Protein AF-A0A8H6TCS5-F1 (afdb_monomer_lite)

Secondary structure (DSSP, 8-state):
-----PEEPTTTSS-EESSHHHHHHHIIIIIHHHTTTHHHHHT-HHHHTS-HHHHHHHHHHHHHHHHHSSGGGHHHHHHHHTSPPPS-SS------SS---STT--S-HHHHHHHHTTTEEEEEETTEEEEEEE-HHHHHH-EE-SS-SEEEEEE--TTS--EEEEEESS---TTPPPEE-SS-TT--STHHHHIIIIIS----SHHHHHHHHH---PPPPGGGHHHHHHHHHHHHHTSSSTT--GGG-SSPPPTTTGGGGSHHHHHHHHHHHHHHHHTT-HHHHHHHHHHHHHHHHHHSPTT-HHHHHHHHHHHHHHHHHHHTS---HHHHHHHHHHHHHHHHHHHHHHHHH---S-SSSHHHHHHHHHHHHHHHHHTTTT-

pLDDT: mean 89.32, std 11.42, range [34.0, 98.56]

Radius of gyration: 24.15 Å; chains: 1; bounding box: 60×47×74 Å

Structure (mmCIF, N/CA/C/O backbone):
data_AF-A0A8H6TCS5-F1
#
_entry.id   AF-A0A8H6TCS5-F1
#
loop_
_atom_site.group_PDB
_atom_site.id
_atom_site.type_symbol
_atom_site.label_atom_id
_atom_site.label_alt_id
_atom_site.label_comp_id
_atom_site.label_asym_id
_atom_site.label_entity_id
_atom_site.label_seq_id
_atom_site.pdbx_PDB_ins_code
_atom_site.Cartn_x
_atom_site.Cartn_y
_atom_site.Cartn_z
_atom_site.occupancy
_atom_site.B_iso_or_equiv
_atom_site.auth_seq_id
_atom_site.auth_comp_id
_atom_site.auth_asym_id
_atom_site.auth_atom_id
_atom_site.pdbx_PDB_model_num
ATOM 1 N N . MET A 1 1 ? 12.048 -15.361 6.904 1.00 47.72 1 MET A N 1
ATOM 2 C CA . MET A 1 1 ? 12.979 -16.180 6.064 1.00 47.72 1 MET A CA 1
ATOM 3 C C . MET A 1 1 ? 13.954 -16.900 6.997 1.00 47.72 1 MET A C 1
ATOM 5 O O . MET A 1 1 ? 14.219 -16.369 8.059 1.00 47.72 1 MET A O 1
ATOM 9 N N . SER A 1 2 ? 14.509 -18.084 6.666 1.00 40.47 2 SER A N 1
ATOM 10 C CA . SER A 1 2 ? 15.775 -18.454 7.345 1.00 40.47 2 SER A CA 1
ATOM 11 C C . SER A 1 2 ? 16.735 -17.321 7.000 1.00 40.47 2 SER A C 1
ATOM 13 O O . SER A 1 2 ? 16.724 -16.918 5.839 1.00 40.47 2 SER A O 1
ATOM 15 N N . SER A 1 3 ? 17.445 -16.759 7.979 1.00 52.88 3 SER A N 1
ATOM 16 C CA . SER A 1 3 ? 18.415 -15.674 7.795 1.00 52.88 3 SER A CA 1
ATOM 17 C C . SER A 1 3 ? 19.544 -16.122 6.855 1.00 52.88 3 SER A C 1
ATOM 19 O O . SER A 1 3 ? 20.658 -16.451 7.253 1.00 52.88 3 SER A O 1
ATOM 21 N N . SER A 1 4 ? 19.232 -16.239 5.568 1.00 66.25 4 SER A N 1
ATOM 22 C CA . SER A 1 4 ? 20.171 -16.596 4.529 1.00 66.25 4 SER A CA 1
ATOM 23 C C . SER A 1 4 ? 20.897 -15.317 4.176 1.00 66.25 4 SER A C 1
ATOM 25 O O . SER A 1 4 ? 20.331 -14.430 3.533 1.00 66.25 4 SER A O 1
ATOM 27 N N . ARG A 1 5 ? 22.146 -15.213 4.626 1.00 85.31 5 ARG A N 1
ATOM 28 C CA . ARG A 1 5 ? 23.034 -14.104 4.286 1.00 85.31 5 ARG A CA 1
ATOM 29 C C . ARG A 1 5 ? 23.050 -13.912 2.767 1.00 85.31 5 ARG A C 1
ATOM 31 O O . ARG A 1 5 ? 23.495 -14.799 2.034 1.00 85.31 5 ARG A O 1
ATOM 38 N N . LEU A 1 6 ? 22.560 -12.760 2.307 1.00 92.00 6 LEU A N 1
ATOM 39 C CA . LEU A 1 6 ? 22.577 -12.409 0.890 1.00 92.00 6 LEU A CA 1
ATOM 40 C C . LEU A 1 6 ? 24.023 -12.354 0.381 1.00 92.00 6 LEU A C 1
ATOM 42 O O . LEU A 1 6 ? 24.944 -11.936 1.087 1.00 92.00 6 LEU A O 1
ATOM 46 N N . ARG A 1 7 ? 24.224 -12.782 -0.864 1.00 93.75 7 ARG A N 1
ATOM 47 C CA . ARG A 1 7 ? 25.523 -12.806 -1.538 1.00 93.75 7 ARG A CA 1
ATOM 48 C C . ARG A 1 7 ? 25.622 -11.640 -2.509 1.00 93.75 7 ARG A C 1
ATOM 50 O O . ARG A 1 7 ? 24.815 -11.529 -3.429 1.00 93.75 7 ARG A O 1
ATOM 57 N N . LYS A 1 8 ? 26.628 -10.796 -2.302 1.00 96.19 8 LYS A N 1
ATOM 58 C CA . LYS A 1 8 ? 26.952 -9.657 -3.164 1.00 96.19 8 LYS A CA 1
ATOM 59 C C . LYS A 1 8 ? 27.533 -10.141 -4.496 1.00 96.19 8 LYS A C 1
ATOM 61 O O . LYS A 1 8 ? 28.354 -11.058 -4.514 1.00 96.19 8 LYS A O 1
ATOM 66 N N . CYS A 1 9 ? 27.148 -9.515 -5.604 1.00 96.94 9 CYS A N 1
ATOM 67 C CA . CYS A 1 9 ? 27.778 -9.743 -6.902 1.00 96.94 9 CYS A CA 1
ATOM 68 C C . CYS A 1 9 ? 29.248 -9.314 -6.840 1.00 96.94 9 CYS A C 1
ATOM 70 O O . CYS A 1 9 ? 29.533 -8.129 -6.682 1.00 96.94 9 CYS A O 1
ATOM 72 N N . THR A 1 10 ? 30.184 -10.247 -7.008 1.00 94.81 10 THR A N 1
ATOM 73 C CA . THR A 1 10 ? 31.626 -9.948 -6.963 1.00 94.81 10 THR A CA 1
ATOM 74 C C . THR A 1 10 ? 32.104 -9.102 -8.142 1.00 94.81 10 THR A C 1
ATOM 76 O O . THR A 1 10 ? 33.119 -8.429 -8.026 1.00 94.81 10 THR A O 1
ATOM 79 N N . GLY A 1 11 ? 31.375 -9.113 -9.263 1.00 94.94 11 GLY A N 1
ATOM 80 C CA . GLY A 1 11 ? 31.735 -8.345 -10.455 1.00 94.94 11 GLY A CA 1
ATOM 81 C C . GLY A 1 11 ? 31.436 -6.849 -10.342 1.00 94.94 11 GLY A C 1
ATOM 82 O O . GLY A 1 11 ? 32.268 -6.038 -10.727 1.00 94.94 11 GLY A O 1
ATOM 83 N N . CYS A 1 12 ? 30.253 -6.477 -9.841 1.00 95.88 12 CYS A N 1
ATOM 84 C CA . CYS A 1 12 ? 29.835 -5.070 -9.766 1.00 95.88 12 CYS A CA 1
ATOM 85 C C . CYS A 1 12 ? 29.791 -4.496 -8.357 1.00 95.88 12 CYS A C 1
ATOM 87 O O . CYS A 1 12 ? 29.880 -3.290 -8.196 1.00 95.88 12 CYS A O 1
ATOM 89 N N . GLY A 1 13 ? 29.589 -5.337 -7.347 1.00 95.31 13 GLY A N 1
ATOM 90 C CA . GLY A 1 13 ? 29.360 -4.881 -5.989 1.00 95.31 13 GLY A CA 1
ATOM 91 C C . GLY A 1 13 ? 28.028 -4.150 -5.741 1.00 95.31 13 GLY A C 1
ATOM 92 O O . GLY A 1 13 ? 27.848 -3.627 -4.650 1.00 95.31 13 GLY A O 1
ATOM 93 N N . GLU A 1 14 ? 27.084 -4.141 -6.680 1.00 94.62 14 GLU A N 1
ATOM 94 C CA . GLU A 1 14 ? 25.811 -3.410 -6.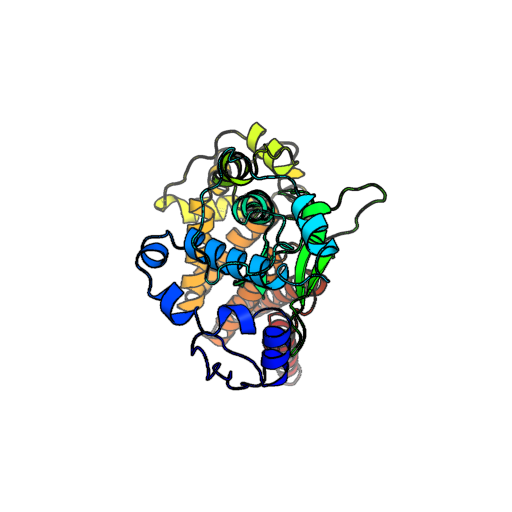513 1.00 94.62 14 GLU A CA 1
ATOM 95 C C . GLU A 1 14 ? 24.610 -4.335 -6.237 1.00 94.62 14 GLU A C 1
ATOM 97 O O . GLU A 1 14 ? 23.687 -3.963 -5.523 1.00 94.62 14 GLU A O 1
ATOM 102 N N . TYR A 1 15 ? 24.616 -5.568 -6.760 1.00 95.06 15 TYR A N 1
ATOM 103 C CA . TYR A 1 15 ? 23.481 -6.498 -6.646 1.00 95.06 15 TYR A CA 1
ATOM 104 C C . TYR A 1 15 ? 23.694 -7.531 -5.545 1.00 95.06 15 TYR A C 1
ATOM 106 O O . TYR A 1 15 ? 24.820 -7.981 -5.308 1.00 95.06 15 TYR A O 1
ATOM 114 N N . TRP A 1 16 ? 22.590 -7.962 -4.940 1.00 94.94 16 TRP A N 1
ATOM 115 C CA . TRP A 1 16 ? 22.550 -8.959 -3.876 1.00 94.94 16 TRP A CA 1
ATOM 116 C C . TRP A 1 16 ? 21.585 -10.087 -4.232 1.00 94.94 16 TRP A C 1
ATOM 118 O O . TRP A 1 16 ? 20.520 -9.854 -4.796 1.00 94.94 16 TRP A O 1
ATOM 128 N N . TYR A 1 17 ? 21.956 -11.319 -3.887 1.00 93.12 17 TYR A N 1
ATOM 129 C CA . TYR A 1 17 ? 21.200 -12.517 -4.250 1.00 93.12 17 TYR A CA 1
ATOM 130 C C . TYR A 1 17 ? 21.046 -13.468 -3.071 1.00 93.12 17 TYR A C 1
ATOM 132 O O . TYR A 1 17 ? 21.970 -13.629 -2.275 1.00 93.12 17 TYR A O 1
ATOM 140 N N . CYS A 1 18 ? 19.937 -14.208 -3.022 1.00 90.12 18 CYS A N 1
ATOM 141 C CA . CYS A 1 18 ? 19.780 -15.322 -2.080 1.00 90.12 18 CYS A CA 1
ATOM 142 C C . CYS A 1 18 ? 20.852 -16.412 -2.294 1.00 90.12 18 CYS A C 1
ATOM 144 O O . CYS A 1 18 ? 21.267 -17.082 -1.354 1.00 90.12 18 CYS A O 1
ATOM 146 N N . GLY A 1 19 ? 21.319 -16.593 -3.535 1.00 91.00 19 GLY A N 1
ATOM 147 C CA . GLY A 1 19 ? 22.337 -17.577 -3.894 1.00 91.00 19 GLY A CA 1
ATOM 148 C C . GLY A 1 19 ? 22.667 -17.584 -5.389 1.00 91.00 19 GLY A C 1
ATOM 149 O O . GLY A 1 19 ? 22.112 -16.804 -6.166 1.00 91.00 19 GLY A O 1
ATOM 150 N N . ALA A 1 20 ? 23.552 -18.500 -5.795 1.00 91.81 20 ALA A N 1
ATOM 151 C CA . ALA A 1 20 ? 24.058 -18.596 -7.169 1.00 91.81 20 ALA A CA 1
ATOM 152 C C . ALA A 1 20 ? 22.952 -18.846 -8.212 1.00 91.81 20 ALA A C 1
ATOM 154 O O . ALA A 1 20 ? 23.048 -18.355 -9.332 1.00 91.81 20 ALA A O 1
ATOM 155 N N . ALA A 1 21 ? 21.879 -19.553 -7.841 1.00 91.50 21 ALA A N 1
ATOM 156 C CA . ALA A 1 21 ? 20.740 -19.786 -8.727 1.00 91.50 21 ALA A CA 1
ATOM 157 C C . ALA A 1 21 ? 20.031 -18.476 -9.120 1.00 91.50 21 ALA A C 1
ATOM 159 O O . ALA A 1 21 ? 19.811 -18.236 -10.306 1.00 91.50 21 ALA A O 1
ATOM 160 N N . CYS A 1 22 ? 19.731 -17.596 -8.153 1.00 92.38 22 CYS A N 1
ATOM 161 C CA . CYS A 1 22 ? 19.134 -16.284 -8.435 1.00 92.38 22 CYS A CA 1
ATOM 162 C C . CYS A 1 22 ? 20.079 -15.401 -9.259 1.00 92.38 22 CYS A C 1
ATOM 164 O O . CYS A 1 22 ? 19.638 -14.750 -10.204 1.00 92.38 22 CYS A O 1
ATOM 166 N N . GLN A 1 23 ? 21.381 -15.424 -8.943 1.00 94.12 23 GLN A N 1
ATOM 167 C CA . GLN A 1 23 ? 22.388 -14.682 -9.702 1.00 94.12 23 GLN A CA 1
ATOM 168 C C . GLN A 1 23 ? 22.452 -15.143 -11.161 1.00 94.12 23 GLN A C 1
ATOM 170 O O . GLN A 1 23 ? 22.417 -14.308 -12.060 1.00 94.12 23 GLN A O 1
ATOM 175 N N . LYS A 1 24 ? 22.502 -16.459 -11.408 1.00 93.62 24 LYS A N 1
ATOM 176 C CA . LYS A 1 24 ? 22.520 -17.029 -12.762 1.00 93.62 24 LYS A CA 1
ATOM 177 C C . LYS A 1 24 ? 21.268 -16.633 -13.549 1.00 93.62 24 LYS A C 1
ATOM 179 O O . LYS A 1 24 ? 21.396 -16.152 -14.670 1.00 93.62 24 LYS A O 1
ATOM 184 N N . LYS A 1 25 ? 20.081 -16.723 -12.934 1.00 91.81 25 LYS A N 1
ATOM 185 C CA . LYS A 1 25 ? 18.816 -16.302 -13.563 1.00 91.81 25 LYS A CA 1
ATOM 186 C C . LYS A 1 25 ? 18.828 -14.827 -13.977 1.00 91.81 25 LYS A C 1
ATOM 188 O O . LYS A 1 25 ? 18.443 -14.513 -15.100 1.00 91.81 25 LYS A O 1
ATOM 193 N N . GLN A 1 26 ? 19.280 -13.910 -13.113 1.00 92.88 26 GLN A N 1
ATOM 194 C CA . GLN A 1 26 ? 19.359 -12.493 -13.494 1.00 92.88 26 GLN A CA 1
ATOM 195 C C . GLN A 1 26 ? 20.467 -12.237 -14.530 1.00 92.88 26 GLN A C 1
ATOM 197 O O . GLN A 1 26 ? 20.287 -11.415 -15.428 1.00 92.88 26 GLN A O 1
ATOM 202 N N . TRP A 1 27 ? 21.601 -12.944 -14.437 1.00 94.44 27 TRP A N 1
ATOM 203 C CA . TRP A 1 27 ? 22.708 -12.868 -15.400 1.00 94.44 27 TRP A CA 1
ATOM 204 C C . TRP A 1 27 ? 22.264 -13.204 -16.825 1.00 94.44 27 TRP A C 1
ATOM 206 O O . TRP A 1 27 ? 22.568 -12.462 -17.765 1.00 94.44 27 TRP A O 1
ATOM 216 N N . GLU A 1 28 ? 21.506 -14.291 -16.963 1.00 91.38 28 GLU A N 1
ATOM 217 C CA . GLU A 1 28 ? 20.899 -14.741 -18.217 1.00 91.38 28 GLU A CA 1
ATOM 218 C C . GLU A 1 28 ? 19.781 -13.804 -18.691 1.00 91.38 28 GLU A C 1
ATOM 220 O O . GLU A 1 28 ? 19.657 -13.579 -19.891 1.00 91.38 28 GLU A O 1
ATOM 225 N N . ALA A 1 29 ? 19.027 -13.184 -17.781 1.00 88.62 29 ALA A N 1
ATOM 226 C CA . ALA A 1 29 ? 17.986 -12.231 -18.157 1.00 88.62 29 ALA A CA 1
ATOM 227 C C . ALA A 1 29 ? 18.556 -10.913 -18.714 1.00 88.62 29 ALA A C 1
ATOM 229 O O . ALA A 1 29 ? 18.225 -10.507 -19.823 1.00 88.62 29 ALA A O 1
ATOM 230 N N . HIS A 1 30 ? 19.408 -10.227 -17.949 1.00 90.56 30 HIS A N 1
ATOM 231 C CA . HIS A 1 30 ? 19.910 -8.902 -18.336 1.00 90.56 30 HIS A CA 1
ATOM 232 C C . HIS A 1 30 ? 21.169 -8.444 -17.582 1.00 90.56 30 HIS A C 1
ATOM 234 O O . HIS A 1 30 ? 21.887 -7.567 -18.068 1.00 90.56 30 HIS A O 1
ATOM 240 N N . HIS A 1 31 ? 21.489 -9.017 -16.412 1.00 94.38 31 HIS A N 1
ATOM 241 C CA . HIS A 1 31 ? 22.536 -8.473 -15.540 1.00 94.38 31 HIS A CA 1
ATOM 242 C C . HIS A 1 31 ? 23.925 -8.457 -16.203 1.00 94.38 31 HIS A C 1
ATOM 244 O O . HIS A 1 31 ? 24.685 -7.513 -15.988 1.00 94.38 31 HIS A O 1
ATOM 250 N N . ARG A 1 32 ? 24.238 -9.413 -17.095 1.00 93.44 32 ARG A N 1
ATOM 251 C CA . ARG A 1 32 ? 25.508 -9.431 -17.851 1.00 93.44 32 ARG A CA 1
ATOM 252 C C . ARG A 1 32 ? 25.773 -8.144 -18.646 1.00 93.44 32 ARG A C 1
ATOM 254 O O . ARG A 1 32 ? 26.928 -7.752 -18.796 1.00 93.44 32 ARG A O 1
ATOM 261 N N . ARG A 1 33 ? 24.710 -7.477 -19.121 1.00 91.56 33 ARG A N 1
ATOM 262 C CA . ARG A 1 33 ? 24.777 -6.244 -19.925 1.00 91.56 33 ARG A CA 1
ATOM 263 C C . ARG A 1 33 ? 25.034 -5.000 -19.062 1.00 91.56 33 ARG A C 1
ATOM 265 O O . ARG A 1 33 ? 25.670 -4.056 -19.522 1.00 91.56 33 ARG A O 1
ATOM 272 N N . VAL A 1 34 ? 24.605 -5.021 -17.796 1.00 94.38 34 VAL A N 1
ATOM 273 C CA . VAL A 1 34 ? 24.702 -3.873 -16.869 1.00 94.38 34 VAL A CA 1
ATOM 274 C C . VAL A 1 34 ? 25.821 -4.004 -15.827 1.00 94.38 34 VAL A C 1
ATOM 276 O O . VAL A 1 34 ? 26.324 -2.994 -15.339 1.00 94.38 34 VAL A O 1
ATOM 279 N N . CYS A 1 35 ? 26.265 -5.225 -15.506 1.00 96.19 35 CYS A N 1
ATOM 280 C CA . CYS A 1 35 ? 27.164 -5.515 -14.383 1.00 96.19 35 CYS A CA 1
ATOM 281 C C . CYS A 1 35 ? 28.447 -4.671 -14.396 1.00 96.19 35 CYS A C 1
ATOM 283 O O . CYS A 1 35 ? 28.804 -4.076 -13.388 1.00 96.19 35 CYS A O 1
ATOM 285 N N . LYS A 1 36 ? 29.150 -4.565 -15.526 1.00 94.69 36 LYS A N 1
ATOM 286 C CA . LYS A 1 36 ? 30.426 -3.823 -15.574 1.00 94.69 36 LYS A CA 1
ATOM 287 C C . LYS A 1 36 ? 30.263 -2.298 -15.484 1.00 94.69 36 LYS A C 1
ATOM 289 O O . LYS A 1 36 ? 31.255 -1.601 -15.305 1.00 94.69 36 LYS A O 1
ATOM 294 N N . ARG A 1 37 ? 29.044 -1.777 -15.660 1.00 95.12 37 ARG A N 1
ATOM 295 C CA . ARG A 1 37 ? 28.768 -0.337 -15.810 1.00 95.12 37 ARG A CA 1
ATOM 296 C C . ARG A 1 37 ? 28.000 0.257 -14.630 1.00 95.12 37 ARG A C 1
ATOM 298 O O . ARG A 1 37 ? 28.140 1.449 -14.383 1.00 95.12 37 ARG A O 1
ATOM 305 N N . ILE A 1 38 ? 27.246 -0.555 -13.884 1.00 96.25 38 ILE A N 1
ATOM 306 C CA . ILE A 1 38 ? 26.321 -0.079 -12.843 1.00 96.25 38 ILE A CA 1
ATOM 307 C C . ILE A 1 38 ? 26.992 0.767 -11.750 1.00 96.25 38 ILE A C 1
ATOM 309 O O . ILE A 1 38 ? 26.475 1.827 -11.425 1.00 96.25 38 ILE A O 1
ATOM 313 N N . ALA A 1 39 ? 28.166 0.377 -11.243 1.00 95.00 39 ALA A N 1
ATOM 314 C CA . ALA A 1 39 ? 28.848 1.143 -10.194 1.00 95.00 39 ALA A CA 1
ATOM 315 C C . ALA A 1 39 ? 29.244 2.549 -10.685 1.00 95.00 39 ALA A C 1
ATOM 317 O O . ALA A 1 39 ? 29.015 3.550 -10.009 1.00 95.00 39 ALA A O 1
ATOM 318 N N . ARG A 1 40 ? 29.769 2.644 -11.916 1.00 95.12 40 ARG A N 1
ATOM 319 C CA . ARG A 1 40 ? 30.096 3.930 -12.552 1.00 95.12 40 ARG A CA 1
ATOM 320 C C . ARG A 1 40 ? 28.844 4.748 -12.870 1.00 95.12 40 ARG A C 1
ATOM 322 O O . ARG A 1 40 ? 28.883 5.966 -12.748 1.00 95.12 40 ARG A O 1
ATOM 329 N N . TYR A 1 41 ? 27.766 4.093 -13.294 1.00 95.88 41 TYR A N 1
ATOM 330 C CA . TYR A 1 41 ? 26.475 4.733 -13.539 1.00 95.88 41 TYR A CA 1
ATOM 331 C C . TYR A 1 41 ? 25.931 5.373 -12.256 1.00 95.88 41 TYR A C 1
ATOM 333 O O . TYR A 1 41 ? 25.649 6.570 -12.257 1.00 95.88 41 TYR A O 1
ATOM 341 N N . ASN A 1 42 ? 25.892 4.618 -11.152 1.00 95.00 42 ASN A N 1
ATOM 342 C CA . ASN A 1 42 ? 25.433 5.106 -9.852 1.00 95.00 42 ASN A CA 1
ATOM 343 C C . ASN A 1 42 ? 26.273 6.298 -9.370 1.00 95.00 42 ASN A C 1
ATOM 345 O O . ASN A 1 42 ? 25.718 7.258 -8.853 1.00 95.00 42 ASN A O 1
ATOM 349 N N . ALA A 1 43 ? 27.590 6.284 -9.592 1.00 95.38 43 ALA A N 1
ATOM 350 C CA . ALA A 1 43 ? 28.488 7.381 -9.218 1.00 95.38 43 ALA A CA 1
ATOM 351 C C . ALA A 1 43 ? 28.494 8.576 -10.198 1.00 95.38 43 ALA A C 1
ATOM 353 O O . ALA A 1 43 ? 29.230 9.539 -9.987 1.00 95.38 43 ALA A O 1
ATOM 354 N N . SER A 1 44 ? 27.742 8.522 -11.301 1.00 95.81 44 SER A N 1
ATOM 355 C CA . SER A 1 44 ? 27.794 9.566 -12.328 1.00 95.81 44 SER A CA 1
ATOM 356 C C . SER A 1 44 ? 27.061 10.841 -11.903 1.00 95.81 44 SER A C 1
ATOM 358 O O . SER A 1 44 ? 25.998 10.783 -11.288 1.00 95.81 44 SER A O 1
ATOM 360 N N . VAL A 1 45 ? 27.590 12.004 -12.301 1.00 96.00 45 VAL A N 1
ATOM 361 C CA . VAL A 1 45 ? 26.978 13.317 -12.010 1.00 96.00 45 VAL A CA 1
ATOM 362 C C . VAL A 1 45 ? 25.549 13.398 -12.545 1.00 96.00 45 VAL A C 1
ATOM 364 O O . VAL A 1 45 ? 24.666 13.888 -11.851 1.00 96.00 45 VAL A O 1
ATOM 367 N N . ALA A 1 46 ? 25.309 12.867 -13.748 1.00 93.81 46 ALA A N 1
ATOM 368 C CA . ALA A 1 46 ? 23.987 12.868 -14.365 1.00 93.81 46 ALA A CA 1
ATOM 369 C C . ALA A 1 46 ? 22.948 12.124 -13.513 1.00 93.81 46 ALA A C 1
ATOM 371 O O . ALA A 1 46 ? 21.853 12.634 -13.327 1.00 93.81 46 ALA A O 1
ATOM 372 N N . VAL A 1 47 ? 23.294 10.954 -12.962 1.00 95.06 47 VAL A N 1
ATOM 373 C CA . VAL A 1 47 ? 22.383 10.168 -12.111 1.00 95.06 47 VAL A CA 1
ATOM 374 C C . VAL A 1 47 ? 22.243 10.788 -10.724 1.00 95.06 47 VAL A C 1
ATOM 376 O O . VAL A 1 47 ? 21.144 10.834 -10.188 1.00 95.06 47 VAL A O 1
ATOM 379 N N . GLN A 1 48 ? 23.329 11.299 -10.142 1.00 95.38 48 GLN A N 1
ATOM 380 C CA . GLN A 1 48 ? 23.291 11.941 -8.823 1.00 95.38 48 GLN A CA 1
ATOM 381 C C . GLN A 1 48 ? 22.475 13.245 -8.819 1.00 95.38 48 GLN A C 1
ATOM 383 O O . GLN A 1 48 ? 21.904 13.596 -7.791 1.00 95.38 48 GLN A O 1
ATOM 388 N N . ALA A 1 49 ? 22.379 13.929 -9.963 1.00 95.69 49 ALA A N 1
ATOM 389 C CA . ALA A 1 49 ? 21.572 15.137 -10.127 1.00 95.69 49 ALA A CA 1
ATOM 390 C C . ALA A 1 49 ? 20.060 14.872 -10.267 1.00 95.69 49 ALA A C 1
ATOM 392 O O . ALA A 1 49 ? 19.273 15.806 -10.129 1.00 95.69 49 ALA A O 1
ATOM 393 N N . LEU A 1 50 ? 19.644 13.632 -10.549 1.00 94.88 50 LEU A N 1
ATOM 394 C CA . LEU A 1 50 ? 18.230 13.273 -10.663 1.00 94.88 50 LEU A CA 1
ATOM 395 C C . LEU A 1 50 ? 17.544 13.269 -9.293 1.00 94.88 50 LEU A C 1
ATOM 397 O O . LEU A 1 50 ? 18.146 12.888 -8.280 1.00 94.88 50 LEU A O 1
ATOM 401 N N . ALA A 1 51 ? 16.253 13.608 -9.287 1.00 94.12 51 ALA A N 1
ATOM 402 C CA . ALA A 1 51 ? 15.390 13.365 -8.141 1.00 94.12 51 ALA A CA 1
ATOM 403 C C . ALA A 1 51 ? 15.329 11.861 -7.823 1.00 94.12 51 ALA A C 1
ATOM 405 O O . ALA A 1 51 ? 15.608 11.011 -8.667 1.00 94.12 51 ALA A O 1
ATOM 406 N N . GLU A 1 52 ? 14.975 11.508 -6.588 1.00 91.19 52 GLU A N 1
ATOM 407 C CA . GLU A 1 52 ? 14.990 10.107 -6.154 1.00 91.19 52 GLU A CA 1
ATOM 408 C C . GLU A 1 52 ? 14.106 9.195 -7.017 1.00 91.19 52 GLU A C 1
ATOM 410 O O . GLU A 1 52 ? 14.559 8.123 -7.417 1.00 91.19 52 GLU A O 1
ATOM 415 N N . HIS A 1 53 ? 12.900 9.648 -7.365 1.00 87.31 53 HIS A N 1
ATOM 416 C CA . HIS A 1 53 ? 11.987 8.907 -8.237 1.00 87.31 53 HIS A CA 1
ATOM 417 C C . HIS A 1 53 ? 12.553 8.749 -9.657 1.00 87.31 53 HIS A C 1
ATOM 419 O O . HIS A 1 53 ? 12.593 7.635 -10.169 1.00 87.31 53 HIS A O 1
ATOM 425 N N . ASP A 1 54 ? 13.125 9.809 -10.237 1.00 91.38 54 ASP A N 1
ATOM 426 C CA . ASP A 1 54 ? 13.772 9.743 -11.553 1.00 91.38 54 ASP A CA 1
ATOM 427 C C . ASP A 1 54 ? 14.967 8.774 -11.568 1.00 91.38 54 ASP A C 1
ATOM 429 O O . ASP A 1 54 ? 15.210 8.090 -12.564 1.00 91.38 54 ASP A O 1
ATOM 433 N N . ARG A 1 55 ? 15.728 8.673 -10.465 1.00 93.00 55 ARG A N 1
ATOM 434 C CA . ARG A 1 55 ? 16.817 7.684 -10.340 1.00 93.00 55 ARG A CA 1
ATOM 435 C C . ARG A 1 55 ? 16.287 6.254 -10.362 1.00 93.00 55 ARG A C 1
ATOM 437 O O . ARG A 1 55 ? 16.903 5.394 -10.999 1.00 93.00 55 ARG A O 1
ATOM 444 N N . LEU A 1 56 ? 15.179 5.999 -9.663 1.00 91.06 56 LEU A N 1
ATOM 445 C CA . LEU A 1 56 ? 14.515 4.695 -9.649 1.00 91.06 56 LEU A CA 1
ATOM 446 C C . LEU A 1 56 ? 13.992 4.341 -11.044 1.00 91.06 56 LEU A C 1
ATOM 448 O O . LEU A 1 56 ? 14.277 3.248 -11.537 1.00 91.06 56 LEU A O 1
ATOM 452 N N . ASP A 1 57 ? 13.327 5.281 -11.715 1.00 91.94 57 ASP A N 1
ATOM 453 C CA . ASP A 1 57 ? 12.810 5.093 -13.070 1.00 91.94 57 ASP A CA 1
ATOM 454 C C . ASP A 1 57 ? 13.927 4.874 -14.093 1.00 91.94 57 ASP A C 1
ATOM 456 O O . ASP A 1 57 ? 13.827 3.984 -14.937 1.00 91.94 57 ASP A O 1
ATOM 460 N N . ALA A 1 58 ? 15.040 5.604 -13.987 1.00 93.62 58 ALA A N 1
ATOM 461 C CA . ALA A 1 58 ? 16.195 5.432 -14.865 1.00 93.62 58 ALA A CA 1
ATOM 462 C C . ALA A 1 58 ? 16.851 4.047 -14.692 1.00 93.62 58 ALA A C 1
ATOM 464 O O . ALA A 1 58 ? 17.266 3.403 -15.668 1.00 93.62 58 ALA A O 1
ATOM 465 N N . LEU A 1 59 ? 16.911 3.544 -13.453 1.00 93.00 59 LEU A N 1
ATOM 466 C CA . LEU A 1 59 ? 17.408 2.200 -13.163 1.00 93.00 59 LEU A CA 1
ATOM 467 C C . LEU A 1 59 ? 16.451 1.117 -13.683 1.00 93.00 59 LEU A C 1
ATOM 469 O O . LEU A 1 59 ? 16.904 0.166 -14.327 1.00 93.00 59 LEU A O 1
ATOM 473 N N . LEU A 1 60 ? 15.144 1.276 -13.461 1.00 92.31 60 LEU A N 1
ATOM 474 C CA . LEU A 1 60 ? 14.119 0.357 -13.956 1.00 92.31 60 LEU A CA 1
ATOM 475 C C . LEU A 1 60 ? 14.104 0.321 -15.492 1.00 92.31 60 LEU A C 1
ATOM 477 O O . LEU A 1 60 ? 14.142 -0.762 -16.080 1.00 92.31 60 LEU A O 1
ATOM 481 N N . LEU A 1 61 ? 14.159 1.489 -16.145 1.00 92.31 61 LEU A N 1
ATOM 482 C CA . LEU A 1 61 ? 14.298 1.627 -17.597 1.00 92.31 61 LEU A CA 1
ATOM 483 C C . LEU A 1 61 ? 15.522 0.865 -18.100 1.00 92.31 61 LEU A C 1
ATOM 485 O O . LEU A 1 61 ? 15.434 0.107 -19.063 1.00 92.31 61 LEU A O 1
ATOM 489 N N . SER A 1 62 ? 16.661 1.032 -17.426 1.00 92.62 62 SER A N 1
ATOM 490 C CA . SER A 1 62 ? 17.903 0.352 -17.791 1.00 92.62 62 SER A CA 1
ATOM 491 C C . SER A 1 62 ? 17.766 -1.172 -17.751 1.00 92.62 62 SER A C 1
ATOM 493 O O . SER A 1 62 ? 18.336 -1.851 -18.605 1.00 92.62 62 SER A O 1
ATOM 495 N N . HIS A 1 63 ? 17.011 -1.728 -16.796 1.00 91.50 63 HIS A N 1
ATOM 496 C CA . HIS A 1 63 ? 16.739 -3.172 -16.732 1.00 91.50 63 HIS A CA 1
ATOM 497 C C . HIS A 1 63 ? 15.787 -3.637 -17.824 1.00 91.50 63 HIS A C 1
ATOM 499 O O . HIS A 1 63 ? 16.063 -4.660 -18.449 1.00 91.50 63 HIS A O 1
ATOM 505 N N . VAL A 1 64 ? 14.712 -2.886 -18.080 1.00 90.19 64 VAL A N 1
ATOM 506 C CA . VAL A 1 64 ? 13.753 -3.188 -19.155 1.00 90.19 64 VAL A CA 1
ATOM 507 C C . VAL A 1 64 ? 14.475 -3.205 -20.497 1.00 90.19 64 VAL A C 1
ATOM 509 O O . VAL A 1 64 ? 14.429 -4.204 -21.208 1.00 90.19 64 VAL A O 1
ATOM 512 N N . VAL A 1 65 ? 15.228 -2.150 -20.808 1.00 90.38 65 VAL A N 1
ATOM 513 C CA . VAL A 1 65 ? 16.011 -2.054 -22.045 1.00 90.38 65 VAL A CA 1
ATOM 514 C C . VAL A 1 65 ? 17.003 -3.225 -22.144 1.00 90.38 65 VAL A C 1
ATOM 516 O O . VAL A 1 65 ? 17.045 -3.899 -23.168 1.00 90.38 65 VAL A O 1
ATOM 519 N N . ALA A 1 66 ? 17.702 -3.568 -21.052 1.00 89.88 66 ALA A N 1
ATOM 520 C CA . ALA A 1 66 ? 18.657 -4.685 -21.010 1.00 89.88 66 ALA A CA 1
ATOM 521 C C . ALA A 1 66 ? 18.028 -6.073 -21.188 1.00 89.88 66 ALA A C 1
ATOM 523 O O . ALA A 1 66 ? 18.710 -6.998 -21.642 1.00 89.88 66 ALA A O 1
ATOM 524 N N . GLN A 1 67 ? 16.764 -6.237 -20.804 1.00 87.50 67 GLN A N 1
ATOM 525 C CA . GLN A 1 67 ? 16.000 -7.467 -21.006 1.00 87.50 67 GLN A CA 1
ATOM 526 C C . GLN A 1 67 ? 15.432 -7.560 -22.432 1.00 87.50 67 GLN A C 1
ATOM 528 O O . GLN A 1 67 ? 15.340 -8.659 -22.980 1.00 87.50 67 GLN A O 1
ATOM 533 N N . LEU A 1 68 ? 15.081 -6.423 -23.037 1.00 86.94 68 LEU A N 1
ATOM 534 C CA . LEU A 1 68 ? 14.543 -6.352 -24.398 1.00 86.94 68 LEU A CA 1
ATOM 535 C C . LEU A 1 68 ? 15.623 -6.355 -25.494 1.00 86.94 68 LEU A C 1
ATOM 537 O O . LEU A 1 68 ? 15.306 -6.651 -26.639 1.00 86.94 68 LEU A O 1
ATOM 541 N N . ASP A 1 69 ? 16.889 -6.070 -25.167 1.00 82.56 69 ASP A N 1
ATOM 542 C CA . ASP A 1 69 ? 18.049 -6.156 -26.080 1.00 82.56 69 ASP A CA 1
ATOM 543 C C . ASP A 1 69 ? 18.514 -7.617 -26.280 1.00 82.56 69 ASP A C 1
ATOM 545 O O . ASP A 1 69 ? 19.684 -7.981 -26.095 1.00 82.56 69 ASP A O 1
ATOM 549 N N . ASP A 1 70 ? 17.533 -8.468 -26.578 1.00 77.44 70 ASP A N 1
ATOM 550 C CA . ASP A 1 70 ? 17.616 -9.881 -26.931 1.00 77.44 70 ASP A CA 1
ATOM 551 C C . ASP A 1 70 ? 16.524 -10.181 -27.974 1.00 77.44 70 ASP A C 1
ATOM 553 O O . ASP A 1 70 ? 15.366 -9.803 -27.783 1.00 77.44 70 ASP A O 1
ATOM 557 N N . GLU A 1 71 ? 16.858 -10.845 -29.084 1.00 62.94 71 GLU A N 1
ATOM 558 C CA . GLU A 1 71 ? 15.935 -11.011 -30.226 1.00 62.94 71 GLU A CA 1
ATOM 559 C C . GLU A 1 71 ? 14.677 -11.824 -29.873 1.00 62.94 71 GLU A C 1
ATOM 561 O O . GLU A 1 71 ? 13.623 -11.666 -30.491 1.00 62.94 71 GLU A O 1
ATOM 566 N N . THR A 1 72 ? 14.742 -12.646 -28.823 1.00 69.88 72 THR A N 1
ATOM 567 C CA . THR A 1 72 ? 13.614 -13.451 -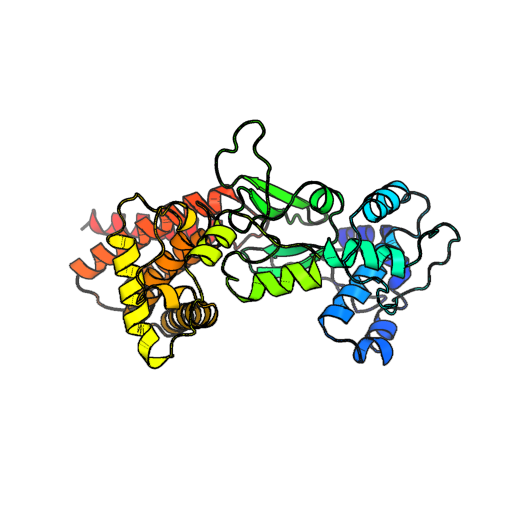28.330 1.00 69.88 72 THR A CA 1
ATOM 568 C C . THR A 1 72 ? 12.558 -12.642 -27.566 1.00 69.88 72 THR A C 1
ATOM 570 O O . THR A 1 72 ? 11.492 -13.171 -27.249 1.00 69.88 72 THR A O 1
ATOM 573 N N . SER A 1 73 ? 12.826 -11.369 -27.258 1.00 75.88 73 SER A N 1
ATOM 574 C CA . SER A 1 73 ? 11.986 -10.529 -26.390 1.00 75.88 73 SER A CA 1
ATOM 575 C C . SER A 1 73 ? 10.956 -9.670 -27.143 1.00 75.88 73 SER A C 1
ATOM 577 O O . SER A 1 73 ? 10.267 -8.857 -26.524 1.00 75.88 73 SER A O 1
ATOM 579 N N . ALA A 1 74 ? 10.791 -9.856 -28.460 1.00 77.56 74 ALA A N 1
ATOM 580 C CA . ALA A 1 74 ? 9.901 -9.040 -29.300 1.00 77.56 74 ALA A CA 1
ATOM 581 C C . ALA A 1 74 ? 8.453 -8.963 -28.771 1.00 77.56 74 ALA A C 1
ATOM 583 O O . ALA A 1 74 ? 7.890 -7.876 -28.662 1.00 77.56 74 ALA A O 1
ATOM 584 N N . SER A 1 75 ? 7.879 -10.092 -28.337 1.00 82.50 75 SER A N 1
ATOM 585 C CA . SER A 1 75 ? 6.506 -10.116 -27.802 1.00 82.50 75 SER A CA 1
ATOM 586 C C . SER A 1 75 ? 6.340 -9.343 -26.486 1.00 82.50 75 SER A C 1
ATOM 588 O O . SER A 1 75 ? 5.258 -8.843 -26.185 1.00 82.50 75 SER A O 1
ATOM 590 N N . GLU A 1 76 ? 7.392 -9.254 -25.664 1.00 83.75 76 GLU A N 1
ATOM 591 C CA . GLU A 1 76 ? 7.370 -8.478 -24.419 1.00 83.75 76 GLU A CA 1
ATOM 592 C C . GLU A 1 76 ? 7.438 -6.980 -24.722 1.00 83.75 76 GLU A C 1
ATOM 594 O O . GLU A 1 76 ? 6.681 -6.198 -24.144 1.00 83.75 76 GLU A O 1
ATOM 599 N N . ALA A 1 77 ? 8.264 -6.603 -25.698 1.00 84.81 77 ALA A N 1
ATOM 600 C CA . ALA A 1 77 ? 8.351 -5.241 -26.198 1.00 84.81 77 ALA A CA 1
ATOM 601 C C . ALA A 1 77 ? 7.011 -4.760 -26.788 1.00 84.81 77 ALA A C 1
ATOM 603 O O . ALA A 1 77 ? 6.540 -3.679 -26.441 1.00 84.81 77 ALA A O 1
ATOM 604 N N . GLU A 1 78 ? 6.349 -5.584 -27.606 1.00 87.12 78 GLU A N 1
ATOM 605 C CA . GLU A 1 78 ? 5.014 -5.294 -28.150 1.00 87.12 78 GLU A CA 1
ATOM 606 C C . GLU A 1 78 ? 3.967 -5.100 -27.048 1.00 87.12 78 GLU A C 1
ATOM 608 O O . GLU A 1 78 ? 3.177 -4.157 -27.104 1.00 87.12 78 GLU A O 1
ATOM 613 N N . ARG A 1 79 ? 3.983 -5.947 -26.006 1.00 88.50 79 ARG A N 1
ATOM 614 C CA . ARG A 1 79 ? 3.073 -5.807 -24.858 1.00 88.50 79 ARG A CA 1
ATOM 615 C C . ARG A 1 79 ? 3.258 -4.476 -24.134 1.00 88.50 79 ARG A C 1
ATOM 617 O O . ARG A 1 79 ? 2.258 -3.851 -23.797 1.00 88.50 79 ARG A O 1
ATOM 624 N N . ILE A 1 80 ? 4.501 -4.043 -23.913 1.00 89.56 80 ILE A N 1
ATOM 625 C CA . ILE A 1 80 ? 4.799 -2.747 -23.283 1.00 89.56 80 ILE A CA 1
ATOM 626 C C . ILE A 1 80 ? 4.359 -1.596 -24.192 1.00 89.56 80 ILE A C 1
ATOM 628 O O . ILE A 1 80 ? 3.741 -0.643 -23.729 1.00 89.56 80 ILE A O 1
ATOM 632 N N . MET A 1 81 ? 4.628 -1.688 -25.494 1.00 90.00 81 MET A N 1
ATOM 633 C CA . MET A 1 81 ? 4.263 -0.634 -26.444 1.00 90.00 81 MET A CA 1
ATOM 634 C C . MET A 1 81 ? 2.757 -0.502 -26.671 1.00 90.00 81 MET A C 1
ATOM 636 O O . MET A 1 81 ? 2.300 0.575 -27.046 1.00 90.00 81 MET A O 1
ATOM 640 N N . ALA A 1 82 ? 1.990 -1.560 -26.407 1.00 90.62 82 ALA A N 1
ATOM 641 C CA . ALA A 1 82 ? 0.533 -1.532 -26.439 1.00 90.62 82 ALA A CA 1
ATOM 642 C C . ALA A 1 82 ? -0.104 -0.845 -25.216 1.00 90.62 82 ALA A C 1
ATOM 644 O O . ALA A 1 82 ? -1.319 -0.650 -25.210 1.00 90.62 82 ALA A O 1
ATOM 645 N N . LEU A 1 83 ? 0.674 -0.503 -24.182 1.00 90.94 83 LEU A N 1
ATOM 646 C CA . LEU A 1 83 ? 0.173 0.249 -23.031 1.00 90.94 83 LEU A CA 1
ATOM 647 C C . LEU A 1 83 ? -0.136 1.698 -23.420 1.00 90.94 83 LEU A C 1
ATOM 649 O O . LEU A 1 83 ? 0.482 2.270 -24.327 1.00 90.94 83 LEU A O 1
ATOM 653 N N . LEU A 1 84 ? -1.079 2.316 -22.710 1.00 88.56 84 LEU A N 1
ATOM 654 C CA . LEU A 1 84 ? -1.355 3.737 -22.887 1.00 88.56 84 LEU A CA 1
ATOM 655 C C . LEU A 1 84 ? -0.111 4.552 -22.508 1.00 88.56 84 LEU A C 1
ATOM 657 O O . LEU A 1 84 ? 0.549 4.227 -21.516 1.00 88.56 84 LEU A O 1
ATOM 661 N N . PRO A 1 85 ? 0.255 5.565 -23.312 1.00 89.19 85 PRO A N 1
ATOM 662 C CA . PRO A 1 85 ? 1.354 6.434 -22.950 1.00 89.19 85 PRO A CA 1
ATOM 663 C C . PRO A 1 85 ? 0.925 7.329 -21.785 1.00 89.19 85 PRO A C 1
ATOM 665 O O . PRO A 1 85 ? -0.261 7.609 -21.605 1.00 89.19 85 PRO A O 1
ATOM 668 N N . GLY A 1 86 ? 1.899 7.804 -21.018 1.00 86.44 86 GLY A N 1
ATOM 669 C CA . GLY A 1 86 ? 1.662 8.848 -20.033 1.00 86.44 86 GLY A CA 1
ATOM 670 C C . GLY A 1 86 ? 1.144 10.153 -20.651 1.00 86.44 86 GLY A C 1
ATOM 671 O O . GLY A 1 86 ? 1.265 10.355 -21.860 1.00 86.44 86 GLY A O 1
ATOM 672 N N . PRO A 1 87 ? 0.613 11.083 -19.834 1.00 88.00 87 PRO A N 1
ATOM 673 C CA . PRO A 1 87 ? 0.075 12.353 -20.319 1.00 88.00 87 PRO A CA 1
ATOM 674 C C . PRO A 1 87 ? 1.164 13.364 -20.726 1.00 88.00 87 PRO A C 1
ATOM 676 O O . PRO A 1 87 ? 0.845 14.455 -21.189 1.00 88.00 87 PRO A O 1
ATOM 679 N N . ILE A 1 88 ? 2.447 13.033 -20.543 1.00 86.44 88 ILE A N 1
ATOM 680 C CA . ILE A 1 88 ? 3.576 13.895 -20.902 1.00 86.44 88 ILE A CA 1
ATOM 681 C C . ILE A 1 88 ? 3.885 13.715 -22.394 1.00 86.44 88 ILE A C 1
ATOM 683 O O . ILE A 1 88 ? 4.381 12.666 -22.799 1.00 86.44 88 ILE A O 1
ATOM 687 N N . GLU A 1 89 ? 3.643 14.753 -23.202 1.00 83.88 89 GLU A N 1
ATOM 688 C CA . GLU A 1 89 ? 3.877 14.723 -24.658 1.00 83.88 89 GLU A CA 1
ATOM 689 C C . GLU A 1 89 ? 5.347 14.474 -25.030 1.00 83.88 89 GLU A C 1
ATOM 691 O O . GLU A 1 89 ? 5.632 13.777 -26.003 1.00 83.88 89 GLU A O 1
ATOM 696 N N . ASN A 1 90 ? 6.282 15.012 -24.237 1.00 87.12 90 ASN A N 1
ATOM 697 C CA . ASN A 1 90 ? 7.725 14.888 -24.449 1.00 87.12 90 ASN A CA 1
ATOM 698 C C . ASN A 1 90 ? 8.409 14.318 -23.195 1.00 87.12 90 ASN A C 1
ATOM 700 O O . ASN A 1 90 ? 8.924 15.085 -22.377 1.00 87.12 90 ASN A O 1
ATOM 704 N N . PRO A 1 91 ? 8.394 12.986 -23.001 1.00 86.88 91 PRO A N 1
ATOM 705 C CA . PRO A 1 91 ? 9.012 12.359 -21.840 1.00 86.88 91 PRO A CA 1
ATOM 706 C C . PRO A 1 91 ? 10.518 12.655 -21.777 1.00 86.88 91 PRO A C 1
ATOM 708 O O . PRO A 1 91 ? 11.185 12.659 -22.819 1.00 86.88 91 PRO A O 1
ATOM 711 N N . PRO A 1 92 ? 11.081 12.880 -20.577 1.00 87.88 92 PRO A N 1
ATOM 712 C CA . PRO A 1 92 ? 12.502 13.151 -20.432 1.00 87.88 92 PRO A CA 1
ATOM 713 C C . PRO A 1 92 ? 13.352 11.952 -20.868 1.00 87.88 92 PRO A C 1
ATOM 715 O O . PRO A 1 92 ? 12.977 10.788 -20.714 1.00 87.88 92 PRO A O 1
ATOM 718 N N . SER A 1 93 ? 14.547 12.245 -21.382 1.00 90.69 93 SER A N 1
ATOM 719 C CA . SER A 1 93 ? 15.555 11.222 -21.656 1.00 90.69 93 SER A CA 1
ATOM 720 C C . SER A 1 93 ? 16.306 10.882 -20.373 1.00 90.69 93 SER A C 1
ATOM 722 O O . SER A 1 93 ? 17.188 11.629 -19.951 1.00 90.69 93 SER A O 1
ATOM 724 N N . LEU A 1 94 ? 15.991 9.734 -19.780 1.00 92.19 94 LEU A N 1
ATOM 725 C CA . LEU A 1 94 ? 16.685 9.241 -18.593 1.00 92.19 94 LEU A CA 1
ATOM 726 C C . LEU A 1 94 ? 18.042 8.600 -18.951 1.00 92.19 94 LEU A C 1
ATOM 728 O O . LEU A 1 94 ? 18.152 7.920 -19.978 1.00 92.19 94 LEU A O 1
ATOM 732 N N . PRO A 1 95 ? 19.090 8.792 -18.126 1.00 93.56 95 PRO A N 1
ATOM 733 C CA . PRO A 1 95 ? 20.381 8.148 -18.337 1.00 93.56 95 PRO A CA 1
ATOM 734 C C . PRO A 1 95 ? 20.252 6.626 -18.197 1.00 93.56 95 PRO A C 1
ATOM 736 O O . PRO A 1 95 ? 19.550 6.126 -17.324 1.00 93.56 95 PRO A O 1
ATOM 739 N N . LEU A 1 96 ? 20.974 5.879 -19.035 1.00 93.00 96 LEU A N 1
ATOM 740 C CA . LEU A 1 96 ? 20.969 4.415 -19.013 1.00 93.00 96 LEU A CA 1
ATOM 741 C C . LEU A 1 96 ? 22.285 3.846 -18.489 1.00 93.00 96 LEU A C 1
ATOM 743 O O . LEU A 1 96 ? 23.366 4.345 -18.804 1.00 93.00 96 LEU A O 1
ATOM 747 N N . VAL A 1 97 ? 22.204 2.721 -17.772 1.00 93.69 97 VAL A N 1
ATOM 748 C CA . VAL A 1 97 ? 23.389 1.965 -17.322 1.00 93.69 97 VAL A CA 1
ATOM 749 C C . VAL A 1 97 ? 24.204 1.444 -18.507 1.00 93.69 97 VAL A C 1
ATOM 751 O O . VAL A 1 97 ? 25.421 1.256 -18.421 1.00 93.69 97 VAL A O 1
ATOM 754 N N . TYR A 1 98 ? 23.537 1.155 -19.621 1.00 85.81 98 TYR A N 1
ATOM 755 C CA . TYR A 1 98 ? 24.164 0.567 -20.787 1.00 85.81 98 TYR A CA 1
ATOM 756 C C . TYR A 1 98 ? 23.486 1.072 -22.069 1.00 85.81 98 TYR A C 1
ATOM 758 O O . TYR A 1 98 ? 22.282 1.313 -22.098 1.00 85.81 98 TYR A O 1
ATOM 766 N N . THR A 1 99 ? 24.276 1.239 -23.126 1.00 81.31 99 THR A N 1
ATOM 767 C CA . THR A 1 99 ? 23.765 1.549 -24.464 1.00 81.31 99 THR A CA 1
ATOM 768 C C . THR A 1 99 ? 23.391 0.242 -25.169 1.00 81.31 99 THR A C 1
ATOM 770 O O . THR A 1 99 ? 24.248 -0.654 -25.203 1.00 81.31 99 THR A O 1
ATOM 773 N N . PRO A 1 100 ? 22.167 0.116 -25.716 1.00 75.94 100 PRO A N 1
ATOM 774 C CA . PRO A 1 100 ? 21.759 -1.040 -26.511 1.00 75.94 100 PRO A CA 1
ATOM 775 C C . PRO A 1 100 ? 22.720 -1.266 -27.674 1.00 75.94 100 PRO A C 1
ATOM 777 O O . PRO A 1 100 ? 23.156 -0.311 -28.316 1.00 75.94 100 PRO A O 1
ATOM 780 N N . SER A 1 101 ? 23.085 -2.525 -27.907 1.00 67.56 101 SER A N 1
ATOM 781 C CA . SER A 1 101 ? 24.068 -2.887 -28.943 1.00 67.56 101 SER A CA 1
ATOM 782 C C . SER A 1 101 ? 23.428 -3.416 -30.222 1.00 67.56 101 SER A C 1
ATOM 784 O O . SER A 1 101 ? 24.054 -3.361 -31.280 1.00 67.56 101 SER A O 1
ATOM 786 N N . SER A 1 102 ? 22.193 -3.919 -30.136 1.00 60.12 102 SER A N 1
ATOM 787 C CA . SER A 1 102 ? 21.477 -4.444 -31.289 1.00 60.12 102 SER A CA 1
ATOM 788 C C . SER A 1 102 ? 20.666 -3.355 -31.993 1.00 60.12 102 SER A C 1
ATOM 790 O O . SER A 1 102 ? 20.063 -2.480 -31.374 1.00 60.12 102 SER A O 1
ATOM 792 N N . THR A 1 103 ? 20.554 -3.486 -33.313 1.00 49.72 103 THR A N 1
ATOM 793 C CA . THR A 1 103 ? 19.509 -2.842 -34.125 1.00 49.72 103 THR A CA 1
ATOM 794 C C . THR A 1 103 ? 18.101 -3.369 -33.774 1.00 49.72 103 THR A C 1
ATOM 796 O O . THR A 1 103 ? 17.105 -2.844 -34.270 1.00 49.72 103 THR A O 1
ATOM 799 N N . ALA A 1 104 ? 18.006 -4.418 -32.941 1.00 45.16 104 ALA A N 1
ATOM 800 C CA . ALA A 1 104 ? 16.777 -5.109 -32.556 1.00 45.16 104 ALA A CA 1
ATOM 801 C C . ALA A 1 104 ? 16.011 -4.414 -31.417 1.00 45.16 104 ALA A C 1
ATOM 803 O O . ALA A 1 104 ? 14.792 -4.575 -31.338 1.00 45.16 104 ALA A O 1
ATOM 804 N N . ALA A 1 105 ? 16.651 -3.541 -30.628 1.00 54.78 105 ALA A N 1
ATOM 805 C CA . ALA A 1 105 ? 15.940 -2.535 -29.840 1.00 54.78 105 ALA A CA 1
ATOM 806 C C . ALA A 1 105 ? 15.387 -1.443 -30.782 1.00 54.78 105 ALA A C 1
ATOM 808 O O . ALA A 1 105 ? 15.803 -0.290 -30.747 1.00 54.78 105 ALA A O 1
ATOM 809 N N . ARG A 1 106 ? 14.437 -1.803 -31.661 1.00 64.31 106 ARG A N 1
ATOM 810 C CA . ARG A 1 106 ? 13.763 -0.874 -32.594 1.00 64.31 106 ARG A CA 1
ATOM 811 C C . ARG A 1 106 ? 13.017 0.256 -31.872 1.00 64.31 106 ARG A C 1
ATOM 813 O O . ARG A 1 106 ? 12.541 1.189 -32.509 1.00 64.31 106 ARG A O 1
ATOM 820 N N . ILE A 1 107 ? 12.878 0.146 -30.552 1.00 75.88 107 ILE A N 1
ATOM 821 C CA . ILE A 1 107 ? 12.117 1.051 -29.706 1.00 75.88 107 ILE A CA 1
ATOM 822 C C . ILE A 1 107 ? 13.095 1.922 -28.924 1.00 75.88 107 ILE A C 1
ATOM 824 O O . ILE A 1 107 ? 13.913 1.427 -28.149 1.00 75.88 107 ILE A O 1
ATOM 828 N N . SER A 1 108 ? 12.976 3.234 -29.110 1.00 87.31 108 SER A N 1
ATOM 829 C CA . SER A 1 108 ? 13.725 4.217 -28.330 1.00 87.31 108 SER A CA 1
ATOM 830 C C . SER A 1 108 ? 13.455 4.045 -26.824 1.00 87.31 108 SER A C 1
ATOM 832 O O . SER A 1 108 ? 12.292 3.891 -26.439 1.00 87.31 108 SER A O 1
ATOM 834 N N . PRO A 1 109 ? 14.473 4.144 -25.948 1.00 89.19 109 PRO A N 1
ATOM 835 C CA . PRO A 1 109 ? 14.281 4.145 -24.496 1.00 89.19 109 PRO A CA 1
ATOM 836 C C . PRO A 1 109 ? 13.263 5.184 -24.012 1.00 89.19 109 PRO A C 1
ATOM 838 O O . PRO A 1 109 ? 12.489 4.898 -23.105 1.00 89.19 109 PRO A O 1
ATOM 841 N N . VAL A 1 110 ? 13.201 6.350 -24.664 1.00 90.75 110 VAL A N 1
ATOM 842 C CA . VAL A 1 110 ? 12.199 7.391 -24.372 1.00 90.75 110 VAL A CA 1
ATOM 843 C C . VAL A 1 110 ? 10.787 6.886 -24.671 1.00 90.75 110 VAL A C 1
ATOM 845 O O . VAL A 1 110 ? 9.872 7.101 -23.882 1.00 90.75 110 VAL A O 1
ATOM 848 N N . ALA A 1 111 ? 10.606 6.157 -25.775 1.00 89.75 111 ALA A N 1
ATOM 849 C CA . ALA A 1 111 ? 9.314 5.585 -26.141 1.00 89.75 111 ALA A CA 1
ATOM 850 C C . ALA A 1 111 ? 8.889 4.455 -25.191 1.00 89.75 111 ALA A C 1
ATOM 852 O O . ALA A 1 111 ? 7.703 4.332 -24.906 1.00 89.75 111 ALA A O 1
ATOM 853 N N . LEU A 1 112 ? 9.833 3.660 -24.670 1.00 89.69 112 LEU A N 1
ATOM 854 C CA . LEU A 1 112 ? 9.547 2.677 -23.616 1.00 89.69 112 LEU A CA 1
ATOM 855 C C . LEU A 1 112 ? 9.159 3.364 -22.307 1.00 89.69 112 LEU A C 1
ATOM 857 O O . LEU A 1 112 ? 8.163 2.981 -21.693 1.00 89.69 112 LEU A O 1
ATOM 861 N N . TYR A 1 113 ? 9.916 4.385 -21.900 1.00 90.75 113 TYR A N 1
ATOM 862 C CA . TYR A 1 113 ? 9.644 5.146 -20.684 1.00 90.75 113 TYR A CA 1
ATOM 863 C C . TYR A 1 113 ? 8.262 5.805 -20.724 1.00 90.75 113 TYR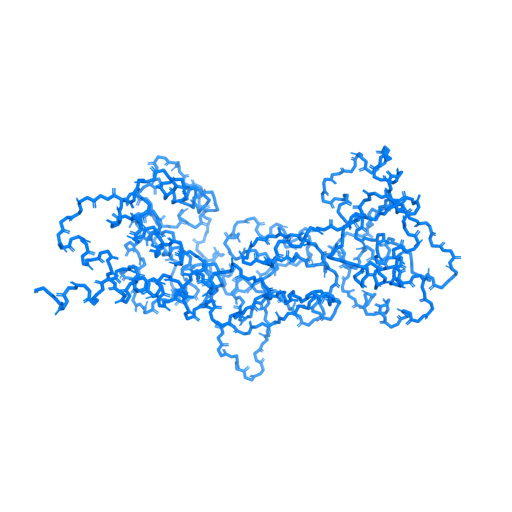 A C 1
ATOM 865 O O . TYR A 1 113 ? 7.501 5.685 -19.767 1.00 90.75 113 TYR A O 1
ATOM 873 N N . ALA A 1 114 ? 7.882 6.363 -21.879 1.00 91.06 114 ALA A N 1
ATOM 874 C CA . ALA A 1 114 ? 6.550 6.915 -22.124 1.00 91.06 114 ALA A CA 1
ATOM 875 C C . ALA A 1 114 ? 5.411 5.928 -21.822 1.00 91.06 114 ALA A C 1
ATOM 877 O O . ALA A 1 114 ? 4.296 6.355 -21.544 1.00 91.06 114 ALA A O 1
ATOM 878 N N . ARG A 1 115 ? 5.673 4.616 -21.917 1.00 89.44 115 ARG A N 1
ATOM 879 C CA . ARG A 1 115 ? 4.700 3.551 -21.659 1.00 89.44 115 ARG A CA 1
ATOM 880 C C . ARG A 1 115 ? 4.761 3.109 -20.211 1.00 89.44 115 ARG A C 1
ATOM 882 O O . ARG A 1 115 ? 3.793 3.285 -19.486 1.00 89.44 115 ARG A O 1
ATOM 889 N N . PHE A 1 116 ? 5.870 2.520 -19.762 1.00 82.25 116 PHE A N 1
ATOM 890 C CA . PHE A 1 116 ? 5.862 1.882 -18.444 1.00 82.25 116 PHE A CA 1
ATOM 891 C C . PHE A 1 116 ? 5.960 2.872 -17.278 1.00 82.25 116 PHE A C 1
ATOM 893 O O . PHE A 1 116 ? 5.596 2.471 -16.179 1.00 82.25 116 PHE A O 1
ATOM 900 N N . GLY A 1 117 ? 6.409 4.120 -17.478 1.00 82.25 117 GLY A N 1
ATOM 901 C CA . GLY A 1 117 ? 6.563 5.095 -16.386 1.00 82.25 117 GLY A CA 1
ATOM 902 C C . GLY A 1 117 ? 5.288 5.264 -15.553 1.00 82.25 117 GLY A C 1
ATOM 903 O O . GLY A 1 117 ? 5.347 5.287 -14.332 1.00 82.25 117 GLY A O 1
ATOM 904 N N . ASN A 1 118 ? 4.124 5.219 -16.211 1.00 84.31 118 ASN A N 1
ATOM 905 C CA . ASN A 1 118 ? 2.814 5.363 -15.558 1.00 84.31 118 ASN A CA 1
ATOM 906 C C . ASN A 1 118 ? 2.038 4.042 -15.462 1.00 84.31 118 ASN A C 1
ATOM 908 O O . ASN A 1 118 ? 0.854 4.025 -15.142 1.00 84.31 118 ASN A O 1
ATOM 912 N N . ASN A 1 119 ? 2.698 2.933 -15.794 1.00 86.00 119 ASN A N 1
ATOM 913 C CA . ASN A 1 119 ? 2.124 1.590 -15.813 1.00 86.00 119 ASN A CA 1
ATOM 914 C C . ASN A 1 119 ? 2.960 0.599 -14.980 1.00 86.00 119 ASN A C 1
ATOM 916 O O . ASN A 1 119 ? 2.695 -0.607 -15.008 1.00 86.00 119 ASN A O 1
ATOM 920 N N . ASN A 1 120 ? 3.997 1.073 -14.286 1.00 89.00 120 ASN A N 1
ATOM 921 C CA . ASN A 1 120 ? 4.759 0.276 -13.339 1.00 89.00 120 ASN A CA 1
ATOM 922 C C . ASN A 1 120 ? 3.970 0.129 -12.029 1.00 89.00 120 ASN A C 1
ATOM 924 O O . ASN A 1 120 ? 3.012 0.849 -11.761 1.00 89.00 120 ASN A O 1
ATOM 928 N N . PHE A 1 121 ? 4.355 -0.860 -11.234 1.00 92.12 121 PHE A N 1
ATOM 929 C CA . PHE A 1 121 ? 3.729 -1.149 -9.959 1.00 92.12 121 PHE A CA 1
ATOM 930 C C . PHE A 1 121 ? 4.755 -1.075 -8.846 1.00 92.12 121 PHE A C 1
ATOM 932 O O . PHE A 1 121 ? 5.886 -1.552 -8.982 1.00 92.12 121 PHE A O 1
ATOM 939 N N . VAL A 1 122 ? 4.313 -0.543 -7.715 1.00 92.12 122 VAL A N 1
ATOM 940 C CA . VAL A 1 122 ? 5.018 -0.669 -6.448 1.00 92.12 122 VAL A CA 1
ATOM 941 C C . VAL A 1 122 ? 4.800 -2.085 -5.917 1.00 92.12 122 VAL A C 1
ATOM 943 O O . VAL A 1 122 ? 3.664 -2.529 -5.736 1.00 92.12 122 VAL A O 1
ATOM 946 N N . LEU A 1 123 ? 5.894 -2.805 -5.676 1.00 93.62 123 LEU A N 1
ATOM 947 C CA . LEU A 1 123 ? 5.873 -4.086 -4.984 1.00 93.62 123 LEU A CA 1
ATOM 948 C C . LEU A 1 123 ? 5.926 -3.835 -3.485 1.00 93.62 123 LEU A C 1
ATOM 950 O O . LEU A 1 123 ? 6.822 -3.147 -2.984 1.00 93.62 123 LEU A O 1
ATOM 954 N N . HIS A 1 124 ? 4.995 -4.462 -2.782 1.00 92.31 124 HIS A N 1
ATOM 955 C CA . HIS A 1 124 ? 4.918 -4.432 -1.334 1.00 92.31 124 HIS A CA 1
ATOM 956 C C . HIS A 1 124 ? 4.835 -5.841 -0.761 1.00 92.31 124 HIS A C 1
ATOM 958 O O . HIS A 1 124 ? 4.410 -6.780 -1.437 1.00 92.31 124 HIS A O 1
ATOM 964 N N . SER A 1 125 ? 5.219 -5.965 0.504 1.00 91.12 125 SER A N 1
ATOM 965 C CA . SER A 1 125 ? 4.839 -7.091 1.344 1.00 91.12 125 SER A CA 1
ATOM 966 C C . SER A 1 125 ? 4.289 -6.556 2.659 1.00 91.12 125 SER A C 1
ATOM 968 O O . SER A 1 125 ? 4.887 -5.651 3.240 1.00 91.12 125 SER A O 1
ATOM 970 N N . HIS A 1 126 ? 3.108 -7.022 3.066 1.00 88.88 126 HIS A N 1
ATOM 971 C CA . HIS A 1 126 ? 2.356 -6.502 4.225 1.00 88.88 126 HIS A CA 1
ATOM 972 C C . HIS A 1 126 ? 2.222 -4.981 4.205 1.00 88.88 126 HIS A C 1
ATOM 974 O O . HIS A 1 126 ? 2.472 -4.299 5.196 1.00 88.88 126 HIS A O 1
ATOM 980 N N . LEU A 1 127 ? 1.892 -4.447 3.024 1.00 89.81 127 LEU A N 1
ATOM 981 C CA . LEU A 1 127 ? 1.759 -3.009 2.748 1.00 89.81 127 LEU A CA 1
ATOM 982 C C . LEU A 1 127 ? 3.051 -2.195 2.943 1.00 89.81 127 LEU A C 1
ATOM 984 O O . LEU A 1 127 ? 3.031 -0.970 2.863 1.00 89.81 127 LEU A O 1
ATOM 988 N N . THR A 1 128 ? 4.191 -2.864 3.123 1.00 90.19 128 THR A N 1
ATOM 989 C CA . THR A 1 128 ? 5.511 -2.237 3.130 1.00 90.19 128 THR A CA 1
ATOM 990 C C . THR A 1 128 ? 6.128 -2.336 1.745 1.00 90.19 128 THR A C 1
ATOM 992 O O . THR A 1 128 ? 6.435 -3.426 1.258 1.00 90.19 128 THR A O 1
ATOM 995 N N . THR A 1 129 ? 6.318 -1.187 1.103 1.00 91.62 129 THR A N 1
ATOM 996 C CA . THR A 1 129 ? 6.990 -1.076 -0.194 1.00 91.62 129 THR A CA 1
ATOM 997 C C . THR A 1 129 ? 8.448 -1.516 -0.105 1.00 91.62 129 THR A C 1
ATOM 999 O O . THR A 1 129 ? 9.176 -1.082 0.785 1.00 91.62 129 THR A O 1
ATOM 1002 N N . PHE A 1 130 ? 8.899 -2.327 -1.064 1.00 90.69 130 PHE A N 1
ATOM 1003 C CA . PHE A 1 130 ? 10.305 -2.738 -1.149 1.00 90.69 130 PHE A CA 1
ATOM 1004 C C . PHE A 1 130 ? 10.905 -2.679 -2.562 1.00 90.69 130 PHE A C 1
ATOM 1006 O O . PHE A 1 130 ? 12.124 -2.795 -2.696 1.00 90.69 130 PHE A O 1
ATOM 1013 N N . ALA A 1 131 ? 10.097 -2.537 -3.621 1.00 91.56 131 ALA A N 1
ATOM 1014 C CA . ALA A 1 131 ? 10.592 -2.459 -4.999 1.00 91.56 131 ALA A CA 1
ATOM 1015 C C . ALA A 1 131 ? 9.569 -1.835 -5.965 1.00 91.56 131 ALA A C 1
ATOM 1017 O O . ALA A 1 131 ? 8.414 -1.625 -5.613 1.00 91.56 131 ALA A O 1
ATOM 1018 N N . HIS A 1 132 ? 9.996 -1.605 -7.209 1.00 91.62 132 HIS A N 1
ATOM 1019 C CA . HIS A 1 132 ? 9.133 -1.301 -8.352 1.00 91.62 132 HIS A CA 1
ATOM 1020 C C . HIS A 1 132 ? 9.298 -2.379 -9.426 1.00 91.62 132 HIS A C 1
ATOM 1022 O O . HIS A 1 132 ? 10.370 -2.974 -9.563 1.00 91.62 132 HIS A O 1
ATOM 1028 N N . GLY A 1 133 ? 8.245 -2.637 -10.197 1.00 91.19 133 GLY A N 1
ATOM 1029 C CA . GLY A 1 133 ? 8.263 -3.636 -11.259 1.00 91.19 133 GLY A CA 1
ATOM 1030 C C . GLY A 1 133 ? 7.309 -3.305 -12.393 1.00 91.19 133 GLY A C 1
ATOM 1031 O O . GLY A 1 133 ? 6.309 -2.616 -12.217 1.00 91.19 133 GLY A O 1
ATOM 1032 N N . VAL A 1 134 ? 7.624 -3.812 -13.580 1.00 90.50 134 VAL A N 1
ATOM 1033 C CA . VAL A 1 134 ? 6.807 -3.625 -14.781 1.00 90.50 134 VAL A CA 1
ATOM 1034 C C . VAL A 1 134 ? 6.005 -4.902 -15.022 1.00 90.50 134 VAL A C 1
ATOM 1036 O O . VAL A 1 134 ? 6.587 -5.960 -15.260 1.00 90.50 134 VAL A O 1
ATOM 1039 N N . PHE A 1 135 ? 4.672 -4.806 -14.974 1.00 92.44 135 PHE A N 1
ATOM 1040 C CA . PHE A 1 135 ? 3.750 -5.933 -15.176 1.00 92.44 135 PHE A CA 1
ATOM 1041 C C . PHE A 1 135 ? 2.759 -5.625 -16.312 1.00 92.44 135 PHE A C 1
ATOM 1043 O O . PHE A 1 135 ? 1.587 -5.369 -16.043 1.00 92.44 135 PHE A O 1
ATOM 1050 N N . PRO A 1 136 ? 3.177 -5.688 -17.595 1.00 90.00 136 PRO A N 1
ATOM 1051 C CA . PRO A 1 136 ? 2.382 -5.167 -18.714 1.00 90.00 136 PRO A CA 1
ATOM 1052 C C . PRO A 1 136 ? 0.995 -5.800 -18.855 1.00 90.00 136 PRO A C 1
ATOM 1054 O O . PRO A 1 136 ? 0.057 -5.155 -19.309 1.00 90.00 136 PRO A O 1
ATOM 1057 N N . GLN A 1 137 ? 0.849 -7.073 -18.474 1.00 89.94 137 GLN A N 1
ATOM 1058 C CA . GLN A 1 137 ? -0.458 -7.731 -18.469 1.00 89.94 137 GLN A CA 1
ATOM 1059 C C . GLN A 1 137 ? -1.389 -7.098 -17.433 1.00 89.94 137 GLN A C 1
ATOM 1061 O O . GLN A 1 137 ? -2.509 -6.740 -17.773 1.00 89.94 137 GLN A O 1
ATOM 1066 N N . ALA A 1 138 ? -0.922 -6.908 -16.197 1.00 92.69 138 ALA A N 1
ATOM 1067 C CA . ALA A 1 138 ? -1.730 -6.290 -15.155 1.00 92.69 138 ALA A CA 1
ATOM 1068 C C . ALA A 1 138 ? -2.083 -4.835 -15.502 1.00 92.69 138 ALA A C 1
ATOM 1070 O O . ALA A 1 138 ? -3.250 -4.467 -15.399 1.00 92.69 138 ALA A O 1
ATOM 1071 N N . SER A 1 139 ? -1.122 -4.051 -16.008 1.00 92.62 139 SER A N 1
ATOM 1072 C CA . SER A 1 139 ? -1.359 -2.662 -16.435 1.00 92.62 139 SER A CA 1
ATOM 1073 C C . SER A 1 139 ? -2.421 -2.552 -17.533 1.00 92.62 139 SER A C 1
ATOM 1075 O O . SER A 1 139 ? -3.117 -1.550 -17.625 1.00 92.62 139 SER A O 1
ATOM 1077 N N . ARG A 1 140 ? -2.550 -3.578 -18.383 1.00 90.56 140 ARG A N 1
ATOM 1078 C CA . ARG A 1 140 ? -3.531 -3.607 -19.475 1.00 90.56 140 ARG A CA 1
ATOM 1079 C C . ARG A 1 140 ? -4.934 -4.016 -19.026 1.00 90.56 140 ARG A C 1
ATOM 1081 O O . ARG A 1 140 ? -5.897 -3.634 -19.684 1.00 90.56 140 ARG A O 1
ATOM 1088 N N . TYR A 1 141 ? -5.052 -4.846 -17.991 1.00 92.00 141 TYR A N 1
ATOM 1089 C CA . TYR A 1 141 ? -6.326 -5.476 -17.629 1.00 92.00 141 TYR A CA 1
ATOM 1090 C C . TYR A 1 141 ? -7.081 -4.776 -16.507 1.00 92.00 141 TYR A C 1
ATOM 1092 O O . TYR A 1 141 ? -8.299 -4.910 -16.454 1.00 92.00 141 TYR A O 1
ATOM 1100 N N . PHE A 1 142 ? -6.393 -4.071 -15.610 1.00 95.56 142 PHE A N 1
ATOM 1101 C CA . PHE A 1 142 ? -7.022 -3.571 -14.392 1.00 95.56 142 PHE A CA 1
ATOM 1102 C C . PHE A 1 142 ? -7.040 -2.052 -14.362 1.00 95.56 142 PHE A C 1
ATOM 1104 O O . PHE A 1 142 ? -5.997 -1.416 -14.199 1.00 95.56 142 PHE A O 1
ATOM 1111 N N . ASN A 1 143 ? -8.238 -1.482 -14.463 1.00 95.62 143 ASN A N 1
ATOM 1112 C CA . ASN A 1 143 ? -8.467 -0.061 -14.255 1.00 95.62 143 ASN A CA 1
ATOM 1113 C C . ASN A 1 143 ? -8.469 0.304 -12.767 1.00 95.62 143 ASN A C 1
ATOM 1115 O O . ASN A 1 143 ? -8.487 -0.548 -11.870 1.00 95.62 143 ASN A O 1
ATOM 1119 N N . HIS A 1 144 ? -8.455 1.610 -12.513 1.00 96.19 144 HIS A N 1
ATOM 1120 C CA . HIS A 1 144 ? -8.510 2.150 -11.168 1.00 96.19 144 HIS A CA 1
ATOM 1121 C C . HIS A 1 144 ? -9.937 2.260 -10.613 1.00 96.19 144 HIS A C 1
ATOM 1123 O O . HIS A 1 144 ? -10.853 2.717 -11.291 1.00 96.19 144 HIS A O 1
ATOM 1129 N N . SER A 1 145 ? -10.093 1.988 -9.317 1.00 96.38 145 SER A N 1
ATOM 1130 C CA . SER A 1 145 ? -11.184 2.526 -8.496 1.00 96.38 145 SER A CA 1
ATOM 1131 C C . SER A 1 145 ? -10.662 2.860 -7.097 1.00 96.38 145 SER A C 1
ATOM 1133 O O . SER A 1 145 ? -9.861 2.103 -6.550 1.00 96.38 145 SER A O 1
ATOM 1135 N N . CYS A 1 146 ? -11.130 3.956 -6.479 1.00 95.19 146 CYS A N 1
ATOM 1136 C CA . CYS A 1 146 ? -10.872 4.213 -5.052 1.00 95.19 146 CYS A CA 1
ATOM 1137 C C . CYS A 1 146 ? -11.723 3.310 -4.140 1.00 95.19 146 CYS A C 1
ATOM 1139 O O . CYS A 1 146 ? -11.461 3.230 -2.948 1.00 95.19 146 CYS A O 1
ATOM 1141 N N . MET A 1 147 ? -12.727 2.624 -4.698 1.00 93.50 147 MET A N 1
ATOM 1142 C CA . MET A 1 147 ? -13.452 1.518 -4.064 1.00 93.50 147 MET A CA 1
ATOM 1143 C C . MET A 1 147 ? -13.173 0.237 -4.857 1.00 93.50 147 MET A C 1
ATOM 1145 O O . MET A 1 147 ? -14.055 -0.230 -5.586 1.00 93.50 147 MET A O 1
ATOM 1149 N N . PRO A 1 148 ? -11.934 -0.280 -4.831 1.00 96.31 148 PRO A N 1
ATOM 1150 C CA . PRO A 1 148 ? -11.589 -1.454 -5.616 1.00 96.31 148 PRO A CA 1
ATOM 1151 C C . PRO A 1 148 ? -12.320 -2.696 -5.091 1.00 96.31 148 PRO A C 1
ATOM 1153 O O . PRO A 1 148 ? -12.623 -2.806 -3.901 1.00 96.31 148 PRO A O 1
ATOM 1156 N N . ASN A 1 149 ? -12.599 -3.642 -5.985 1.00 96.81 149 ASN A N 1
ATOM 1157 C CA . ASN A 1 149 ? -13.130 -4.965 -5.641 1.00 96.81 149 ASN A CA 1
ATOM 1158 C C . ASN A 1 149 ? -12.038 -6.045 -5.629 1.00 96.81 149 ASN A C 1
ATOM 1160 O O . ASN A 1 149 ? -12.313 -7.176 -5.235 1.00 96.81 149 ASN A O 1
ATOM 1164 N N . ALA A 1 150 ? -10.802 -5.691 -5.989 1.00 97.56 150 ALA A N 1
ATOM 1165 C CA . ALA A 1 150 ? -9.635 -6.548 -5.892 1.00 97.56 150 ALA A CA 1
ATOM 1166 C C . ALA A 1 150 ? -8.415 -5.790 -5.347 1.00 97.56 150 ALA A C 1
ATOM 1168 O O . ALA A 1 150 ? -8.330 -4.564 -5.412 1.00 97.56 150 ALA A O 1
ATOM 1169 N N . ALA A 1 151 ? -7.445 -6.532 -4.823 1.00 96.25 151 ALA A N 1
ATOM 1170 C CA . ALA A 1 151 ? -6.140 -6.018 -4.433 1.00 96.25 151 ALA A CA 1
ATOM 1171 C C . ALA A 1 151 ? -5.028 -6.821 -5.109 1.00 96.25 151 ALA A C 1
ATOM 1173 O O . ALA A 1 151 ? -5.175 -8.013 -5.387 1.00 96.25 151 ALA A O 1
ATOM 1174 N N . ALA A 1 152 ? -3.903 -6.157 -5.360 1.00 95.25 152 ALA A N 1
ATOM 1175 C CA . ALA A 1 152 ? -2.684 -6.823 -5.779 1.00 95.25 152 ALA A CA 1
ATOM 1176 C C . ALA A 1 152 ? -1.918 -7.319 -4.549 1.00 95.25 152 ALA A C 1
ATOM 1178 O O . ALA A 1 152 ? -1.803 -6.609 -3.553 1.00 95.25 152 ALA A O 1
ATOM 1179 N N . LYS A 1 153 ? -1.351 -8.518 -4.642 1.00 93.69 153 LYS A N 1
ATOM 1180 C CA . LYS A 1 153 ? -0.287 -8.983 -3.751 1.00 93.69 153 LYS A CA 1
ATOM 1181 C C . LYS A 1 153 ? 0.842 -9.588 -4.568 1.00 93.69 153 LYS A C 1
ATOM 1183 O O . LYS A 1 153 ? 0.653 -9.963 -5.728 1.00 93.69 153 LYS A O 1
ATOM 1188 N N . TYR A 1 154 ? 2.010 -9.730 -3.957 1.00 93.69 154 TYR A N 1
ATOM 1189 C CA . TYR A 1 154 ? 3.190 -10.252 -4.635 1.00 93.69 154 TYR A CA 1
ATOM 1190 C C . TYR A 1 154 ? 3.660 -11.524 -3.949 1.00 93.69 154 TYR A C 1
ATOM 1192 O O . TYR A 1 154 ? 4.172 -11.491 -2.837 1.00 93.69 154 TYR A O 1
ATOM 1200 N N . ALA A 1 155 ? 3.503 -12.660 -4.624 1.00 90.44 155 ALA A N 1
ATOM 1201 C CA . ALA A 1 155 ? 4.022 -13.923 -4.130 1.00 90.44 155 ALA A CA 1
ATOM 1202 C C . ALA A 1 155 ? 5.536 -13.985 -4.344 1.00 90.44 155 ALA A C 1
ATOM 1204 O O . ALA A 1 155 ? 6.029 -13.993 -5.481 1.00 90.44 155 ALA A O 1
ATOM 1205 N N . LEU A 1 156 ? 6.266 -14.060 -3.233 1.00 88.69 156 LEU A N 1
ATOM 1206 C CA . LEU A 1 156 ? 7.718 -14.127 -3.189 1.00 88.69 156 LEU A CA 1
ATOM 1207 C C . LEU A 1 156 ? 8.155 -15.557 -2.887 1.00 88.69 156 LEU A C 1
ATOM 1209 O O . LEU A 1 156 ? 7.959 -16.082 -1.795 1.00 88.69 156 LEU A O 1
ATOM 1213 N N . ARG A 1 157 ? 8.776 -16.212 -3.868 1.00 86.44 157 ARG A N 1
ATOM 1214 C CA . ARG A 1 157 ? 9.325 -17.562 -3.709 1.00 86.44 157 ARG A CA 1
ATOM 1215 C C . ARG A 1 157 ? 10.809 -17.546 -4.019 1.00 86.44 157 ARG A C 1
ATOM 1217 O O . ARG A 1 157 ? 11.246 -16.976 -5.017 1.00 86.44 157 ARG A O 1
ATOM 1224 N N . THR A 1 158 ? 11.607 -18.162 -3.148 1.00 82.62 158 THR A N 1
ATOM 1225 C CA . THR A 1 158 ? 13.058 -18.215 -3.339 1.00 82.62 158 THR A CA 1
ATOM 1226 C C . THR A 1 158 ? 13.390 -18.862 -4.680 1.00 82.62 158 THR A C 1
ATOM 1228 O O . THR A 1 158 ? 12.996 -19.990 -4.953 1.00 82.62 158 THR A O 1
ATOM 1231 N N . GLY A 1 159 ? 14.150 -18.147 -5.510 1.00 83.06 159 GLY A N 1
ATOM 1232 C CA . GLY A 1 159 ? 14.544 -18.622 -6.833 1.00 83.06 159 GLY A CA 1
ATOM 1233 C C . GLY A 1 159 ? 13.548 -18.309 -7.948 1.00 83.06 159 GLY A C 1
ATOM 1234 O O . GLY A 1 159 ? 13.880 -18.558 -9.104 1.00 83.06 159 GLY A O 1
ATOM 1235 N N . GLU A 1 160 ? 12.380 -17.743 -7.661 1.00 85.69 160 GLU A N 1
ATOM 1236 C CA . GLU A 1 160 ? 11.397 -17.326 -8.665 1.00 85.69 160 GLU A CA 1
ATOM 1237 C C . GLU A 1 160 ? 11.364 -15.797 -8.794 1.00 85.69 160 GLU A C 1
ATOM 1239 O O . GLU A 1 160 ? 11.809 -15.071 -7.904 1.00 85.69 160 GLU A O 1
ATOM 1244 N N . ARG A 1 161 ? 10.871 -15.295 -9.934 1.00 85.12 161 ARG A N 1
ATOM 1245 C CA . ARG A 1 161 ? 10.560 -13.865 -10.060 1.00 85.12 161 ARG A CA 1
ATOM 1246 C C . ARG A 1 161 ? 9.314 -13.563 -9.213 1.00 85.12 161 ARG A C 1
ATOM 1248 O O . ARG A 1 161 ? 8.444 -14.432 -9.143 1.00 85.12 161 ARG A O 1
ATOM 1255 N N . PRO A 1 162 ? 9.196 -12.362 -8.618 1.00 90.00 162 PRO A N 1
ATOM 1256 C CA . PRO A 1 162 ? 7.963 -11.948 -7.957 1.00 90.00 162 PRO A CA 1
ATOM 1257 C C . PRO A 1 162 ? 6.768 -12.121 -8.894 1.00 90.00 162 PRO A C 1
ATOM 1259 O O . PRO A 1 162 ? 6.801 -11.654 -10.036 1.00 90.00 162 PRO A O 1
ATOM 1262 N N . ARG A 1 163 ? 5.725 -12.807 -8.423 1.00 91.81 163 ARG A N 1
ATOM 1263 C CA . ARG A 1 163 ? 4.481 -12.978 -9.176 1.00 91.81 163 ARG A CA 1
ATOM 1264 C C . ARG A 1 163 ? 3.414 -12.077 -8.578 1.00 91.81 163 ARG A C 1
ATOM 1266 O O . ARG A 1 163 ? 3.092 -12.225 -7.405 1.00 91.81 163 ARG A O 1
ATOM 1273 N N . MET A 1 164 ? 2.865 -11.179 -9.388 1.00 95.00 164 MET A N 1
ATOM 1274 C CA . MET A 1 164 ? 1.672 -10.428 -9.014 1.00 95.00 164 MET A CA 1
ATOM 1275 C C . MET A 1 164 ? 0.463 -11.368 -9.041 1.00 95.00 164 MET A C 1
ATOM 1277 O O . MET A 1 164 ? 0.235 -12.071 -10.027 1.00 95.00 164 MET A O 1
ATOM 1281 N N . GLU A 1 165 ? -0.293 -11.390 -7.953 1.00 95.25 165 GLU A N 1
ATOM 1282 C CA . GLU A 1 165 ? -1.580 -12.064 -7.835 1.00 95.25 165 GLU A CA 1
ATOM 1283 C C . GLU A 1 165 ? -2.649 -10.997 -7.591 1.00 95.25 165 GLU A C 1
ATOM 1285 O O . GLU A 1 165 ? -2.482 -10.138 -6.726 1.00 95.25 165 GLU A O 1
ATOM 1290 N N . VAL A 1 166 ? -3.737 -11.046 -8.359 1.00 96.38 166 VAL A N 1
ATOM 1291 C CA . VAL A 1 166 ? -4.899 -10.176 -8.163 1.00 96.38 166 VAL A CA 1
ATOM 1292 C C . VAL A 1 166 ? -5.961 -10.976 -7.429 1.00 96.38 166 VAL A C 1
ATOM 1294 O O . VAL A 1 166 ? -6.408 -12.013 -7.915 1.00 96.38 166 VAL A O 1
ATOM 1297 N N . VAL A 1 167 ? -6.319 -10.508 -6.239 1.00 96.94 167 VAL A N 1
ATOM 1298 C CA . VAL A 1 167 ? -7.197 -11.208 -5.305 1.00 96.94 167 VAL A CA 1
ATOM 1299 C C . VAL A 1 167 ? -8.475 -10.402 -5.137 1.00 96.94 167 VAL A C 1
ATOM 1301 O O . VAL A 1 167 ? -8.418 -9.229 -4.768 1.00 96.94 167 VAL A O 1
ATOM 1304 N N . ALA A 1 168 ? -9.627 -11.020 -5.397 1.00 97.62 168 ALA A N 1
ATOM 1305 C CA . ALA A 1 168 ? -10.921 -10.402 -5.139 1.00 97.62 168 ALA A CA 1
ATOM 1306 C C . ALA A 1 168 ? -11.126 -10.200 -3.626 1.00 97.62 168 ALA A C 1
ATOM 1308 O O . ALA A 1 168 ? -10.885 -11.106 -2.832 1.00 97.62 168 ALA A O 1
ATOM 1309 N N . LEU A 1 169 ? -11.573 -9.009 -3.228 1.00 96.12 169 LEU A N 1
ATOM 1310 C CA . LEU A 1 169 ? -11.821 -8.641 -1.827 1.00 96.12 169 LEU A CA 1
ATOM 1311 C C . LEU A 1 169 ? -13.242 -8.990 -1.369 1.00 96.12 169 LEU A C 1
ATOM 1313 O O . LEU A 1 169 ? -13.551 -8.962 -0.179 1.00 96.12 169 LEU A O 1
ATOM 1317 N N . ARG A 1 170 ? -14.119 -9.291 -2.321 1.00 94.31 170 ARG A N 1
ATOM 1318 C CA . ARG A 1 170 ? -15.511 -9.695 -2.135 1.00 94.31 170 ARG A CA 1
ATOM 1319 C C . ARG A 1 170 ? -15.962 -10.483 -3.358 1.00 94.31 170 ARG A C 1
ATOM 1321 O O . ARG A 1 170 ? -15.245 -10.524 -4.356 1.00 94.31 170 ARG A O 1
ATOM 1328 N N . ASP A 1 171 ? -17.172 -11.015 -3.302 1.00 95.50 171 ASP A N 1
ATOM 1329 C CA . ASP A 1 171 ? -17.827 -11.557 -4.486 1.00 95.50 171 ASP A CA 1
ATOM 1330 C C . ASP A 1 171 ? -17.931 -10.479 -5.580 1.00 95.50 171 ASP A C 1
ATOM 1332 O O . ASP A 1 171 ? -18.243 -9.310 -5.306 1.00 95.50 171 ASP A O 1
ATOM 1336 N N . VAL A 1 172 ? -17.633 -10.882 -6.815 1.00 96.12 172 VAL A N 1
ATOM 1337 C CA . VAL A 1 172 ? -17.657 -10.049 -8.024 1.00 96.12 172 VAL A CA 1
ATOM 1338 C C . VAL A 1 172 ? -18.704 -10.639 -8.958 1.00 96.12 172 VAL A C 1
ATOM 1340 O O . VAL A 1 172 ? -18.646 -11.829 -9.275 1.00 96.12 172 VAL A O 1
ATOM 1343 N N . ALA A 1 173 ? -19.686 -9.833 -9.356 1.00 97.12 173 ALA A N 1
ATOM 1344 C CA . ALA A 1 173 ? -20.770 -10.307 -10.212 1.00 97.12 173 ALA A CA 1
ATOM 1345 C C . ALA A 1 173 ? -20.293 -10.534 -11.658 1.00 97.12 173 ALA A C 1
ATOM 1347 O O . ALA A 1 173 ? -19.327 -9.922 -12.115 1.00 97.12 173 ALA A O 1
ATOM 1348 N N . GLU A 1 174 ? -20.992 -11.389 -12.409 1.00 97.62 174 GLU A N 1
ATOM 1349 C CA . GLU A 1 174 ? -20.730 -11.545 -13.843 1.00 97.62 174 GLU A CA 1
ATOM 1350 C C . GLU A 1 174 ? -20.895 -10.196 -14.566 1.00 97.62 174 GLU A C 1
ATOM 1352 O O . GLU A 1 174 ? -21.879 -9.484 -14.368 1.00 97.62 174 GLU A O 1
ATOM 1357 N N . GLY A 1 175 ? -19.904 -9.831 -15.385 1.00 97.00 175 GLY A N 1
ATOM 1358 C CA . GLY A 1 175 ? -19.863 -8.547 -16.089 1.00 97.00 175 GLY A CA 1
ATOM 1359 C C . GLY A 1 175 ? -19.408 -7.352 -15.241 1.00 97.00 175 GLY A C 1
ATOM 1360 O O . GLY A 1 175 ? -19.236 -6.266 -15.792 1.00 97.00 175 GLY A O 1
ATOM 1361 N N . GLU A 1 176 ? -19.175 -7.521 -13.935 1.00 96.94 176 GLU A N 1
ATOM 1362 C CA . GLU A 1 176 ? -18.586 -6.478 -13.095 1.00 96.94 176 GLU A CA 1
ATOM 1363 C C . GLU A 1 176 ? -17.089 -6.314 -13.411 1.00 96.94 176 GLU A C 1
ATOM 1365 O O . GLU A 1 176 ? -16.323 -7.279 -13.420 1.00 96.94 176 GLU A O 1
ATOM 1370 N N . GLU A 1 177 ? -16.656 -5.078 -13.664 1.00 97.25 177 GLU A N 1
ATOM 1371 C CA . GLU A 1 177 ? -15.249 -4.768 -13.918 1.00 97.25 177 GLU A CA 1
ATOM 1372 C C . GLU A 1 177 ? -14.394 -4.992 -12.662 1.00 97.25 177 GLU A C 1
ATOM 1374 O O . GLU A 1 177 ? -14.750 -4.562 -11.563 1.00 97.25 177 GLU A O 1
ATOM 1379 N N . ILE A 1 178 ? -13.236 -5.637 -12.822 1.00 97.75 178 ILE A N 1
ATOM 1380 C CA . ILE A 1 178 ? -12.265 -5.807 -11.739 1.00 97.75 178 ILE A CA 1
ATOM 1381 C C . ILE A 1 178 ? -11.345 -4.587 -11.703 1.00 97.75 178 ILE A C 1
ATOM 1383 O O . ILE A 1 178 ? -10.595 -4.340 -12.648 1.00 97.75 178 ILE A O 1
ATOM 1387 N N . CYS A 1 179 ? -11.353 -3.868 -10.583 1.00 97.75 179 CYS A N 1
ATOM 1388 C CA . CYS A 1 179 ? -10.558 -2.656 -10.402 1.00 97.75 179 CYS A CA 1
ATOM 1389 C C . CYS A 1 179 ? -9.557 -2.796 -9.254 1.00 97.75 179 CYS A C 1
ATOM 1391 O O . CYS A 1 179 ? -9.880 -3.343 -8.196 1.00 97.75 179 CYS A O 1
ATOM 1393 N N . LEU A 1 180 ? -8.371 -2.213 -9.445 1.00 97.06 180 LEU A N 1
ATOM 1394 C CA . LEU A 1 180 ? -7.307 -2.104 -8.445 1.00 97.06 180 LEU A CA 1
ATOM 1395 C C . LEU A 1 180 ? -7.157 -0.654 -7.943 1.00 97.06 180 LEU A C 1
ATOM 1397 O O . LEU A 1 180 ? -7.455 0.303 -8.664 1.00 97.06 180 LEU A O 1
ATOM 1401 N N . PRO A 1 181 ? -6.656 -0.434 -6.719 1.00 95.56 181 PRO A N 1
ATOM 1402 C CA . PRO A 1 181 ? -6.219 0.890 -6.300 1.00 95.56 181 PRO A CA 1
ATOM 1403 C C . PRO A 1 181 ? -4.858 1.207 -6.945 1.00 95.56 181 PRO A C 1
ATOM 1405 O O . PRO A 1 181 ? -3.894 0.474 -6.755 1.00 95.56 181 PRO A O 1
ATOM 1408 N N . TYR A 1 182 ? -4.764 2.295 -7.714 1.00 94.75 182 TYR A N 1
ATOM 1409 C CA . TYR A 1 182 ? -3.480 2.806 -8.225 1.00 94.75 182 TYR A CA 1
ATOM 1410 C C . TYR A 1 182 ? -2.785 3.679 -7.178 1.00 94.75 182 TYR A C 1
ATOM 1412 O O . TYR A 1 182 ? -1.567 3.810 -7.162 1.00 94.75 182 TYR A O 1
ATOM 1420 N N . LEU A 1 183 ? -3.591 4.277 -6.305 1.00 94.31 183 LEU A N 1
ATOM 1421 C CA . LEU A 1 183 ? -3.199 5.079 -5.162 1.00 94.31 183 LEU A CA 1
ATOM 1422 C C . LEU A 1 183 ? -3.942 4.545 -3.943 1.00 94.31 183 LEU A C 1
ATOM 1424 O O . LEU A 1 183 ? -5.010 3.941 -4.090 1.00 94.31 183 LEU A O 1
ATOM 1428 N N . ASP A 1 184 ? -3.406 4.809 -2.758 1.00 95.00 184 ASP A N 1
ATOM 1429 C CA . ASP A 1 184 ? -4.093 4.515 -1.506 1.00 95.00 184 ASP A CA 1
ATOM 1430 C C . ASP A 1 184 ? -5.481 5.207 -1.487 1.00 95.00 184 ASP A C 1
ATOM 1432 O O . ASP A 1 184 ? -5.554 6.428 -1.662 1.00 95.00 184 ASP A O 1
ATOM 1436 N N . PRO A 1 185 ? -6.593 4.464 -1.293 1.00 95.12 185 PRO A N 1
ATOM 1437 C CA . PRO A 1 185 ? -7.931 5.041 -1.165 1.00 95.12 185 PRO A CA 1
ATOM 1438 C C . PRO A 1 185 ? -8.088 6.141 -0.103 1.00 95.12 185 PRO A C 1
ATOM 1440 O O . PRO A 1 185 ? -8.988 6.973 -0.252 1.00 95.12 185 PRO A O 1
ATOM 1443 N N . ALA A 1 186 ? -7.239 6.167 0.932 1.00 94.50 186 ALA A N 1
ATOM 1444 C CA . ALA A 1 186 ? -7.222 7.209 1.959 1.00 94.50 186 ALA A CA 1
ATOM 1445 C C . ALA A 1 186 ? -6.545 8.517 1.519 1.00 94.50 186 ALA A C 1
ATOM 1447 O O . ALA A 1 186 ? -6.643 9.513 2.236 1.00 94.50 186 ALA A O 1
ATOM 1448 N N . LEU A 1 187 ? -5.943 8.563 0.324 1.00 94.62 187 LEU A N 1
ATOM 1449 C CA . LEU A 1 187 ? -5.653 9.823 -0.358 1.00 94.62 187 LEU A CA 1
ATOM 1450 C C . LEU A 1 187 ? -6.967 10.368 -0.921 1.00 94.62 187 LEU A C 1
ATOM 1452 O O . LEU A 1 187 ? -7.499 9.888 -1.924 1.00 94.62 187 LEU A O 1
ATOM 1456 N N . LEU A 1 188 ? -7.548 11.343 -0.234 1.00 92.38 188 LEU A N 1
ATOM 1457 C CA . LEU A 1 188 ? -8.872 11.879 -0.532 1.00 92.38 188 LEU A CA 1
ATOM 1458 C C . LEU A 1 188 ? -8.809 13.209 -1.287 1.00 92.38 188 LEU A C 1
ATOM 1460 O O . LEU A 1 188 ? -9.600 13.417 -2.209 1.00 92.38 188 LEU A O 1
ATOM 1464 N N . GLN A 1 189 ? -7.860 14.075 -0.940 1.00 92.62 189 GLN A N 1
ATOM 1465 C CA . GLN A 1 189 ? -7.659 15.388 -1.541 1.00 92.62 189 GLN A CA 1
ATOM 1466 C C . GLN A 1 189 ? -6.605 15.337 -2.656 1.00 92.62 189 GLN A C 1
ATOM 1468 O O . GLN A 1 189 ? -6.880 15.764 -3.779 1.00 92.62 189 GLN A O 1
ATOM 1473 N N . SER A 1 190 ? -5.429 14.767 -2.380 1.00 94.25 190 SER A N 1
ATOM 1474 C CA . SER A 1 190 ? -4.272 14.790 -3.287 1.00 94.25 190 SER A CA 1
ATOM 1475 C C . SER A 1 190 ? -4.454 13.903 -4.524 1.00 94.25 190 SER A C 1
ATOM 1477 O O . SER A 1 190 ? -3.968 14.234 -5.609 1.00 94.25 190 SER A O 1
ATOM 1479 N N . LYS A 1 191 ? -5.232 12.813 -4.419 1.00 94.31 191 LYS A N 1
ATOM 1480 C CA . LYS A 1 191 ? -5.432 11.849 -5.519 1.00 94.31 191 LYS A CA 1
ATOM 1481 C C . LYS A 1 191 ? -5.924 12.470 -6.826 1.00 94.31 191 LYS A C 1
ATOM 1483 O O . LYS A 1 191 ? -5.576 11.976 -7.892 1.00 94.31 191 LYS A O 1
ATOM 1488 N N . LYS A 1 192 ? -6.738 13.534 -6.776 1.00 91.56 192 LYS A N 1
ATOM 1489 C CA . LYS A 1 192 ? -7.303 14.158 -7.986 1.00 91.56 192 LYS A CA 1
ATOM 1490 C C . LYS A 1 192 ? -6.213 14.786 -8.843 1.00 91.56 192 LYS A C 1
ATOM 1492 O O . LYS A 1 192 ? -6.211 14.615 -10.060 1.00 91.56 192 LYS A O 1
ATOM 1497 N N . GLU A 1 193 ? -5.286 15.488 -8.200 1.00 93.19 193 GLU A N 1
ATOM 1498 C CA . GLU A 1 193 ? -4.136 16.080 -8.873 1.00 93.19 193 GLU A CA 1
ATOM 1499 C C . GLU A 1 193 ? -3.202 14.983 -9.381 1.00 93.19 193 GLU A C 1
ATOM 1501 O O . GLU A 1 193 ? -2.824 15.013 -10.549 1.00 93.19 193 GLU A O 1
ATOM 1506 N N . ILE A 1 194 ? -2.927 13.958 -8.567 1.00 93.38 194 ILE A N 1
ATOM 1507 C CA . ILE A 1 194 ? -2.083 12.827 -8.980 1.00 93.38 194 ILE A CA 1
ATOM 1508 C C . ILE A 1 194 ? -2.673 12.115 -10.208 1.00 93.38 194 ILE A C 1
ATOM 1510 O O . ILE A 1 194 ? -1.961 11.885 -11.180 1.00 93.38 194 ILE A O 1
ATOM 1514 N N . PHE A 1 195 ? -3.975 11.811 -10.238 1.00 94.12 195 PHE A N 1
ATOM 1515 C CA . PHE A 1 195 ? -4.597 11.190 -11.415 1.00 94.12 195 PHE A CA 1
ATOM 1516 C C . PHE A 1 195 ? -4.534 12.078 -12.653 1.00 94.12 195 PHE A C 1
ATOM 1518 O O . PHE A 1 195 ? -4.204 11.593 -13.736 1.00 94.12 195 PHE A O 1
ATOM 1525 N N . LYS A 1 196 ? -4.763 13.382 -12.497 1.00 92.50 196 LYS A N 1
ATOM 1526 C CA . LYS A 1 196 ? -4.686 14.324 -13.612 1.00 92.50 196 LYS A CA 1
ATOM 1527 C C . LYS A 1 196 ? -3.267 14.432 -14.177 1.00 92.50 196 LYS A C 1
ATOM 1529 O O . LYS A 1 196 ? -3.105 14.361 -15.392 1.00 92.50 196 LYS A O 1
ATOM 1534 N N . TYR A 1 197 ? -2.257 14.595 -13.323 1.00 89.69 197 TYR A N 1
ATOM 1535 C CA . TYR A 1 197 ? -0.879 14.857 -13.752 1.00 89.69 197 TYR A CA 1
ATOM 1536 C C . TYR A 1 197 ? -0.084 13.587 -14.074 1.00 89.69 197 TYR A C 1
ATOM 1538 O O . TYR A 1 197 ? 0.670 13.581 -15.043 1.00 89.69 197 TYR A O 1
ATOM 1546 N N . SER A 1 198 ? -0.254 12.512 -13.302 1.00 87.06 198 SER A N 1
ATOM 1547 C CA . SER A 1 198 ? 0.502 11.265 -13.475 1.00 87.06 198 SER A CA 1
ATOM 1548 C C . SER A 1 198 ? -0.205 10.261 -14.381 1.00 87.06 198 SER A C 1
ATOM 1550 O O . SER A 1 198 ? 0.465 9.501 -15.067 1.00 87.06 198 SER A O 1
ATOM 1552 N N . TYR A 1 199 ? -1.539 10.255 -14.442 1.00 90.00 199 TYR A N 1
ATOM 1553 C CA . TYR A 1 199 ? -2.284 9.258 -15.228 1.00 90.00 199 TYR A CA 1
ATOM 1554 C C . TYR A 1 199 ? -3.103 9.847 -16.384 1.00 90.00 199 TYR A C 1
ATOM 1556 O O . TYR A 1 199 ? -3.504 9.108 -17.278 1.00 90.00 199 TYR A O 1
ATOM 1564 N N . GLY A 1 200 ? -3.340 11.160 -16.403 1.00 91.19 200 GLY A N 1
ATOM 1565 C CA . GLY A 1 200 ? -4.073 11.830 -17.477 1.00 91.19 200 GLY A CA 1
ATOM 1566 C C . GLY A 1 200 ? -5.587 11.599 -17.465 1.00 91.19 200 GLY A C 1
ATOM 1567 O O . GLY A 1 200 ? -6.227 11.806 -18.493 1.00 91.19 200 GLY A O 1
ATOM 1568 N N . PHE A 1 201 ? -6.179 11.178 -16.339 1.00 93.50 201 PHE A N 1
ATOM 1569 C CA . PHE A 1 201 ? -7.629 10.968 -16.234 1.00 93.50 201 PHE A CA 1
ATOM 1570 C C . PHE A 1 201 ? -8.221 11.519 -14.930 1.00 93.50 201 PHE A C 1
ATOM 1572 O O . PHE A 1 201 ? -7.513 11.818 -13.972 1.00 93.50 201 PHE A O 1
ATOM 1579 N N . GLU A 1 202 ? -9.548 11.648 -14.895 1.00 94.94 202 GLU A N 1
ATOM 1580 C CA . GLU A 1 202 ? -10.319 12.014 -13.705 1.00 94.94 202 GLU A CA 1
ATOM 1581 C C . GLU A 1 202 ? -11.096 10.791 -13.197 1.00 94.94 202 GLU A C 1
ATOM 1583 O O . GLU A 1 202 ? -11.919 10.219 -13.915 1.00 94.94 202 GLU A O 1
ATOM 1588 N N . CYS A 1 203 ? -10.848 10.371 -11.953 1.00 95.31 203 CYS A N 1
ATOM 1589 C CA . CYS A 1 203 ? -11.547 9.232 -11.359 1.00 95.31 203 CYS A CA 1
ATOM 1590 C C . CYS A 1 203 ? -12.984 9.606 -10.962 1.00 95.31 203 CYS A C 1
ATOM 1592 O O . CYS A 1 203 ? -13.188 10.464 -10.104 1.00 95.31 203 CYS A O 1
ATOM 1594 N N . ARG A 1 204 ? -13.976 8.902 -11.524 1.00 94.75 204 ARG A N 1
ATOM 1595 C CA . ARG A 1 204 ? -15.418 9.074 -11.240 1.00 94.75 204 ARG A CA 1
ATOM 1596 C C . ARG A 1 204 ? -16.037 7.885 -10.498 1.00 94.75 204 ARG A C 1
ATOM 1598 O O . ARG A 1 204 ? -17.227 7.615 -10.631 1.00 94.75 204 ARG A O 1
ATOM 1605 N N . CYS A 1 205 ? -15.234 7.146 -9.730 1.00 93.75 205 CYS A N 1
ATOM 1606 C CA . CYS A 1 205 ? -15.743 6.039 -8.918 1.00 93.75 205 CYS A CA 1
ATOM 1607 C C . CYS A 1 205 ? -16.706 6.541 -7.813 1.00 93.75 205 CYS A C 1
ATOM 1609 O O . CYS A 1 205 ? -16.681 7.732 -7.477 1.00 93.75 205 CYS A O 1
ATOM 1611 N N . PRO A 1 206 ? -17.509 5.657 -7.185 1.00 91.44 206 PRO A N 1
ATOM 1612 C CA . PRO A 1 206 ? -18.469 6.051 -6.148 1.00 91.44 206 PRO A CA 1
ATOM 1613 C C . PRO A 1 206 ? -17.872 6.877 -4.998 1.00 91.44 206 PRO A C 1
ATOM 1615 O O . PRO A 1 206 ? -18.524 7.796 -4.514 1.00 91.44 206 PRO A O 1
ATOM 1618 N N . SER A 1 207 ? -16.624 6.603 -4.595 1.00 92.00 207 SER A N 1
ATOM 1619 C CA . SER A 1 207 ? -15.927 7.382 -3.556 1.00 92.00 207 SER A CA 1
ATOM 1620 C C . SER A 1 207 ? -15.637 8.814 -4.007 1.00 92.00 207 SER A C 1
ATOM 1622 O O . SER A 1 207 ? -15.971 9.755 -3.291 1.00 92.00 207 SER A O 1
ATOM 1624 N N . CYS A 1 208 ? -15.103 9.014 -5.216 1.00 92.56 208 CYS A N 1
ATOM 1625 C CA . CYS A 1 208 ? -14.866 10.362 -5.742 1.00 92.56 208 CYS A CA 1
ATOM 1626 C C . CYS A 1 208 ? -16.173 11.152 -5.878 1.00 92.56 208 CYS A C 1
ATOM 1628 O O . CYS A 1 208 ? -16.260 12.270 -5.378 1.00 92.56 208 CYS A O 1
ATOM 1630 N N . LEU A 1 209 ? -17.212 10.538 -6.456 1.00 92.00 209 LEU A N 1
ATOM 1631 C CA . LEU A 1 209 ? -18.521 11.180 -6.622 1.00 92.00 209 LEU A CA 1
ATOM 1632 C C . LEU A 1 209 ? -19.184 11.528 -5.283 1.00 92.00 209 LEU A C 1
ATOM 1634 O O . LEU A 1 209 ? -19.902 12.524 -5.190 1.00 92.00 209 LEU A O 1
ATOM 1638 N N . PHE A 1 210 ? -18.968 10.714 -4.249 1.00 90.19 210 PHE A N 1
ATOM 1639 C CA . PHE A 1 210 ? -19.445 11.004 -2.901 1.00 90.19 210 PHE A CA 1
ATOM 1640 C C . PHE A 1 210 ? -18.782 12.265 -2.338 1.00 90.19 210 PHE A C 1
ATOM 1642 O O . PHE A 1 210 ? -19.482 13.187 -1.921 1.00 90.19 210 PHE A O 1
ATOM 1649 N N . PHE A 1 211 ? -17.449 12.344 -2.372 1.00 89.44 211 PHE A N 1
ATOM 1650 C CA . PHE A 1 211 ? -16.726 13.503 -1.844 1.00 89.44 211 PHE A CA 1
ATOM 1651 C C . PHE A 1 211 ? -16.940 14.775 -2.678 1.00 89.44 211 PHE A C 1
ATOM 1653 O O . PHE A 1 211 ? -16.961 15.865 -2.113 1.00 89.44 211 PHE A O 1
ATOM 1660 N N . ASP A 1 212 ? -17.199 14.654 -3.984 1.00 89.81 212 ASP A N 1
ATOM 1661 C CA . ASP A 1 212 ? -17.619 15.787 -4.822 1.00 89.81 212 ASP A CA 1
ATOM 1662 C C . ASP A 1 212 ? -18.931 16.409 -4.332 1.00 89.81 212 ASP A C 1
ATOM 1664 O O . ASP A 1 212 ? -19.072 17.631 -4.308 1.00 89.81 212 ASP A O 1
ATOM 1668 N N . LYS A 1 213 ? -19.883 15.571 -3.902 1.00 89.12 213 LYS A N 1
ATOM 1669 C CA . LYS A 1 213 ? -21.171 16.014 -3.348 1.00 89.12 213 LYS A CA 1
ATOM 1670 C C . LYS A 1 213 ? -21.061 16.494 -1.903 1.00 89.12 213 LYS A C 1
ATOM 1672 O O . LYS A 1 213 ? -21.778 17.415 -1.525 1.00 89.12 213 LYS A O 1
ATOM 1677 N N . ALA A 1 214 ? -20.197 15.872 -1.098 1.00 86.75 214 ALA A N 1
ATOM 1678 C CA . ALA A 1 214 ? -20.002 16.238 0.306 1.00 86.75 214 ALA A CA 1
ATOM 1679 C C . ALA A 1 214 ? -19.365 17.628 0.481 1.00 86.75 214 ALA A C 1
ATOM 1681 O O . ALA A 1 214 ? -19.517 18.244 1.534 1.00 86.75 214 ALA A O 1
ATOM 1682 N N . GLY A 1 215 ? -18.705 18.141 -0.559 1.00 85.00 215 GLY A N 1
ATOM 1683 C CA . GLY A 1 215 ? -18.100 19.465 -0.572 1.00 85.00 215 GLY A CA 1
ATOM 1684 C C . GLY A 1 215 ? -16.645 19.459 -0.107 1.00 85.00 215 GLY A C 1
ATOM 1685 O O . GLY A 1 215 ? -15.996 18.421 0.019 1.00 85.00 215 GLY A O 1
ATOM 1686 N N . LYS A 1 216 ? -16.094 20.657 0.104 1.00 88.19 216 LYS A N 1
ATOM 1687 C CA . LYS A 1 216 ? -14.682 20.820 0.462 1.00 88.19 216 LYS A CA 1
ATOM 1688 C C . LYS A 1 216 ? -14.431 20.330 1.891 1.00 88.19 216 LYS A C 1
ATOM 1690 O O . LYS A 1 216 ? -14.907 20.936 2.845 1.00 88.19 216 LYS A O 1
ATOM 1695 N N . VAL A 1 217 ? -13.612 19.290 2.022 1.00 92.56 217 VAL A N 1
ATOM 1696 C CA . VAL A 1 217 ? -13.069 18.844 3.309 1.00 92.56 217 VAL A CA 1
ATOM 1697 C C . VAL A 1 217 ? -12.028 19.860 3.781 1.00 92.56 217 VAL A C 1
ATOM 1699 O O . VAL A 1 217 ? -11.017 20.076 3.112 1.00 92.56 217 VAL A O 1
ATOM 1702 N N . THR A 1 218 ? -12.291 20.526 4.902 1.00 93.62 218 THR A N 1
ATOM 1703 C CA . THR A 1 218 ? -11.373 21.504 5.498 1.00 93.62 218 THR A CA 1
ATOM 1704 C C . THR A 1 218 ? -10.344 20.815 6.379 1.00 93.62 218 THR A C 1
ATOM 1706 O O . THR A 1 218 ? -10.691 19.896 7.118 1.00 93.62 218 THR A O 1
ATOM 1709 N N . GLU A 1 219 ? -9.104 21.295 6.348 1.00 96.38 219 GLU A N 1
ATOM 1710 C CA . GLU A 1 219 ? -8.065 20.835 7.266 1.00 96.38 219 GLU A CA 1
ATOM 1711 C C . GLU A 1 219 ? -8.422 21.179 8.724 1.00 96.38 219 GLU A C 1
ATOM 1713 O O . GLU A 1 219 ? -8.612 22.362 9.030 1.00 96.38 219 GLU A O 1
ATOM 1718 N N . PRO A 1 220 ? -8.518 20.186 9.630 1.00 96.06 220 PRO A N 1
ATOM 1719 C CA . PRO A 1 220 ? -8.742 20.442 11.046 1.00 96.06 220 PRO A CA 1
ATOM 1720 C C . PRO A 1 220 ? -7.443 20.842 11.752 1.00 96.06 220 PRO A C 1
ATOM 1722 O O . PRO A 1 220 ? -6.351 20.367 11.411 1.00 96.06 220 PRO A O 1
ATOM 1725 N N . ARG A 1 221 ? -7.576 21.686 12.779 1.00 95.81 221 ARG A N 1
ATOM 1726 C CA . ARG A 1 221 ? -6.468 22.082 13.659 1.00 95.81 221 ARG A CA 1
ATOM 1727 C C . ARG A 1 221 ? -6.078 20.920 14.570 1.00 95.81 221 ARG A C 1
ATOM 1729 O O . ARG A 1 221 ? -6.949 20.209 15.060 1.00 95.81 221 ARG A O 1
ATOM 1736 N N . SER A 1 222 ? -4.785 20.758 14.844 1.00 93.38 222 SER A N 1
ATOM 1737 C CA . SER A 1 222 ? -4.274 19.645 15.661 1.00 93.38 222 SER A CA 1
ATOM 1738 C C . SER A 1 222 ? -4.853 19.592 17.078 1.00 93.38 222 SER A C 1
ATOM 1740 O O . SER A 1 222 ? -4.995 18.518 17.652 1.00 93.38 222 SER A O 1
ATOM 1742 N N . GLU A 1 223 ? -5.218 20.736 17.655 1.00 94.06 223 GLU A N 1
ATOM 1743 C CA . GLU A 1 223 ? -5.818 20.839 18.989 1.00 94.06 223 GLU A CA 1
ATOM 1744 C C . GLU A 1 223 ? -7.219 20.209 19.055 1.00 94.06 223 GLU A C 1
ATOM 1746 O O . GLU A 1 223 ? -7.683 19.828 20.130 1.00 94.06 223 GLU A O 1
ATOM 1751 N N . GLU A 1 224 ? -7.890 20.079 17.909 1.00 93.62 224 GLU A N 1
ATOM 1752 C CA . GLU A 1 224 ? -9.242 19.529 17.789 1.00 93.62 224 GLU A CA 1
ATOM 1753 C C . GLU A 1 224 ? -9.235 18.013 17.538 1.00 93.62 224 GLU A C 1
ATOM 1755 O O . GLU A 1 224 ? -10.284 17.372 17.640 1.00 93.62 224 GLU A O 1
ATOM 1760 N N . ASP A 1 225 ? -8.065 17.422 17.262 1.00 96.44 225 ASP A N 1
ATOM 1761 C CA . ASP A 1 225 ? -7.931 16.039 16.795 1.00 96.44 225 ASP A CA 1
ATOM 1762 C C . ASP A 1 225 ? -8.594 15.025 17.743 1.00 96.44 225 ASP A C 1
ATOM 1764 O O . ASP A 1 225 ? -9.281 14.106 17.294 1.00 96.44 225 ASP A O 1
ATOM 1768 N N . ASN A 1 226 ? -8.447 15.204 19.060 1.00 95.94 226 ASN A N 1
ATOM 1769 C CA . ASN A 1 226 ? -9.031 14.298 20.055 1.00 95.94 226 ASN A CA 1
ATOM 1770 C C . ASN A 1 226 ? -10.565 14.302 20.027 1.00 95.94 226 ASN A C 1
ATOM 1772 O O . ASN A 1 226 ? -11.193 13.251 20.168 1.00 95.94 226 ASN A O 1
ATOM 1776 N N . GLU A 1 227 ? -11.181 15.476 19.881 1.00 97.25 227 GLU A N 1
ATOM 1777 C CA . GLU A 1 227 ? -12.640 15.565 19.842 1.00 97.25 227 GLU A CA 1
ATOM 1778 C C . GLU A 1 227 ? -13.176 15.123 18.482 1.00 97.25 227 GLU A C 1
ATOM 1780 O O . GLU A 1 227 ? -14.189 14.426 18.413 1.00 97.25 227 GLU A O 1
ATOM 1785 N N . LEU A 1 228 ? -12.457 15.437 17.403 1.00 97.75 228 LEU A N 1
ATOM 1786 C CA . LEU A 1 228 ? -12.780 14.962 16.065 1.00 97.75 228 LEU A CA 1
ATOM 1787 C C . LEU A 1 228 ? -12.723 13.428 15.979 1.00 97.75 228 LEU A C 1
ATOM 1789 O O . LEU A 1 228 ? -13.650 12.818 15.451 1.00 97.75 228 LEU A O 1
ATOM 1793 N N . ALA A 1 229 ? -11.715 12.791 16.584 1.00 97.94 229 ALA A N 1
ATOM 1794 C CA . ALA A 1 229 ? -11.610 11.333 16.675 1.00 97.94 229 ALA A CA 1
ATOM 1795 C C . ALA A 1 229 ? -12.845 10.711 17.356 1.00 97.94 229 ALA A C 1
ATOM 1797 O O . ALA A 1 229 ? -13.476 9.805 16.806 1.00 97.94 229 ALA A O 1
ATOM 1798 N N . LYS A 1 230 ? -13.273 11.268 18.498 1.00 96.81 230 LYS A N 1
ATOM 1799 C CA . LYS A 1 230 ? -14.490 10.833 19.207 1.00 96.81 230 LYS A CA 1
ATOM 1800 C C . LYS A 1 230 ? -15.761 11.046 18.391 1.00 96.81 230 LYS A C 1
ATOM 1802 O O . LYS A 1 230 ? -16.686 10.239 18.468 1.00 96.81 230 LYS A O 1
ATOM 1807 N N . LYS A 1 231 ? -15.859 12.148 17.642 1.00 95.75 231 LYS A N 1
ATOM 1808 C CA . LYS A 1 231 ? -17.004 12.415 16.759 1.00 95.75 231 LYS A CA 1
ATOM 1809 C C . LYS A 1 231 ? -17.099 11.385 15.642 1.00 95.75 231 LYS A C 1
ATOM 1811 O O . LYS A 1 231 ? -18.189 10.880 15.400 1.00 95.75 231 LYS A O 1
ATOM 1816 N N . VAL A 1 232 ? -15.978 11.030 15.019 1.00 94.75 232 VAL A N 1
ATOM 1817 C CA . VAL A 1 232 ? -15.946 9.985 13.988 1.00 94.75 232 VAL A CA 1
ATOM 1818 C C . VAL A 1 232 ? -16.345 8.634 14.549 1.00 94.75 232 VAL A C 1
ATOM 1820 O O . VAL A 1 232 ? -17.162 7.950 13.938 1.00 94.75 232 VAL A O 1
ATOM 1823 N N . LEU A 1 233 ? -15.796 8.254 15.706 1.00 94.88 233 LEU A N 1
ATOM 1824 C CA . LEU A 1 233 ? -16.128 6.980 16.331 1.00 94.88 233 LEU A CA 1
ATOM 1825 C C . LEU A 1 233 ? -17.632 6.900 16.630 1.00 94.88 233 LEU A C 1
ATOM 1827 O O . LEU A 1 233 ? -18.292 5.971 16.176 1.00 94.88 233 LEU A O 1
ATOM 1831 N N . ARG A 1 234 ? -18.200 7.935 17.267 1.00 93.38 234 ARG A N 1
ATOM 1832 C CA . ARG A 1 234 ? -19.650 8.029 17.514 1.00 93.38 234 ARG A CA 1
ATOM 1833 C C . ARG A 1 234 ? -20.467 8.003 16.225 1.00 93.38 234 ARG A C 1
ATOM 1835 O O . ARG A 1 234 ? -21.514 7.365 16.182 1.00 93.38 234 ARG A O 1
ATOM 1842 N N . PHE A 1 235 ? -20.020 8.695 15.180 1.00 90.88 235 PHE A N 1
ATOM 1843 C CA . PHE A 1 235 ? -20.691 8.698 13.880 1.00 90.88 235 PHE A CA 1
ATOM 1844 C C . PHE A 1 235 ? -20.721 7.298 13.257 1.00 90.88 235 PHE A C 1
ATOM 1846 O O . PHE A 1 235 ? -21.759 6.871 12.760 1.00 90.88 235 PHE A O 1
ATOM 1853 N N . TYR A 1 236 ? -19.610 6.565 13.332 1.00 89.94 236 TYR A N 1
ATOM 1854 C CA . TYR A 1 236 ? -19.533 5.186 12.865 1.00 89.94 236 TYR A CA 1
ATOM 1855 C C . TYR A 1 236 ? -20.427 4.244 13.691 1.00 89.94 236 TYR A C 1
ATOM 1857 O O . TYR A 1 236 ? -21.165 3.450 13.117 1.00 89.94 236 TYR A O 1
ATOM 1865 N N . GLU A 1 237 ? -20.415 4.359 15.022 1.00 88.75 237 GLU A N 1
ATOM 1866 C CA . GLU A 1 237 ? -21.197 3.504 15.932 1.00 88.75 237 GLU A CA 1
ATOM 1867 C C . GLU A 1 237 ? -22.711 3.766 15.882 1.00 88.75 237 GLU A C 1
ATOM 1869 O O . GLU A 1 237 ? -23.502 2.847 16.074 1.00 88.75 237 GLU A O 1
ATOM 1874 N N . SER A 1 238 ? -23.124 5.010 15.627 1.00 84.88 238 SER A N 1
ATOM 1875 C CA . SER A 1 238 ? -24.540 5.404 15.515 1.00 84.88 238 SER A CA 1
ATOM 1876 C C . SER A 1 238 ? -25.116 5.249 14.104 1.00 84.88 238 SER A C 1
ATOM 1878 O O . SER A 1 238 ? -26.309 5.482 13.894 1.00 84.88 238 SER A O 1
ATOM 1880 N N . GLY A 1 239 ? -24.283 4.877 13.128 1.00 73.06 239 GLY A N 1
ATOM 1881 C CA . GLY A 1 239 ? -24.680 4.737 11.733 1.00 73.06 239 GLY A CA 1
ATOM 1882 C C . GLY A 1 239 ? -25.732 3.632 11.524 1.00 73.06 239 GLY A C 1
ATOM 1883 O O . GLY A 1 239 ? -25.646 2.575 12.144 1.00 73.06 239 GLY A O 1
ATOM 1884 N N . PRO A 1 240 ? -26.711 3.820 10.616 1.00 52.25 240 PRO A N 1
ATOM 1885 C CA . PRO A 1 240 ? -27.855 2.915 10.448 1.00 52.25 240 PRO A CA 1
ATOM 1886 C C . PRO A 1 240 ? -27.541 1.566 9.769 1.00 52.25 240 PRO A C 1
ATOM 1888 O O . PRO A 1 240 ? -28.463 0.903 9.297 1.00 52.25 240 PRO A O 1
ATOM 1891 N N . CYS A 1 241 ? -26.278 1.149 9.647 1.00 49.19 241 CYS A N 1
ATOM 1892 C CA . CYS A 1 241 ? -25.909 -0.006 8.828 1.00 49.19 241 CYS A CA 1
ATOM 1893 C C . CYS A 1 241 ? -24.656 -0.741 9.324 1.00 49.19 241 CYS A C 1
ATOM 1895 O O . CYS A 1 241 ? -23.620 -0.114 9.539 1.00 49.19 241 CYS A O 1
ATOM 1897 N N . ASP A 1 242 ? -24.750 -2.074 9.379 1.00 52.50 242 ASP A N 1
ATOM 1898 C CA . ASP A 1 242 ? -23.697 -3.065 9.659 1.00 52.50 242 ASP A CA 1
ATOM 1899 C C . ASP A 1 242 ? -22.364 -2.796 8.919 1.00 52.50 242 ASP A C 1
ATOM 1901 O O . ASP A 1 242 ? -22.085 -3.372 7.866 1.00 52.50 242 ASP A O 1
ATOM 1905 N N . GLY A 1 243 ? -21.510 -1.912 9.447 1.00 52.47 243 GLY A N 1
ATOM 1906 C CA . GLY A 1 243 ? -20.137 -1.719 8.957 1.00 52.47 243 GLY A CA 1
ATOM 1907 C C . GLY A 1 243 ? -20.022 -1.212 7.513 1.00 52.47 243 GLY A C 1
ATOM 1908 O O . GLY A 1 243 ? -19.113 -1.601 6.778 1.00 52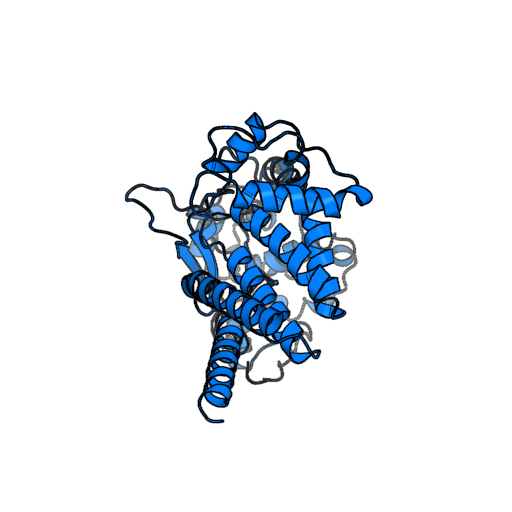.47 243 GLY A O 1
ATOM 1909 N N . LEU A 1 244 ? -20.960 -0.370 7.076 1.00 58.00 244 LEU A N 1
ATOM 1910 C CA . LEU A 1 244 ? -21.022 0.137 5.707 1.00 58.00 244 LEU A CA 1
ATOM 1911 C C . LEU A 1 244 ? -19.961 1.225 5.412 1.00 58.00 244 LEU A C 1
ATOM 1913 O O . LEU A 1 244 ? -19.861 2.213 6.132 1.00 58.00 244 LEU A O 1
ATOM 1917 N N . ALA A 1 245 ? -19.237 1.090 4.293 1.00 66.75 245 ALA A N 1
ATOM 1918 C CA . ALA A 1 245 ? -18.371 2.144 3.747 1.00 66.75 245 ALA A CA 1
ATOM 1919 C C . ALA A 1 245 ? -19.168 3.417 3.387 1.00 66.75 245 ALA A C 1
ATOM 1921 O O . ALA A 1 245 ? -20.323 3.318 2.961 1.00 66.75 245 ALA A O 1
ATOM 1922 N N . LEU A 1 246 ? -18.535 4.600 3.465 1.00 72.88 246 LEU A N 1
ATOM 1923 C CA . LEU A 1 246 ? -19.153 5.920 3.223 1.00 72.88 246 LEU A CA 1
ATOM 1924 C C . LEU A 1 246 ? -19.980 5.989 1.944 1.00 72.88 246 LEU A C 1
ATOM 1926 O O . LEU A 1 246 ? -21.025 6.629 1.909 1.00 72.88 246 LEU A O 1
ATOM 1930 N N . VAL A 1 247 ? -19.520 5.319 0.889 1.00 66.94 247 VAL A N 1
ATOM 1931 C CA . VAL A 1 247 ? -20.150 5.346 -0.439 1.00 66.94 247 VAL A CA 1
ATOM 1932 C C . VAL A 1 247 ? -21.561 4.767 -0.470 1.00 66.94 247 VAL A C 1
ATOM 1934 O O . VAL A 1 247 ? -22.259 4.921 -1.467 1.00 66.94 247 VAL A O 1
ATOM 1937 N N . LYS A 1 248 ? -21.980 4.085 0.596 1.00 73.25 248 LYS A N 1
ATOM 1938 C CA . LYS A 1 248 ? -23.335 3.560 0.743 1.00 73.25 248 LYS A CA 1
ATOM 1939 C C . LYS A 1 248 ? -24.239 4.477 1.585 1.00 73.25 248 LYS A C 1
ATOM 1941 O O . LYS A 1 248 ? -25.410 4.162 1.772 1.00 73.25 248 LYS A O 1
ATOM 1946 N N . LEU A 1 249 ? -23.727 5.610 2.077 1.00 71.06 249 LEU A N 1
ATOM 1947 C CA . LEU A 1 249 ? -24.541 6.651 2.700 1.00 71.06 249 LEU A CA 1
ATOM 1948 C C . LEU A 1 249 ? -25.267 7.471 1.626 1.00 71.06 249 LEU A C 1
ATOM 1950 O O . LEU A 1 249 ? -24.664 7.934 0.660 1.00 71.06 249 LEU A O 1
ATOM 1954 N N . ASN A 1 250 ? -26.560 7.717 1.840 1.00 70.75 250 ASN A N 1
ATOM 1955 C CA . ASN A 1 250 ? -27.382 8.545 0.945 1.00 70.75 250 ASN A CA 1
ATOM 1956 C C . ASN A 1 250 ? -27.184 10.058 1.156 1.00 70.75 250 ASN A C 1
ATOM 1958 O O . ASN A 1 250 ? -27.661 10.865 0.361 1.00 70.75 250 ASN A O 1
ATOM 1962 N N . HIS A 1 251 ? -26.495 10.442 2.228 1.00 76.25 251 HIS A N 1
ATOM 1963 C CA . HIS A 1 251 ? -26.228 11.820 2.634 1.00 76.25 251 HIS A CA 1
ATOM 1964 C C . HIS A 1 251 ? -24.751 11.988 3.028 1.00 76.25 251 HIS A C 1
ATOM 1966 O O . HIS A 1 251 ? -24.135 11.015 3.485 1.00 76.25 251 HIS A O 1
ATOM 1972 N N . PRO A 1 252 ? -24.177 13.194 2.867 1.00 82.69 252 PRO A N 1
ATOM 1973 C CA . PRO A 1 252 ? -22.823 13.472 3.327 1.00 82.69 252 PRO A CA 1
ATOM 1974 C C . PRO A 1 252 ? -22.711 13.339 4.855 1.00 82.69 252 PRO A C 1
ATOM 1976 O O . PRO A 1 252 ? -23.727 13.414 5.554 1.00 82.69 252 PRO A O 1
ATOM 1979 N N . PRO A 1 253 ? -21.491 13.162 5.395 1.00 85.50 253 PRO A N 1
ATOM 1980 C CA . PRO A 1 253 ? -21.277 13.164 6.834 1.00 85.50 253 PRO A CA 1
ATOM 1981 C C . PRO A 1 253 ? -21.689 14.516 7.440 1.00 85.50 253 PRO A C 1
ATOM 1983 O O . PRO A 1 253 ? -21.651 15.534 6.739 1.00 85.50 253 PRO A O 1
ATOM 1986 N N . PRO A 1 254 ? -22.032 14.561 8.740 1.00 89.75 254 PRO A N 1
ATOM 1987 C CA . PRO A 1 254 ? -22.253 15.816 9.448 1.00 89.75 254 PRO A CA 1
ATOM 1988 C C . PRO A 1 254 ? -21.087 16.794 9.252 1.00 89.75 254 PRO A C 1
ATOM 1990 O O . PRO A 1 254 ? -19.924 16.386 9.181 1.00 89.75 254 PRO A O 1
ATOM 1993 N N . ALA A 1 255 ? -21.389 18.093 9.184 1.00 90.94 255 ALA A N 1
ATOM 1994 C CA . ALA A 1 255 ? -20.394 19.130 8.894 1.00 90.94 255 ALA A CA 1
ATOM 1995 C C . ALA A 1 255 ? -19.230 19.153 9.900 1.00 90.94 255 ALA A C 1
ATOM 1997 O O . ALA A 1 255 ? -18.116 19.523 9.548 1.00 90.94 255 ALA A O 1
ATOM 1998 N N . ASP A 1 256 ? -19.473 18.727 11.138 1.00 92.31 256 ASP A N 1
ATOM 1999 C CA . ASP A 1 256 ? -18.480 18.660 12.205 1.00 92.31 256 ASP A CA 1
ATOM 2000 C C . ASP A 1 256 ? -17.720 17.319 12.273 1.00 92.31 256 ASP A C 1
ATOM 2002 O O . ASP A 1 256 ? -16.809 17.179 13.088 1.00 92.31 256 ASP A O 1
ATOM 2006 N N . VAL A 1 257 ? -18.074 16.359 11.412 1.00 93.56 257 VAL A N 1
ATOM 2007 C CA . VAL A 1 257 ? -17.360 15.090 11.179 1.00 93.56 257 VAL A CA 1
ATOM 2008 C C . VAL A 1 257 ? -16.562 15.148 9.875 1.00 93.56 257 VAL A C 1
ATOM 2010 O O . VAL A 1 257 ? -15.500 14.541 9.780 1.00 93.56 257 VAL A O 1
ATOM 2013 N N . LEU A 1 258 ? -17.035 15.902 8.876 1.00 93.25 258 LEU A N 1
ATOM 2014 C CA . LEU A 1 258 ? -16.403 16.015 7.558 1.00 93.25 258 LEU A CA 1
ATOM 2015 C C . LEU A 1 258 ? -14.884 16.316 7.596 1.00 93.25 258 LEU A C 1
ATOM 2017 O O . LEU A 1 258 ? -14.164 15.681 6.822 1.00 93.25 258 LEU A O 1
ATOM 2021 N N . PRO A 1 259 ? -14.352 17.185 8.487 1.00 96.44 259 PRO A N 1
ATOM 2022 C CA . PRO A 1 259 ? -12.909 17.438 8.586 1.00 96.44 259 PRO A CA 1
ATOM 2023 C C . PRO A 1 259 ? -12.065 16.195 8.901 1.00 96.44 259 PRO A C 1
ATOM 2025 O O . PRO A 1 259 ? -10.874 16.168 8.599 1.00 96.44 259 PRO A O 1
ATOM 2028 N N . ALA A 1 260 ? -12.661 15.138 9.460 1.00 96.06 260 ALA A N 1
ATOM 2029 C CA . ALA A 1 260 ? -11.949 13.901 9.758 1.00 96.06 260 ALA A CA 1
ATOM 2030 C C . ALA A 1 260 ? -11.520 13.110 8.515 1.00 96.06 260 ALA A C 1
ATOM 2032 O O . ALA A 1 260 ? -10.699 12.201 8.597 1.00 96.06 260 ALA A O 1
ATOM 2033 N N . PHE A 1 261 ? -12.065 13.454 7.351 1.00 95.38 261 PHE A N 1
ATOM 2034 C CA . PHE A 1 261 ? -11.659 12.884 6.070 1.00 95.38 261 PHE A CA 1
ATOM 2035 C C . PHE A 1 261 ? -10.529 13.689 5.414 1.00 95.38 261 PHE A C 1
ATOM 2037 O O . PHE A 1 261 ? -10.244 13.508 4.232 1.00 95.38 261 PHE A O 1
ATOM 2044 N N . HIS A 1 262 ? -9.900 14.615 6.142 1.00 97.12 262 HIS A N 1
ATOM 2045 C CA . HIS A 1 262 ? -8.714 15.312 5.667 1.00 97.12 262 HIS A CA 1
ATOM 2046 C C . HIS A 1 262 ? -7.469 14.436 5.860 1.00 97.12 262 HIS A C 1
ATOM 2048 O O . HIS A 1 262 ? -7.238 13.919 6.954 1.00 97.12 262 HIS A O 1
ATOM 2054 N N . GLU A 1 263 ? -6.637 14.310 4.823 1.00 97.06 263 GLU A N 1
ATOM 2055 C CA . GLU A 1 263 ? -5.413 13.492 4.828 1.00 97.06 263 GLU A CA 1
ATOM 2056 C C . GLU A 1 263 ? -4.502 13.794 6.029 1.00 97.06 263 GLU A C 1
ATOM 2058 O O . GLU A 1 263 ? -3.987 12.872 6.666 1.00 97.06 263 GLU A O 1
ATOM 2063 N N . SER A 1 264 ? -4.350 15.072 6.403 1.00 97.38 264 SER A N 1
ATOM 2064 C CA . SER A 1 264 ? -3.495 15.451 7.537 1.00 97.38 264 SER A CA 1
ATOM 2065 C C . SER A 1 264 ? -4.020 14.949 8.886 1.00 97.38 264 SER A C 1
ATOM 2067 O O . SER A 1 264 ? -3.217 14.574 9.739 1.00 97.38 264 SER A O 1
ATOM 2069 N N . PHE A 1 265 ? -5.341 14.857 9.072 1.00 98.31 265 PHE A N 1
ATOM 2070 C CA . PHE A 1 265 ? -5.923 14.277 10.283 1.00 98.31 265 PHE A CA 1
ATOM 2071 C C . PHE A 1 265 ? -5.719 12.765 10.337 1.00 98.31 265 PHE A C 1
ATOM 2073 O O . PHE A 1 265 ? -5.277 12.248 11.360 1.00 98.31 265 PHE A O 1
ATOM 2080 N N . ILE A 1 266 ? -5.971 12.059 9.228 1.00 98.00 266 ILE A N 1
ATOM 2081 C CA . ILE A 1 266 ? -5.759 10.605 9.133 1.00 98.00 266 ILE A CA 1
ATOM 2082 C C . ILE A 1 266 ? -4.298 10.268 9.472 1.00 98.00 266 ILE A C 1
ATOM 2084 O O . ILE A 1 266 ? -4.033 9.364 10.267 1.00 98.00 266 ILE A O 1
ATOM 2088 N N . MET A 1 267 ? -3.352 11.041 8.929 1.00 97.81 267 MET A N 1
ATOM 2089 C CA . MET A 1 267 ? -1.923 10.889 9.204 1.00 97.81 267 MET A CA 1
ATOM 2090 C C . MET A 1 267 ? -1.586 11.116 10.686 1.00 97.81 267 MET A C 1
ATOM 2092 O O . MET A 1 267 ? -0.942 10.259 11.294 1.00 97.81 267 MET A O 1
ATOM 2096 N N . ARG A 1 268 ? -2.040 12.224 11.291 1.00 98.25 268 ARG A N 1
ATOM 2097 C CA . ARG A 1 268 ? -1.784 12.524 12.714 1.00 98.25 268 ARG A CA 1
ATOM 2098 C C . ARG A 1 268 ? -2.435 11.511 13.655 1.00 98.25 268 ARG A C 1
ATOM 2100 O O . ARG A 1 268 ? -1.829 11.123 14.654 1.00 98.25 268 ARG A O 1
ATOM 2107 N N . LEU A 1 269 ? -3.637 11.033 13.332 1.00 98.44 269 LEU A N 1
ATOM 2108 C CA . LEU A 1 269 ? -4.324 10.005 14.114 1.00 98.44 269 LEU A CA 1
ATOM 2109 C C . LEU A 1 269 ? -3.585 8.661 14.035 1.00 98.44 269 LEU A C 1
ATOM 2111 O O . LEU A 1 269 ? -3.393 8.005 15.059 1.00 98.44 269 LEU A O 1
ATOM 2115 N N . SER A 1 270 ? -3.096 8.281 12.849 1.00 98.25 270 SER A N 1
ATOM 2116 C CA . SER A 1 270 ? -2.249 7.094 12.684 1.00 98.25 270 SER A CA 1
ATOM 2117 C C . SER A 1 270 ? -0.924 7.196 13.438 1.00 98.25 270 SER A C 1
ATOM 2119 O O . SER A 1 270 ? -0.503 6.198 14.023 1.00 98.25 270 SER A O 1
ATOM 2121 N N . GLN A 1 271 ? -0.281 8.367 13.446 1.00 98.19 271 GLN A N 1
ATOM 2122 C CA . GLN A 1 271 ? 0.925 8.621 14.245 1.00 98.19 271 GLN A CA 1
ATOM 2123 C C . GLN A 1 271 ? 0.620 8.506 15.739 1.00 98.19 271 GLN A C 1
ATOM 2125 O O . GLN A 1 271 ? 1.290 7.763 16.445 1.00 98.19 271 GLN A O 1
ATOM 2130 N N . THR A 1 272 ? -0.467 9.131 16.197 1.00 98.38 272 THR A N 1
ATOM 2131 C CA . THR A 1 272 ? -0.907 9.068 17.596 1.00 98.38 272 THR A CA 1
ATOM 2132 C C . THR A 1 272 ? -1.109 7.630 18.069 1.00 98.38 272 THR A C 1
ATOM 2134 O O . THR A 1 272 ? -0.646 7.284 19.155 1.00 98.38 272 THR A O 1
ATOM 2137 N N . PHE A 1 273 ? -1.770 6.791 17.264 1.00 98.50 273 PHE A N 1
ATOM 2138 C CA . PHE A 1 273 ? -1.945 5.371 17.568 1.00 98.50 273 PHE A CA 1
ATOM 2139 C C . PHE A 1 273 ? -0.602 4.639 17.668 1.00 98.50 273 PHE A C 1
ATOM 2141 O O . PHE A 1 273 ? -0.343 3.956 18.661 1.00 98.50 273 PHE A O 1
ATOM 2148 N N . ARG A 1 274 ? 0.255 4.801 16.653 1.00 97.75 274 ARG A N 1
ATOM 2149 C CA . ARG A 1 274 ? 1.559 4.134 16.568 1.00 97.75 274 ARG A CA 1
ATOM 2150 C C . ARG A 1 274 ? 2.450 4.487 17.757 1.00 97.75 274 ARG A C 1
ATOM 2152 O O . ARG A 1 274 ? 2.935 3.581 18.431 1.00 97.75 274 ARG A O 1
ATOM 2159 N N . ASP A 1 275 ? 2.618 5.777 18.022 1.00 98.19 275 ASP A N 1
ATOM 2160 C CA . ASP A 1 275 ? 3.501 6.283 19.072 1.00 98.19 275 ASP A CA 1
ATOM 2161 C C . ASP A 1 275 ? 2.974 5.866 20.450 1.00 98.19 275 ASP A C 1
ATOM 2163 O O . ASP A 1 275 ? 3.710 5.310 21.257 1.00 98.19 275 ASP A O 1
ATOM 2167 N N . ALA A 1 276 ? 1.664 6.006 20.697 1.00 97.81 276 ALA A N 1
ATOM 2168 C CA . ALA A 1 276 ? 1.064 5.578 21.960 1.00 97.81 276 ALA A CA 1
ATOM 2169 C C . ALA A 1 276 ? 1.178 4.061 22.191 1.00 97.81 276 ALA A C 1
ATOM 2171 O O . ALA A 1 276 ? 1.369 3.633 23.328 1.00 97.81 276 ALA A O 1
ATOM 2172 N N . SER A 1 277 ? 1.055 3.244 21.138 1.00 96.44 277 SER A N 1
ATOM 2173 C CA . SER A 1 277 ? 1.220 1.789 21.241 1.00 96.44 277 SER A CA 1
ATOM 2174 C C . SER A 1 277 ? 2.672 1.401 21.523 1.00 96.44 277 SER A C 1
ATOM 2176 O O . SER A 1 277 ? 2.914 0.487 22.309 1.00 96.44 277 SER A O 1
ATOM 2178 N N . HIS A 1 278 ? 3.632 2.088 20.899 1.00 95.38 278 HIS A N 1
ATOM 2179 C CA . HIS A 1 278 ? 5.060 1.876 21.126 1.00 95.38 278 HIS A CA 1
ATOM 2180 C C . HIS A 1 278 ? 5.487 2.303 22.539 1.00 95.38 278 HIS A C 1
ATOM 2182 O O . HIS A 1 278 ? 6.186 1.561 23.226 1.00 95.38 278 HIS A O 1
ATOM 2188 N N . ASP A 1 279 ? 5.007 3.458 23.000 1.00 96.00 279 ASP A N 1
ATOM 2189 C CA . ASP A 1 279 ? 5.392 4.059 24.282 1.00 96.00 279 ASP A CA 1
ATOM 2190 C C . ASP A 1 279 ? 4.629 3.470 25.486 1.00 96.00 279 ASP A C 1
ATOM 2192 O O . ASP A 1 279 ? 4.775 3.934 26.617 1.00 96.00 279 ASP A O 1
ATOM 2196 N N . GLY A 1 280 ? 3.787 2.453 25.267 1.00 94.12 280 GLY A N 1
ATOM 2197 C CA . GLY A 1 280 ? 3.020 1.784 26.323 1.00 94.12 280 GLY A CA 1
ATOM 2198 C C . GLY A 1 280 ? 1.835 2.594 26.867 1.00 94.12 280 GLY A C 1
ATOM 2199 O O . GLY A 1 280 ? 1.252 2.238 27.892 1.00 94.12 280 GLY A O 1
ATOM 2200 N N . LEU A 1 281 ? 1.422 3.663 26.181 1.00 95.62 281 LEU A N 1
ATOM 2201 C CA . LEU A 1 281 ? 0.252 4.482 26.516 1.00 95.62 281 LEU A CA 1
ATOM 2202 C C . LEU A 1 281 ? -1.041 3.822 26.007 1.00 95.62 281 LEU A C 1
ATOM 2204 O O . LEU A 1 281 ? -1.798 4.399 25.222 1.00 95.62 281 LEU A O 1
ATOM 2208 N N . TYR A 1 282 ? -1.307 2.593 26.453 1.00 94.75 282 TYR A N 1
ATOM 2209 C CA . TYR A 1 282 ? -2.296 1.712 25.827 1.00 94.75 282 TYR A CA 1
ATOM 2210 C C . TYR A 1 282 ? -3.728 2.250 25.805 1.00 94.75 282 TYR A C 1
ATOM 2212 O O . TYR A 1 282 ? -4.425 2.023 24.826 1.00 94.75 282 TYR A O 1
ATOM 2220 N N . ALA A 1 283 ? -4.183 2.984 26.826 1.00 92.94 283 ALA A N 1
ATOM 2221 C CA . ALA A 1 283 ? -5.522 3.585 26.799 1.00 92.94 283 ALA A CA 1
ATOM 2222 C C . ALA A 1 283 ? -5.662 4.571 25.623 1.00 92.94 283 ALA A C 1
ATOM 2224 O O . ALA A 1 283 ? -6.572 4.452 24.808 1.00 92.94 283 ALA A O 1
ATOM 2225 N N . LYS A 1 284 ? -4.678 5.466 25.466 1.00 96.06 284 LYS A N 1
ATOM 2226 C CA . LYS A 1 284 ? -4.611 6.415 24.347 1.00 96.06 284 LYS A CA 1
ATOM 2227 C C . LYS A 1 284 ? -4.474 5.694 23.004 1.00 96.06 284 LYS A C 1
ATOM 2229 O O . LYS A 1 284 ? -5.099 6.103 22.025 1.00 96.06 284 LYS A O 1
ATOM 2234 N N . ALA A 1 285 ? -3.670 4.631 22.949 1.00 97.44 285 ALA A N 1
ATOM 2235 C CA . ALA A 1 285 ? -3.508 3.820 21.747 1.00 97.44 285 ALA A CA 1
ATOM 2236 C C . ALA A 1 285 ? -4.834 3.157 21.341 1.00 97.44 285 ALA A C 1
ATOM 2238 O O . ALA A 1 285 ? -5.244 3.257 20.193 1.00 97.44 285 ALA A O 1
ATOM 2239 N N . LEU A 1 286 ? -5.559 2.544 22.277 1.00 96.12 286 LEU A N 1
ATOM 2240 C CA . LEU A 1 286 ? -6.836 1.893 21.981 1.00 96.12 286 LEU A CA 1
ATOM 2241 C C . LEU A 1 286 ? -7.919 2.901 21.566 1.00 96.12 286 LEU A C 1
ATOM 2243 O O . LEU A 1 286 ? -8.639 2.633 20.608 1.00 96.12 286 LEU A O 1
ATOM 2247 N N . ASP A 1 287 ? -7.985 4.078 22.196 1.00 96.50 287 ASP A N 1
ATOM 2248 C CA . ASP A 1 287 ? -8.948 5.131 21.837 1.00 96.50 287 ASP A CA 1
ATOM 2249 C C . ASP A 1 287 ? -8.689 5.706 20.431 1.00 96.50 287 ASP A C 1
ATOM 2251 O O . ASP A 1 287 ? -9.589 5.787 19.582 1.00 96.50 287 ASP A O 1
ATOM 2255 N N . SER A 1 288 ? -7.437 6.091 20.158 1.00 98.31 288 SER A N 1
ATOM 2256 C CA . SER A 1 288 ? -7.036 6.615 18.844 1.00 98.31 288 SER A CA 1
ATOM 2257 C C . SER A 1 288 ? -7.117 5.541 17.757 1.00 98.31 288 SER A C 1
ATOM 2259 O O . SER A 1 288 ? -7.599 5.811 16.657 1.00 98.31 288 SER A O 1
ATOM 2261 N N . GLY A 1 289 ? -6.731 4.306 18.075 1.00 98.31 289 GLY A N 1
ATOM 2262 C CA . GLY A 1 289 ? -6.806 3.163 17.176 1.00 98.31 289 GLY A CA 1
ATOM 2263 C C . GLY A 1 289 ? -8.243 2.761 16.836 1.00 98.31 289 GLY A C 1
ATOM 2264 O O . GLY A 1 289 ? -8.520 2.474 15.673 1.00 98.31 289 GLY A O 1
ATOM 2265 N N . ALA A 1 290 ? -9.183 2.800 17.786 1.00 97.75 290 ALA A N 1
ATOM 2266 C CA . ALA A 1 290 ? -10.603 2.557 17.511 1.00 97.75 290 ALA A CA 1
ATOM 2267 C C . ALA A 1 290 ? -11.193 3.631 16.581 1.00 97.75 290 ALA A C 1
ATOM 2269 O O . ALA A 1 290 ? -11.891 3.316 15.616 1.00 97.75 290 ALA A O 1
ATOM 2270 N N . SER A 1 291 ? -10.841 4.898 16.815 1.00 97.81 291 SER A N 1
ATOM 2271 C CA . SER A 1 291 ? -11.256 6.016 15.957 1.00 97.81 291 SER A CA 1
ATOM 2272 C C . SER A 1 291 ? -10.668 5.901 14.542 1.00 97.81 291 SER A C 1
ATOM 2274 O O . SER A 1 291 ? -11.358 6.144 13.552 1.00 97.81 291 SER A O 1
ATOM 2276 N N . LEU A 1 292 ? -9.409 5.469 14.426 1.00 98.44 292 LEU A N 1
ATOM 2277 C CA . LEU A 1 292 ? -8.762 5.222 13.137 1.00 98.44 292 LEU A CA 1
ATOM 2278 C C . LEU A 1 292 ? -9.384 4.031 12.399 1.00 98.44 292 LEU A C 1
ATOM 2280 O O . LEU A 1 292 ? -9.590 4.102 11.190 1.00 98.44 292 LEU A O 1
ATOM 2284 N N . LEU A 1 293 ? -9.741 2.963 13.118 1.00 97.44 293 LEU A N 1
ATOM 2285 C CA . LEU A 1 293 ? -10.451 1.819 12.546 1.00 97.44 293 LEU A CA 1
ATOM 2286 C C . LEU A 1 293 ? -11.808 2.245 11.972 1.00 97.44 293 LEU A C 1
ATOM 2288 O O . LEU A 1 293 ? -12.164 1.817 10.874 1.00 97.44 293 LEU A O 1
ATOM 2292 N N . ALA A 1 294 ? -12.541 3.111 12.679 1.00 95.25 294 ALA A N 1
ATOM 2293 C CA . ALA A 1 294 ? -13.787 3.685 12.183 1.00 95.25 294 ALA A CA 1
ATOM 2294 C C . ALA A 1 294 ? -13.571 4.450 10.863 1.00 95.25 294 ALA A C 1
ATOM 2296 O O . ALA A 1 294 ? -14.281 4.190 9.892 1.00 95.25 294 ALA A O 1
ATOM 2297 N N . LEU A 1 295 ? -12.544 5.309 10.770 1.00 95.31 295 LEU A N 1
ATOM 2298 C CA . LEU A 1 295 ? -12.185 5.974 9.506 1.00 95.31 295 LEU A CA 1
ATOM 2299 C C . LEU A 1 295 ? -11.835 4.981 8.401 1.00 95.31 295 LEU A C 1
ATOM 2301 O O . LEU A 1 295 ? -12.320 5.113 7.281 1.00 95.31 295 LEU A O 1
ATOM 2305 N N . TYR A 1 296 ? -11.015 3.976 8.699 1.00 96.25 296 TYR A N 1
ATOM 2306 C CA . TYR A 1 296 ? -10.614 2.976 7.716 1.00 96.25 296 TYR A CA 1
ATOM 2307 C C . TYR A 1 296 ? -11.811 2.206 7.164 1.00 96.25 296 TYR A C 1
ATOM 2309 O O . TYR A 1 296 ? -11.894 2.017 5.955 1.00 96.25 296 TYR A O 1
ATOM 2317 N N . ARG A 1 297 ? -12.779 1.831 8.001 1.00 93.31 297 ARG A N 1
ATOM 2318 C CA . ARG A 1 297 ? -14.011 1.170 7.541 1.00 93.31 297 ARG A CA 1
ATOM 2319 C C . ARG A 1 297 ? -14.931 2.088 6.736 1.00 93.31 297 ARG A C 1
ATOM 2321 O O . ARG A 1 297 ? -15.663 1.618 5.872 1.00 93.31 297 ARG A O 1
ATOM 2328 N N . LEU A 1 298 ? -14.886 3.389 7.008 1.00 92.12 298 LEU A N 1
ATOM 2329 C CA . LEU A 1 298 ? -15.623 4.405 6.263 1.00 92.12 298 LEU A CA 1
ATOM 2330 C C . LEU A 1 298 ? -14.992 4.681 4.886 1.00 92.12 298 LEU A C 1
ATOM 2332 O O . LEU A 1 298 ? -15.719 4.901 3.918 1.00 92.12 298 LEU A O 1
ATOM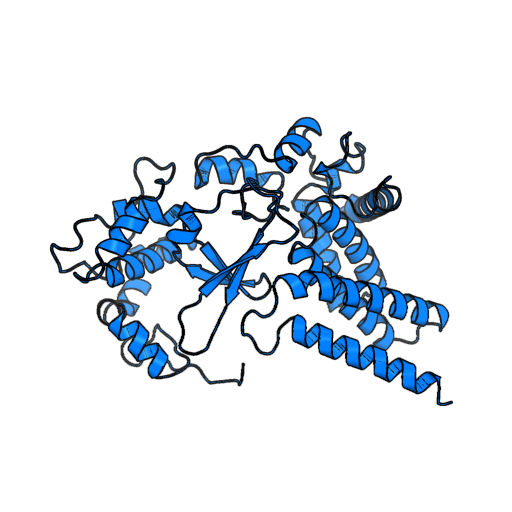 2336 N N . ILE A 1 299 ? -13.662 4.651 4.786 1.00 93.31 299 ILE A N 1
ATOM 2337 C CA . ILE A 1 299 ? -12.901 5.032 3.586 1.00 93.31 299 ILE A CA 1
ATOM 2338 C C . ILE A 1 299 ? -12.644 3.842 2.656 1.00 93.31 299 ILE A C 1
ATOM 2340 O O . ILE A 1 299 ? -12.854 3.950 1.448 1.00 93.31 299 ILE A O 1
ATOM 2344 N N . TYR A 1 300 ? -12.162 2.724 3.198 1.00 94.31 300 TYR A N 1
ATOM 2345 C CA . TYR A 1 300 ? -11.748 1.568 2.410 1.00 94.31 300 TYR A CA 1
ATOM 2346 C C . TYR A 1 300 ? -12.932 0.655 2.061 1.00 94.31 300 TYR A C 1
ATOM 2348 O O . TYR A 1 300 ? -13.917 0.589 2.802 1.00 94.31 300 TYR A O 1
ATOM 2356 N N . PRO A 1 301 ? -12.856 -0.103 0.948 1.00 91.69 301 PRO A N 1
ATOM 2357 C CA . PRO A 1 301 ? -13.838 -1.144 0.673 1.00 91.69 301 PRO A CA 1
ATOM 2358 C C . PRO A 1 301 ? -13.793 -2.260 1.734 1.00 91.69 301 PRO A C 1
ATOM 2360 O O . PRO A 1 301 ? -12.788 -2.429 2.433 1.00 91.69 301 PRO A O 1
ATOM 2363 N N . PRO A 1 302 ? -14.860 -3.076 1.834 1.00 88.88 302 PRO A N 1
ATOM 2364 C CA . PRO A 1 302 ? -14.859 -4.254 2.689 1.00 88.88 302 PRO A CA 1
ATOM 2365 C C . PRO A 1 302 ? -13.649 -5.151 2.425 1.00 88.88 302 PRO A C 1
ATOM 2367 O O . PRO A 1 302 ? -13.266 -5.375 1.279 1.00 88.88 302 PRO A O 1
ATOM 2370 N N . ASN A 1 303 ? -13.078 -5.679 3.506 1.00 94.44 303 ASN A N 1
ATOM 2371 C CA . ASN A 1 303 ? -11.917 -6.567 3.494 1.00 94.44 303 ASN A CA 1
ATOM 2372 C C . ASN A 1 303 ? -10.642 -5.986 2.861 1.00 94.44 303 ASN A C 1
ATOM 2374 O O . ASN A 1 303 ? -9.754 -6.736 2.458 1.00 94.44 303 ASN A O 1
ATOM 2378 N N . TYR A 1 304 ? -10.514 -4.662 2.788 1.00 95.88 304 TYR A N 1
ATOM 2379 C CA . TYR A 1 304 ? -9.270 -4.064 2.330 1.00 95.88 304 TYR A CA 1
ATOM 2380 C C . TYR A 1 304 ? -8.104 -4.392 3.289 1.00 95.88 304 TYR A C 1
ATOM 2382 O O . TYR A 1 304 ? -8.281 -4.291 4.508 1.00 95.88 304 TYR A O 1
ATOM 2390 N N . PRO A 1 305 ? -6.902 -4.734 2.786 1.00 96.25 305 PRO A N 1
ATOM 2391 C CA . PRO A 1 305 ? -5.795 -5.213 3.621 1.00 96.25 305 PRO A CA 1
ATOM 2392 C C . PRO A 1 305 ? -5.372 -4.258 4.745 1.00 96.25 305 PRO A C 1
ATOM 2394 O O . PRO A 1 305 ? -5.027 -4.714 5.832 1.00 96.25 305 PRO A O 1
ATOM 2397 N N . GLN A 1 306 ? -5.457 -2.940 4.524 1.00 97.12 306 GLN A N 1
ATOM 2398 C CA . GLN A 1 306 ? -5.117 -1.934 5.541 1.00 97.12 306 GLN A CA 1
ATOM 2399 C C . GLN A 1 306 ? -6.005 -2.040 6.790 1.00 97.12 306 GLN A C 1
ATOM 2401 O O . GLN A 1 306 ? -5.525 -1.832 7.903 1.00 97.12 306 GLN A O 1
ATOM 2406 N N . ILE A 1 307 ? -7.282 -2.415 6.627 1.00 97.25 307 ILE A N 1
ATOM 2407 C CA . ILE A 1 307 ? -8.184 -2.676 7.758 1.00 97.25 307 ILE A CA 1
ATOM 2408 C C . ILE A 1 307 ? -7.652 -3.870 8.560 1.00 97.25 307 ILE A C 1
ATOM 2410 O O . ILE A 1 307 ? -7.540 -3.789 9.780 1.00 97.25 307 ILE A O 1
ATOM 2414 N N . GLY A 1 308 ? -7.283 -4.956 7.876 1.00 97.50 308 GLY A N 1
ATOM 2415 C CA . GLY A 1 308 ? -6.753 -6.167 8.506 1.00 97.50 308 GLY A CA 1
ATOM 2416 C C . GLY A 1 308 ? -5.444 -5.931 9.265 1.00 97.50 308 GLY A C 1
ATOM 2417 O O . GLY A 1 308 ? -5.312 -6.380 10.401 1.00 97.50 308 GLY A O 1
ATOM 2418 N N . MET A 1 309 ? -4.508 -5.179 8.678 1.00 97.62 309 MET A N 1
ATOM 2419 C CA . MET A 1 309 ? -3.247 -4.816 9.339 1.00 97.62 309 MET A CA 1
ATOM 2420 C C . MET A 1 309 ? -3.488 -3.970 10.594 1.00 97.62 309 MET A C 1
ATOM 2422 O O . MET A 1 309 ? -2.907 -4.238 11.642 1.00 97.62 309 MET A O 1
ATOM 2426 N N . HIS A 1 310 ? -4.387 -2.985 10.520 1.00 98.31 310 HIS A N 1
ATOM 2427 C CA . HIS A 1 310 ? -4.724 -2.144 11.670 1.00 98.31 310 HIS A CA 1
ATOM 2428 C C . HIS A 1 310 ? -5.420 -2.924 12.794 1.00 98.31 310 HIS A C 1
ATOM 2430 O O . HIS A 1 310 ? -5.119 -2.723 13.967 1.00 98.31 310 HIS A O 1
ATOM 2436 N N . LEU A 1 311 ? -6.313 -3.855 12.445 1.00 98.56 311 LEU A N 1
ATOM 2437 C CA . LEU A 1 311 ? -6.947 -4.762 13.405 1.00 98.56 311 LEU A CA 1
ATOM 2438 C C . LEU A 1 311 ? -5.924 -5.666 14.107 1.00 98.56 311 LEU A C 1
ATOM 2440 O O . LEU A 1 311 ? -6.020 -5.857 15.318 1.00 98.56 311 LEU A O 1
ATOM 2444 N N . LEU A 1 312 ? -4.931 -6.192 13.382 1.00 98.06 312 LEU A N 1
ATOM 2445 C CA . LEU A 1 312 ? -3.848 -6.973 13.987 1.00 98.06 312 LEU A CA 1
ATOM 2446 C C . LEU A 1 312 ? -3.051 -6.128 14.993 1.00 98.06 312 LEU A C 1
ATOM 2448 O O . LEU A 1 312 ? -2.803 -6.583 16.111 1.00 98.06 312 LEU A O 1
ATOM 2452 N N . GLU A 1 313 ? -2.701 -4.889 14.643 1.00 98.19 313 GLU A N 1
ATOM 2453 C CA . GLU A 1 313 ? -2.020 -3.990 15.579 1.00 98.19 313 GLU A CA 1
ATOM 2454 C C . GLU A 1 313 ? -2.896 -3.671 16.799 1.00 98.19 313 GLU A C 1
ATOM 2456 O O . GLU A 1 313 ? -2.429 -3.799 17.925 1.00 98.19 313 GLU A O 1
ATOM 2461 N N . LEU A 1 314 ? -4.193 -3.391 16.627 1.00 98.44 314 LEU A N 1
ATOM 2462 C CA . LEU A 1 314 ? -5.134 -3.216 17.741 1.00 98.44 314 LEU A CA 1
ATOM 2463 C C . LEU A 1 314 ? -5.241 -4.453 18.642 1.00 98.44 314 LEU A C 1
ATOM 2465 O O . LEU A 1 314 ? -5.350 -4.314 19.864 1.00 98.44 314 LEU A O 1
ATOM 2469 N N . ALA A 1 315 ? -5.205 -5.659 18.074 1.00 98.12 315 ALA A N 1
ATOM 2470 C CA . ALA A 1 315 ? -5.201 -6.900 18.839 1.00 98.12 315 ALA A CA 1
ATOM 2471 C C . ALA A 1 315 ? -3.921 -7.022 19.681 1.00 98.12 315 ALA A C 1
ATOM 2473 O O . ALA A 1 315 ? -4.004 -7.312 20.878 1.00 98.12 315 ALA A O 1
ATOM 2474 N N . LYS A 1 316 ? -2.755 -6.725 19.091 1.00 97.06 316 LYS A N 1
ATOM 2475 C CA . LYS A 1 316 ? -1.453 -6.698 19.779 1.00 97.06 316 LYS A CA 1
ATOM 2476 C C . LYS A 1 316 ? -1.414 -5.636 20.874 1.00 97.06 316 LYS A C 1
ATOM 2478 O O . LYS A 1 316 ? -1.045 -5.951 22.000 1.00 97.06 316 LYS A O 1
ATOM 2483 N N . THR A 1 317 ? -1.857 -4.411 20.595 1.00 96.94 317 THR A N 1
ATOM 2484 C CA . THR A 1 317 ? -1.961 -3.326 21.584 1.00 96.94 317 THR A CA 1
ATOM 2485 C C . THR A 1 317 ? -2.890 -3.725 22.733 1.00 96.94 317 THR A C 1
ATOM 2487 O O . THR A 1 317 ? -2.546 -3.527 23.897 1.00 96.94 317 THR A O 1
ATOM 2490 N N . SER A 1 318 ? -4.040 -4.339 22.427 1.00 95.44 318 SER A N 1
ATOM 2491 C CA . SER A 1 318 ? -4.996 -4.827 23.433 1.00 95.44 318 SER A CA 1
ATOM 2492 C C . SER A 1 318 ? -4.365 -5.895 24.328 1.00 95.44 318 SER A C 1
ATOM 2494 O O . SER A 1 318 ? -4.477 -5.807 25.549 1.00 95.44 318 SER A O 1
ATOM 2496 N N . TRP A 1 319 ? -3.656 -6.865 23.743 1.00 95.38 319 TRP A N 1
ATOM 2497 C CA . TRP A 1 319 ? -2.933 -7.899 24.486 1.00 95.38 319 TRP A CA 1
ATOM 2498 C C . TRP A 1 319 ? -1.807 -7.320 25.348 1.00 95.38 319 TRP A C 1
ATOM 2500 O O . TRP A 1 319 ? -1.749 -7.574 26.549 1.00 95.38 319 TRP A O 1
ATOM 2510 N N . ASN A 1 320 ? -0.957 -6.472 24.772 1.00 94.38 320 ASN A N 1
ATOM 2511 C CA . ASN A 1 320 ? 0.141 -5.827 25.490 1.00 94.38 320 ASN A CA 1
ATOM 2512 C C . ASN A 1 320 ? -0.366 -4.988 26.668 1.00 94.38 320 ASN A C 1
ATOM 2514 O O . ASN A 1 320 ? 0.263 -4.966 27.720 1.00 94.38 320 ASN A O 1
ATOM 2518 N N . SER A 1 321 ? -1.539 -4.363 26.532 1.00 92.94 321 SER A N 1
ATOM 2519 C CA . SER A 1 321 ? -2.167 -3.611 27.618 1.00 92.94 321 SER A CA 1
ATOM 2520 C C . SER A 1 321 ? -2.601 -4.470 28.811 1.00 92.94 321 SER A C 1
ATOM 2522 O O . SER A 1 321 ? -2.749 -3.934 29.906 1.00 92.94 321 SER A O 1
ATOM 2524 N N . ILE A 1 322 ? -2.832 -5.771 28.606 1.00 91.88 322 ILE A N 1
ATOM 2525 C CA . ILE A 1 322 ? -3.119 -6.742 29.673 1.00 91.88 322 ILE A CA 1
ATOM 2526 C C . ILE A 1 322 ? -1.808 -7.190 30.319 1.00 91.88 322 ILE A C 1
ATOM 2528 O O . ILE A 1 322 ? -1.697 -7.226 31.536 1.00 91.88 322 ILE A O 1
ATOM 2532 N N . VAL A 1 323 ? -0.794 -7.495 29.505 1.00 90.38 323 VAL A N 1
ATOM 2533 C CA . VAL A 1 323 ? 0.496 -8.011 29.993 1.00 90.38 323 VAL A CA 1
ATOM 2534 C C . VAL A 1 323 ? 1.301 -6.951 30.756 1.00 90.38 323 VAL A C 1
ATOM 2536 O O . VAL A 1 323 ? 2.047 -7.284 31.672 1.00 90.38 323 VAL A O 1
ATOM 2539 N N . ALA A 1 324 ? 1.179 -5.676 30.382 1.00 85.81 324 ALA A N 1
ATOM 2540 C CA . ALA A 1 324 ? 2.023 -4.601 30.899 1.00 85.81 324 ALA A CA 1
ATOM 2541 C C . ALA A 1 324 ? 1.616 -4.041 32.277 1.00 85.81 324 ALA A C 1
ATOM 2543 O O . ALA A 1 324 ? 2.330 -3.183 32.795 1.00 85.81 324 ALA A O 1
ATOM 2544 N N . GLY A 1 325 ? 0.505 -4.472 32.883 1.00 72.56 325 GLY A N 1
ATOM 2545 C CA . GLY A 1 325 ? 0.109 -3.963 34.199 1.00 72.56 325 GLY A CA 1
ATOM 2546 C C . GLY A 1 325 ? -1.014 -4.742 34.874 1.00 72.56 325 GLY A C 1
ATO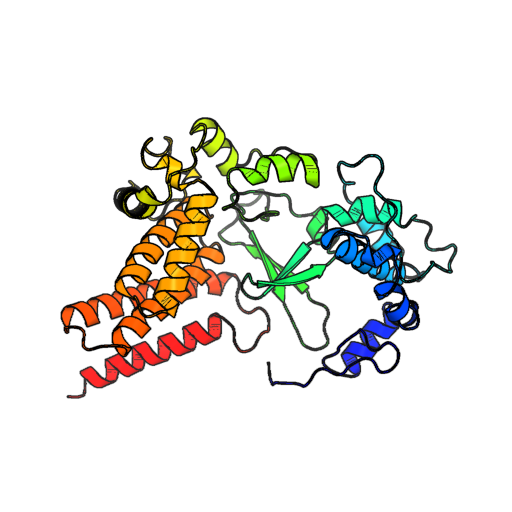M 2547 O O . GLY A 1 325 ? -1.715 -5.525 34.243 1.00 72.56 325 GLY A O 1
ATOM 2548 N N . GLU A 1 326 ? -1.200 -4.485 36.169 1.00 65.31 326 GLU A N 1
ATOM 2549 C CA . GLU A 1 326 ? -2.355 -4.967 36.928 1.00 65.31 326 GLU A CA 1
ATOM 2550 C C . GLU A 1 326 ? -3.596 -4.173 36.501 1.00 65.31 326 GLU A C 1
ATOM 2552 O O . GLU A 1 326 ? -3.836 -3.051 36.947 1.00 65.31 326 GLU A O 1
ATOM 2557 N N . VAL A 1 327 ? -4.362 -4.736 35.572 1.00 78.12 327 VAL A N 1
ATOM 2558 C CA . VAL A 1 327 ? -5.720 -4.281 35.270 1.00 78.12 327 VAL A CA 1
ATOM 2559 C C . VAL A 1 327 ? -6.702 -5.035 36.156 1.00 78.12 327 VAL A C 1
ATOM 2561 O O . VAL A 1 327 ? -6.484 -6.197 36.492 1.00 78.12 327 VAL A O 1
ATOM 2564 N N . ASP A 1 328 ? -7.787 -4.380 36.560 1.00 86.56 328 ASP A N 1
ATOM 2565 C CA . ASP A 1 328 ? -8.859 -5.087 37.247 1.00 86.56 328 ASP A CA 1
ATOM 2566 C C . ASP A 1 328 ? -9.458 -6.166 36.326 1.00 86.56 328 ASP A C 1
ATOM 2568 O O . ASP A 1 328 ? -9.399 -6.078 35.094 1.00 86.56 328 ASP A O 1
ATOM 2572 N N . ARG A 1 329 ? -10.055 -7.192 36.935 1.00 86.00 329 ARG A N 1
ATOM 2573 C CA . ARG A 1 329 ? -10.568 -8.366 36.219 1.00 86.00 329 ARG A CA 1
ATOM 2574 C C . ARG A 1 329 ? -11.609 -8.010 35.150 1.00 86.00 329 ARG A C 1
ATOM 2576 O O . ARG A 1 329 ? -11.690 -8.694 34.135 1.00 86.00 329 ARG A O 1
ATOM 2583 N N . GLU A 1 330 ? -12.414 -6.970 35.362 1.00 88.81 330 GLU A N 1
ATOM 2584 C CA . GLU A 1 330 ? -13.431 -6.548 34.393 1.00 88.81 330 GLU A CA 1
ATOM 2585 C C . GLU A 1 330 ? -12.775 -5.909 33.162 1.00 88.81 330 GLU A C 1
ATOM 2587 O O . GLU A 1 330 ? -13.070 -6.285 32.023 1.00 88.81 330 GLU A O 1
ATOM 2592 N N . THR A 1 331 ? -11.825 -4.999 33.384 1.00 87.38 331 THR A N 1
ATOM 2593 C CA . THR A 1 331 ? -11.022 -4.386 32.321 1.00 87.38 331 THR A CA 1
ATOM 2594 C C . THR A 1 331 ? -10.216 -5.432 31.552 1.00 87.38 331 THR A C 1
ATOM 2596 O O . THR A 1 331 ? -10.140 -5.363 30.321 1.00 87.38 331 THR A O 1
ATOM 2599 N N . GLU A 1 332 ? -9.645 -6.417 32.246 1.00 90.19 332 GLU A N 1
ATOM 2600 C CA . GLU A 1 332 ? -8.929 -7.537 31.637 1.00 90.19 332 GLU A CA 1
ATOM 2601 C C . GLU A 1 332 ? -9.830 -8.333 30.684 1.00 90.19 332 GLU A C 1
ATOM 2603 O O . GLU A 1 332 ? -9.506 -8.477 29.503 1.00 90.19 332 GLU A O 1
ATOM 2608 N N . GLU A 1 333 ? -10.992 -8.796 31.153 1.00 90.38 333 GLU A N 1
ATOM 2609 C CA . GLU A 1 333 ? -11.929 -9.577 30.336 1.00 90.38 333 GLU A CA 1
ATOM 2610 C C . GLU A 1 333 ? -12.469 -8.779 29.145 1.00 90.38 333 GLU A C 1
ATOM 2612 O O . GLU A 1 333 ? -12.576 -9.297 28.024 1.00 90.38 333 GLU A O 1
ATOM 2617 N N . ARG A 1 334 ? -12.741 -7.483 29.338 1.00 90.44 334 ARG A N 1
ATOM 2618 C CA . ARG A 1 334 ? -13.140 -6.588 28.246 1.00 90.44 334 ARG A CA 1
ATOM 2619 C C . ARG A 1 334 ? -12.040 -6.477 27.190 1.00 90.44 334 ARG A C 1
ATOM 2621 O O . ARG A 1 334 ? -12.325 -6.588 25.997 1.00 90.44 334 ARG A O 1
ATOM 2628 N N . ARG A 1 335 ? -10.782 -6.296 27.601 1.00 90.94 335 ARG A N 1
ATOM 2629 C CA . ARG A 1 335 ? -9.632 -6.208 26.684 1.00 90.94 335 ARG A CA 1
ATOM 2630 C C . ARG A 1 335 ? -9.350 -7.531 25.984 1.00 90.94 335 ARG A C 1
ATOM 2632 O O . ARG A 1 335 ? -9.062 -7.513 24.791 1.00 90.94 335 ARG A O 1
ATOM 2639 N N . LYS A 1 336 ? -9.498 -8.672 26.666 1.00 92.81 336 LYS A N 1
ATOM 2640 C CA . LYS A 1 336 ? -9.408 -10.003 26.040 1.00 92.81 336 LYS A CA 1
ATOM 2641 C C . LYS A 1 336 ? -10.488 -10.183 24.979 1.00 92.81 336 LYS A C 1
ATOM 2643 O O . LYS A 1 336 ? -10.201 -10.682 23.894 1.00 92.81 336 LYS A O 1
ATOM 2648 N N . THR A 1 337 ? -11.711 -9.743 25.262 1.00 93.62 337 THR A N 1
ATOM 2649 C CA . THR A 1 337 ? -12.826 -9.791 24.306 1.00 93.62 337 THR A CA 1
ATOM 2650 C C . THR A 1 337 ? -12.545 -8.933 23.073 1.00 93.62 337 THR A C 1
ATOM 2652 O O . THR A 1 337 ? -12.677 -9.423 21.953 1.00 93.62 337 THR A O 1
ATOM 2655 N N . LEU A 1 338 ? -12.076 -7.693 23.261 1.00 93.00 338 LEU A N 1
ATOM 2656 C CA . LEU A 1 338 ? -11.666 -6.817 22.158 1.00 93.00 338 LEU A CA 1
ATOM 2657 C C . LEU A 1 338 ? -10.511 -7.417 21.348 1.00 93.00 338 LEU A C 1
ATOM 2659 O O . LEU A 1 338 ? -10.589 -7.474 20.126 1.00 93.00 338 LEU A O 1
ATOM 2663 N N . CYS A 1 339 ? -9.474 -7.916 22.024 1.00 96.44 339 CYS A N 1
ATOM 2664 C CA . CYS A 1 339 ? -8.323 -8.559 21.397 1.00 96.44 339 CYS A CA 1
ATOM 2665 C C . CYS A 1 339 ? -8.753 -9.718 20.486 1.00 96.44 339 CYS A C 1
ATOM 2667 O O . CYS A 1 339 ? -8.351 -9.755 19.326 1.00 96.44 339 CYS A O 1
ATOM 2669 N N . ARG A 1 340 ? -9.629 -10.612 20.973 1.00 96.50 340 ARG A N 1
ATOM 2670 C CA . ARG A 1 340 ? -10.183 -11.721 20.176 1.00 96.50 340 ARG A CA 1
ATOM 2671 C C . ARG A 1 340 ? -10.982 -11.215 18.979 1.00 96.50 340 ARG A C 1
ATOM 2673 O O . ARG A 1 340 ? -10.721 -11.655 17.869 1.00 96.50 340 ARG A O 1
ATOM 2680 N N . GLY A 1 341 ? -11.888 -10.257 19.186 1.00 96.12 341 GLY A N 1
ATOM 2681 C CA . GLY A 1 341 ? -12.706 -9.701 18.106 1.00 96.12 341 GLY A CA 1
ATOM 2682 C C . GLY A 1 341 ? -11.866 -9.072 16.990 1.00 96.12 341 GLY A C 1
ATOM 2683 O O . GLY A 1 341 ? -12.071 -9.375 15.815 1.00 96.12 341 GLY A O 1
ATOM 2684 N N . TYR A 1 342 ? -10.871 -8.256 17.352 1.00 97.94 342 TYR A N 1
ATOM 2685 C CA . TYR A 1 342 ? -9.942 -7.674 16.383 1.00 97.94 342 TYR A CA 1
ATOM 2686 C C . TYR A 1 342 ? -9.124 -8.742 15.659 1.00 97.94 342 TYR A C 1
ATOM 2688 O O . TYR A 1 342 ? -8.973 -8.680 14.441 1.00 97.94 342 TYR A O 1
ATOM 2696 N N . LEU A 1 343 ? -8.627 -9.738 16.391 1.00 98.00 343 LEU A N 1
ATOM 2697 C CA . LEU A 1 343 ? -7.804 -10.802 15.835 1.00 98.00 343 LEU A CA 1
ATOM 2698 C C . LEU A 1 343 ? -8.588 -11.721 14.886 1.00 98.00 343 LEU A C 1
ATOM 2700 O O . LEU A 1 343 ? -8.074 -12.082 13.826 1.00 98.00 343 LEU A O 1
ATOM 2704 N N . ASP A 1 344 ? -9.827 -12.073 15.224 1.00 97.31 344 ASP A N 1
ATOM 2705 C CA . ASP A 1 344 ? -10.720 -12.866 14.373 1.00 97.31 344 ASP A CA 1
ATOM 2706 C C . ASP A 1 344 ? -11.012 -12.138 13.056 1.00 97.31 344 ASP A C 1
ATOM 2708 O O . ASP A 1 344 ? -10.917 -12.716 11.968 1.00 97.31 344 ASP A O 1
ATOM 2712 N N . GLU A 1 345 ? -11.306 -10.840 13.127 1.00 96.94 345 GLU A N 1
ATOM 2713 C CA . GLU A 1 345 ? -11.581 -10.040 11.938 1.00 96.94 345 GLU A CA 1
ATOM 2714 C C . GLU A 1 345 ? -10.324 -9.796 11.094 1.00 96.94 345 GLU A C 1
ATOM 2716 O O . GLU A 1 345 ? -10.388 -9.921 9.868 1.00 96.94 345 GLU A O 1
ATOM 2721 N N . ALA A 1 346 ? -9.171 -9.530 11.718 1.00 97.94 346 ALA A N 1
ATOM 2722 C CA . ALA A 1 346 ? -7.886 -9.453 11.026 1.00 97.94 346 ALA A CA 1
ATOM 2723 C C . ALA A 1 346 ? -7.579 -10.765 10.289 1.00 97.94 346 ALA A C 1
ATOM 2725 O O . ALA A 1 346 ? -7.205 -10.742 9.115 1.00 97.94 346 ALA A O 1
ATOM 2726 N N . THR A 1 347 ? -7.820 -11.907 10.946 1.00 97.44 347 THR A N 1
ATOM 2727 C CA . THR A 1 347 ? -7.613 -13.246 10.373 1.00 97.44 347 THR A CA 1
ATOM 2728 C C . THR A 1 347 ? -8.495 -13.450 9.150 1.00 97.44 347 THR A C 1
ATOM 2730 O O . THR A 1 347 ? -8.022 -13.922 8.117 1.00 97.44 347 THR A O 1
ATOM 2733 N N . ARG A 1 348 ? -9.766 -13.042 9.234 1.00 96.44 348 ARG A N 1
ATOM 2734 C CA . ARG A 1 348 ? -10.703 -13.107 8.111 1.00 96.44 348 ARG A CA 1
ATOM 2735 C C . ARG A 1 348 ? -10.246 -12.235 6.942 1.00 96.44 348 ARG A C 1
ATOM 2737 O O . ARG A 1 348 ? -10.218 -12.717 5.818 1.00 96.44 348 ARG A O 1
ATOM 2744 N N . ILE A 1 349 ? -9.886 -10.975 7.193 1.00 96.50 349 ILE A N 1
ATOM 2745 C CA . ILE A 1 349 ? -9.528 -10.007 6.144 1.00 96.50 349 ILE A CA 1
ATOM 2746 C C . ILE A 1 349 ? -8.193 -10.365 5.483 1.00 96.50 349 ILE A C 1
ATOM 2748 O O . ILE A 1 349 ? -8.127 -10.515 4.265 1.00 96.50 349 ILE A O 1
ATOM 2752 N N . LEU A 1 350 ? -7.128 -10.542 6.266 1.00 96.25 350 LEU A N 1
ATOM 2753 C CA . LEU A 1 350 ? -5.801 -10.860 5.729 1.00 96.25 350 LEU A CA 1
ATOM 2754 C C . LEU A 1 350 ? -5.735 -12.293 5.183 1.00 96.25 350 LEU A C 1
ATOM 2756 O O . LEU A 1 350 ? -4.947 -12.574 4.282 1.00 96.25 350 LEU A O 1
ATOM 2760 N N . GLY A 1 351 ? -6.605 -13.186 5.662 1.00 95.50 351 GLY A N 1
ATOM 2761 C CA . GLY A 1 351 ? -6.786 -14.523 5.103 1.00 95.50 351 GLY A CA 1
ATOM 2762 C C . GLY A 1 351 ? -7.273 -14.527 3.651 1.00 95.50 351 GLY A C 1
ATOM 2763 O O . GLY A 1 351 ? -6.933 -15.458 2.924 1.00 95.50 351 GLY A O 1
ATOM 2764 N N . ILE A 1 352 ? -7.993 -13.487 3.200 1.00 95.56 352 ILE A N 1
ATOM 2765 C CA . ILE A 1 352 ? -8.415 -13.344 1.793 1.00 95.56 352 ILE A CA 1
ATOM 2766 C C . ILE A 1 352 ? -7.201 -13.153 0.887 1.00 95.56 352 ILE A C 1
ATOM 2768 O O . ILE A 1 352 ? -7.076 -13.847 -0.120 1.00 95.56 352 ILE A O 1
ATOM 2772 N N . LEU A 1 353 ? -6.278 -12.256 1.257 1.00 92.50 353 LEU A N 1
ATOM 2773 C CA . LEU A 1 353 ? -5.002 -12.136 0.550 1.00 92.50 353 LEU A CA 1
ATOM 2774 C C . LEU A 1 353 ? -4.195 -13.429 0.669 1.00 92.50 353 LEU A C 1
ATOM 2776 O O . LEU A 1 353 ? -3.601 -13.884 -0.308 1.00 92.50 353 LEU A O 1
ATOM 2780 N N . GLY A 1 354 ? -4.175 -14.036 1.853 1.00 91.75 354 GLY A N 1
ATOM 2781 C CA . GLY A 1 354 ? -3.363 -15.210 2.130 1.00 91.75 354 GLY A CA 1
ATOM 2782 C C . GLY A 1 354 ? -1.863 -14.880 2.185 1.00 91.75 354 GLY A C 1
ATOM 2783 O O . GLY A 1 354 ? -1.476 -13.719 2.305 1.00 91.75 354 GLY A O 1
ATOM 2784 N N . PRO A 1 355 ? -0.987 -15.896 2.138 1.00 90.75 355 PRO A N 1
ATOM 2785 C CA . PRO A 1 355 ? 0.445 -15.700 2.343 1.00 90.75 355 PRO A CA 1
ATOM 2786 C C . PRO A 1 355 ? 1.123 -15.015 1.149 1.00 90.75 355 PRO A C 1
ATOM 2788 O O . PRO A 1 355 ? 0.768 -15.254 -0.012 1.00 90.75 355 PRO A O 1
ATOM 2791 N N . GLU A 1 356 ? 2.167 -14.237 1.445 1.00 87.81 356 GLU A N 1
ATOM 2792 C CA . GLU A 1 356 ? 3.019 -13.552 0.458 1.00 87.81 356 GLU A CA 1
ATOM 2793 C C . GLU A 1 356 ? 4.397 -14.223 0.285 1.00 87.81 356 GLU A C 1
ATOM 2795 O O . GLU A 1 356 ? 5.178 -13.850 -0.588 1.00 87.81 356 GLU A O 1
ATOM 2800 N N . GLY A 1 357 ? 4.671 -15.291 1.045 1.00 78.44 357 GLY A N 1
ATOM 2801 C CA . GLY A 1 357 ? 5.887 -16.111 0.923 1.00 78.44 357 GLY A CA 1
ATOM 2802 C C . GLY A 1 357 ? 7.017 -15.727 1.882 1.00 78.44 357 GLY A C 1
ATOM 2803 O O . GLY A 1 357 ? 8.114 -16.290 1.833 1.00 78.44 357 GLY A O 1
ATOM 2804 N N . ASP A 1 358 ? 6.748 -14.808 2.795 1.00 72.38 358 ASP A N 1
ATOM 2805 C CA . ASP A 1 358 ? 7.582 -14.504 3.940 1.00 72.38 358 ASP A CA 1
ATOM 2806 C C . ASP A 1 358 ? 7.263 -15.444 5.125 1.00 72.38 358 ASP A C 1
ATOM 2808 O O . ASP A 1 358 ? 6.198 -16.052 5.201 1.00 72.38 358 ASP A O 1
ATOM 2812 N N . LYS A 1 359 ? 8.235 -15.646 6.027 1.00 68.31 359 LYS A N 1
ATOM 2813 C CA . LYS A 1 359 ? 8.071 -16.599 7.149 1.00 68.31 359 LYS A CA 1
ATOM 2814 C C . LYS A 1 359 ? 7.498 -15.960 8.411 1.00 68.31 359 LYS A C 1
ATOM 2816 O O . LYS A 1 359 ? 7.038 -16.691 9.276 1.00 68.31 359 LYS A O 1
ATOM 2821 N N . ASP A 1 360 ? 7.576 -14.639 8.504 1.00 76.62 360 ASP A N 1
ATOM 2822 C CA . ASP A 1 360 ? 7.405 -13.869 9.737 1.00 76.62 360 ASP A CA 1
ATOM 2823 C C . ASP A 1 360 ? 6.370 -12.762 9.487 1.00 76.62 360 ASP A C 1
ATOM 2825 O O . ASP A 1 360 ? 6.592 -11.597 9.796 1.00 76.62 360 ASP A O 1
ATOM 2829 N N . GLY A 1 361 ? 5.280 -13.143 8.818 1.00 86.62 361 GLY A N 1
ATOM 2830 C CA . GLY A 1 361 ? 4.231 -12.236 8.371 1.00 86.62 361 GLY A CA 1
ATOM 2831 C C . GLY A 1 361 ? 3.028 -12.190 9.314 1.00 86.62 361 GLY A C 1
ATOM 2832 O O . GLY A 1 361 ? 2.923 -12.992 10.250 1.00 86.62 361 GLY A O 1
ATOM 2833 N N . PRO A 1 362 ? 2.039 -11.336 9.013 1.00 92.75 362 PRO A N 1
ATOM 2834 C CA . PRO A 1 362 ? 0.875 -11.108 9.855 1.00 92.75 362 PRO A CA 1
ATOM 2835 C C . PRO A 1 362 ? 0.059 -12.385 10.079 1.00 92.75 362 PRO A C 1
ATOM 2837 O O . PRO A 1 362 ? -0.485 -12.574 11.158 1.00 92.75 362 PRO A O 1
ATOM 2840 N N . LEU A 1 363 ? 0.013 -13.325 9.123 1.00 91.75 363 LEU A N 1
ATOM 2841 C CA . LEU A 1 363 ? -0.674 -14.612 9.323 1.00 91.75 363 LEU A CA 1
ATOM 2842 C C . LEU A 1 363 ? -0.046 -15.457 10.448 1.00 91.75 363 LEU A C 1
ATOM 2844 O O . LEU A 1 363 ? -0.756 -16.143 11.189 1.00 91.75 363 LEU A O 1
ATOM 2848 N N . VAL A 1 364 ? 1.282 -15.408 10.582 1.00 91.94 364 VAL A N 1
ATOM 2849 C CA . VAL A 1 364 ? 2.022 -16.118 11.635 1.00 91.94 364 VAL A CA 1
ATOM 2850 C C . VAL A 1 364 ? 1.873 -15.387 12.966 1.00 91.94 364 VAL A C 1
ATOM 2852 O O . VAL A 1 364 ? 1.627 -16.038 13.984 1.00 91.94 364 VAL A O 1
ATOM 2855 N N . GLU A 1 365 ? 1.936 -14.051 12.960 1.00 93.81 365 GLU A N 1
ATOM 2856 C CA . GLU A 1 365 ? 1.653 -13.230 14.146 1.00 93.81 365 GLU A CA 1
ATOM 2857 C C . GLU A 1 365 ? 0.248 -13.511 14.694 1.00 93.81 365 GLU A C 1
ATOM 2859 O O . GLU A 1 365 ? 0.094 -13.797 15.882 1.00 93.81 365 GLU A O 1
ATOM 2864 N N . MET A 1 366 ? -0.765 -13.534 13.823 1.00 94.94 366 MET A N 1
ATOM 2865 C CA . MET A 1 366 ? -2.146 -13.849 14.196 1.00 94.94 366 MET A CA 1
ATOM 2866 C C . MET A 1 366 ? -2.278 -15.257 14.773 1.00 94.94 366 MET A C 1
ATOM 2868 O O . MET A 1 366 ? -2.905 -15.440 15.813 1.00 94.94 366 MET A O 1
ATOM 2872 N N . SER A 1 367 ? -1.658 -16.255 14.134 1.00 93.19 367 SER A N 1
ATOM 2873 C CA . SER A 1 367 ? -1.669 -17.640 14.627 1.00 93.19 367 SER A CA 1
ATOM 2874 C C . SER A 1 367 ? -1.029 -17.757 16.014 1.00 93.19 367 SER A C 1
ATOM 2876 O O . SER A 1 367 ? -1.551 -18.451 16.887 1.00 93.19 367 SER A O 1
ATOM 2878 N N . THR A 1 368 ? 0.072 -17.036 16.233 1.00 94.00 368 THR A N 1
ATOM 2879 C CA . THR A 1 368 ? 0.778 -16.984 17.519 1.00 94.00 368 THR A CA 1
ATOM 2880 C C . THR A 1 368 ? -0.093 -16.340 18.596 1.00 94.00 368 THR A C 1
ATOM 2882 O O . THR A 1 368 ? -0.270 -16.913 19.671 1.00 94.00 368 THR A O 1
ATOM 2885 N N . LEU A 1 369 ? -0.700 -15.186 18.306 1.00 94.44 369 LEU A N 1
ATOM 2886 C CA . LEU A 1 369 ? -1.561 -14.487 19.260 1.00 94.44 369 LEU A CA 1
ATOM 2887 C C . LEU A 1 369 ? -2.828 -15.295 19.591 1.00 94.44 369 LEU A C 1
ATOM 2889 O O . LEU A 1 369 ? -3.223 -15.370 20.753 1.00 94.44 369 LEU A O 1
ATOM 2893 N N . HIS A 1 370 ? -3.410 -15.990 18.607 1.00 94.62 370 HIS A N 1
ATOM 2894 C CA . HIS A 1 370 ? -4.516 -16.934 18.820 1.00 94.62 370 HIS A CA 1
ATOM 2895 C C . HIS A 1 370 ? -4.141 -18.046 19.795 1.00 94.62 370 HIS A C 1
ATOM 2897 O O . HIS A 1 370 ? -4.925 -18.391 20.682 1.00 94.62 370 HIS A O 1
ATOM 2903 N N . GLN A 1 371 ? -2.945 -18.619 19.642 1.00 93.62 371 GLN A N 1
ATOM 2904 C CA . GLN A 1 371 ? -2.456 -19.661 20.539 1.00 93.62 371 GLN A CA 1
ATOM 2905 C C . GLN A 1 371 ? -2.313 -19.134 21.970 1.00 93.62 371 GLN A C 1
ATOM 2907 O O . GLN A 1 371 ? -2.794 -19.788 22.894 1.00 93.62 371 GLN A O 1
ATOM 2912 N N . ILE A 1 372 ? -1.734 -17.942 22.137 1.00 91.94 372 ILE A N 1
ATOM 2913 C CA . ILE A 1 372 ? -1.566 -17.287 23.441 1.00 91.94 372 ILE A CA 1
ATOM 2914 C C . ILE A 1 372 ? -2.926 -17.077 24.129 1.00 91.94 372 ILE A C 1
ATOM 2916 O O . ILE A 1 372 ? -3.113 -17.502 25.272 1.00 91.94 372 ILE A O 1
ATOM 2920 N N . LEU A 1 373 ? -3.909 -16.510 23.419 1.00 88.25 373 LEU A N 1
ATOM 2921 C CA . LEU A 1 373 ? -5.255 -16.250 23.953 1.00 88.25 373 LEU A CA 1
ATOM 2922 C C . LEU A 1 373 ? -6.018 -17.529 24.334 1.00 88.25 373 LEU A C 1
ATOM 2924 O O . LEU A 1 373 ? -6.856 -17.504 25.238 1.00 88.25 373 LEU A O 1
ATOM 2928 N N . ARG A 1 374 ? -5.751 -18.651 23.652 1.00 86.88 374 ARG A N 1
ATOM 2929 C CA . ARG A 1 374 ? -6.322 -19.964 23.995 1.00 86.88 374 ARG A CA 1
ATOM 2930 C C . ARG A 1 374 ? -5.676 -20.554 25.244 1.00 86.88 374 ARG A C 1
ATOM 2932 O O . ARG A 1 374 ? -6.395 -21.057 26.104 1.00 86.88 374 ARG A O 1
ATOM 2939 N N . THR A 1 375 ? -4.347 -20.490 25.349 1.00 84.19 375 THR A N 1
ATOM 2940 C CA . THR A 1 375 ? -3.615 -21.034 26.503 1.00 84.19 375 THR A CA 1
ATOM 2941 C C . THR A 1 375 ? -3.908 -20.271 27.789 1.00 84.19 375 THR A C 1
ATOM 2943 O O . THR A 1 375 ? -4.033 -20.887 28.846 1.00 84.19 375 THR A O 1
ATOM 2946 N N . ASP A 1 376 ? -4.104 -18.957 27.698 1.00 74.38 376 ASP A N 1
ATOM 2947 C CA . ASP A 1 376 ? -4.440 -18.121 28.848 1.00 74.38 376 ASP A CA 1
ATOM 2948 C C . ASP A 1 376 ? -5.817 -18.480 29.450 1.00 74.38 376 ASP A C 1
ATOM 2950 O O . ASP A 1 376 ? -5.962 -18.590 30.669 1.00 74.38 376 ASP A O 1
ATOM 2954 N N . ASN A 1 377 ? -6.801 -18.819 28.606 1.00 59.59 377 ASN A N 1
ATOM 2955 C CA . ASN A 1 377 ? -8.110 -19.310 29.056 1.00 59.59 377 ASN A CA 1
ATOM 2956 C C . ASN A 1 377 ? -8.037 -20.668 29.776 1.00 59.59 377 ASN A C 1
ATOM 2958 O O . ASN A 1 377 ? -8.803 -20.909 30.710 1.00 59.59 377 ASN A O 1
ATOM 2962 N N . SER A 1 378 ? -7.127 -21.566 29.378 1.00 50.66 378 SER A N 1
ATOM 2963 C CA . SER A 1 378 ? -6.976 -22.874 30.039 1.00 50.66 378 SER A CA 1
ATOM 2964 C C . SER A 1 378 ? -6.373 -22.791 31.446 1.00 50.66 378 SER A C 1
ATOM 2966 O O . SER A 1 378 ? -6.609 -23.684 32.257 1.00 50.66 378 SER A O 1
ATOM 2968 N N . SER A 1 379 ? -5.668 -21.708 31.779 1.00 46.81 379 SER A N 1
ATOM 2969 C CA . SER A 1 379 ? -5.158 -21.445 33.135 1.00 46.81 379 SER A CA 1
ATOM 2970 C C . SER A 1 379 ? -6.245 -21.027 34.136 1.00 46.81 379 SER A C 1
ATOM 2972 O O . SER A 1 379 ? -6.012 -21.106 35.340 1.00 46.81 379 SER A O 1
ATOM 2974 N N . ILE A 1 380 ? -7.424 -20.609 33.658 1.00 44.25 380 ILE A N 1
ATOM 2975 C CA . ILE A 1 380 ? -8.544 -20.133 34.491 1.00 44.25 380 ILE A CA 1
ATOM 2976 C C . ILE A 1 380 ? -9.515 -21.273 34.846 1.00 44.25 380 ILE A C 1
ATOM 2978 O O . ILE A 1 380 ? -10.154 -21.231 35.890 1.00 44.25 380 ILE A O 1
ATOM 2982 N N . VAL A 1 381 ? -9.596 -22.330 34.029 1.00 38.94 381 VAL A N 1
ATOM 2983 C CA . VAL A 1 381 ? -10.481 -23.492 34.280 1.00 38.94 381 VAL A CA 1
ATOM 2984 C C . VAL A 1 381 ? -9.822 -24.544 35.198 1.00 38.94 381 VAL A C 1
ATOM 2986 O O . VAL A 1 381 ? -10.463 -25.504 35.613 1.00 38.94 381 VAL A O 1
ATOM 2989 N N . GLY A 1 382 ? -8.540 -24.366 35.535 1.00 38.00 382 GLY A N 1
ATOM 2990 C CA . GLY A 1 382 ? -7.742 -25.295 36.344 1.00 38.00 382 GLY A CA 1
ATOM 2991 C C . GLY A 1 382 ? -7.355 -24.804 37.744 1.00 38.00 382 GLY A C 1
ATOM 2992 O O . GLY A 1 382 ? -6.396 -25.339 38.300 1.00 38.00 382 GLY A O 1
ATOM 2993 N N . ARG A 1 383 ? -8.032 -23.792 38.302 1.00 34.00 383 ARG A N 1
ATOM 2994 C CA . ARG A 1 383 ? -7.832 -23.343 39.691 1.00 34.00 383 ARG A CA 1
ATOM 2995 C C . ARG A 1 383 ? -9.129 -23.305 40.475 1.00 34.00 383 ARG A C 1
ATOM 2997 O O . ARG A 1 383 ? -10.128 -22.806 39.914 1.00 34.00 383 ARG A O 1
#

Sequence (383 aa):
MSSSRLRKCTGCGEYWYCGAACQKKQWEAHHRRVCKRIARYNASVAVQALAEHDRLDALLLSHVVAQLDDETSASEAERIMALLPGPIENPPSLPLVYTPSSTAARISPVALYARFGNNNFVLHSHLTTFAHGVFPQASRYFNHSCMPNAAAKYALRTGERPRMEVVALRDVAEGEEICLPYLDPALLQSKKEIFKYSYGFECRCPSCLFFDKAGKVTEPRSEEDNELAKKVLRFYESGPCDGLALVKLNHPPPADVLPAFHESFIMRLSQTFRDASHDGLYAKALDSGASLLALYRLIYPPNYPQIGMHLLELAKTSWNSIVAGEVDRETEERRKTLCRGYLDEATRILGILGPEGDKDGPLVEMSTLHQILRTDNSSIVGR

Foldseek 3Di:
DPPQPWDADPQARPDTASDPLLVVVLCVQFCVQQRNQVNVVCVDPLLVPDDPLLNQLQAQLQSVLRRQLDLVCVVVVVLQLPADFWPDPFADDRDHSHDRDDVSCVDDSSSSCRRQVLQKDFADDLPHTDGIGHDSVCSVQAAADLAFQWEWHWADDRSDDTDIDIFGQDDADVVRGGHYHPDHLLPQPCVQVCCCRRVVDGHPHLSNVLDVVLDDQDADDPVCLLVLLVVLLCCLVVDPDDLAAQSPDPDHDPPSNSNCSDSVSLVVLVVQLVVCLVVVVLVSNLSSLSSNLSVCSHRYHHLDSVNLSSLLSNLVSLVCNLVVDDDPPVSNVVSLVSSVVSLVSSCVSVVSVPDNHDDDDSNVSSVVSVVVSVVVVVVVVPD